Protein AF-F0YD23-F1 (afdb_monomer_lite)

Radius of gyration: 26.37 Å; chains: 1; bounding box: 83×45×69 Å

Secondary structure (DSSP, 8-state):
-HHHHHHHHHHHHHHGGGGTT-PPPPSSSPP-SSS--B-EEEEETT-SS--HHHHHHHTTSS-EEE-TTTTTTSSSTTS-HHHHHHHHHTT-SS-EEEEEESSSEETTSHHHHHHHTSTT-BPBPTTS-BSTT----PPPPTT-TTS-----EE-B-TTSHHHHHHHHHHHHHHHHTSS--EEEEES-SSSS-TTTTTTS-HHHHHHHHHHHHHHHHHHHHHHTT-EEEEES--TTGGGTSSEEEEEEE-TTTSHHHHHHHHHTT-EEEEEEET-STTHHHHHHHHHHHH--TTEEEEEES-SEE-GGGTTTTTS---GGGGS---SBSSS-EEEEEETTEEEEEEEBTTS-EEEEE--SSSGGG-EEEEE-TTS-EEESSTTTTGGGTT-TTS-HHHHHHHHHHHH---------PPPPEEEEEE---S-TTSSSTT--SSEEEEEEPPTT-EE-HHHHSTT-TTS-SSEEEEEEETTEEEEEEES-SSSS--SEEEEEEEEBTS-B----TT--EEEEEE-

Sequence (523 aa):
MYALFAALAVAQARSAQALSDGAPTPKLPAWTWDHVSTYMHCANRTGALWSAGAVENMSKSAFVVFEKNHGLFDHPKYTGAEEKISEACGQVAVPCLMYTESDLARTYYDLGVTLDGLPGAELACADNVTLANSSWSEKANPLNASEAPRGEFRVYDFTNPDTRDRWVARVADLVGSGAIDGAFIDGNRGGWSSSATACASGAARAPWALGLNASTRALRAAVGDATLISNYPTSEALRYATGGMIERFTPNQDIDELQGLAKGGSLVAVHAQYATEPHLSKHLAAFLVGMGERSYFGAGVGWDGDGANACDTWLRRWDEFEKPLGKPTADAAVVAGAPPKAKWTRSFGSGTHVLLDTTPERDYDTVSCIWWSDGTVTSGDPFGCNGTAALAGTPLADVHAAWLAAHGEAVAATPFAPRTLRMALYRADAEESSAPEGCGVDEKVYDLPALGTCYSPPVLFPGDGQWGAFDVRDAMDGAKLRRAFFNTTDGTCGAETDHFEVPLDACVGPFGPPRPWGRFAFA

InterPro domains:
  IPR029455 Hypothetical glycosyl hydrolase family 15 [PF14885] (154-351)

Foldseek 3Di:
DVVQLVQLQVQLLQQLQLLPVPFQAEPWPDFDQFFAAAAFFAAALCALEDDPLLQVLNQVHREYEYDDNHPCNPPVHLADSLVSQLVHLLSHPHAYAYEDELFWDKCRYVLNVVLVPDPQQAQAFPVRDTLQDPPPFDPAAPVDNVDGRDITITGTQLLDPVNLVSSLVVQLVSCVVVSHQYHEYEDDLDRDDCPSCVRHDPVRVVSSSVSSLVSLQSNLVSNPSGAYEYEPDGSSSSNRHQAYEDEQQFLLRCLVSQQSRVVSVGQYEYENEPCDAPSVQQRVLSCQLRHHTNYHYAYANDHADYDPCGCVRRSDDDPNRNATFAAWPDHKDFPDDDGSQTWIKTHHPLGKIKIWGNNDPDSLVIWIWIQTSVRDIRTRDPPRLVLQVVCPPNRVVVSVVSCCVVPHDDDDRPDPPQQFKKKKFAFPDDDPDDDPPAHHDDIDMDGHDGAQFKDACCVVPPPDPLDDQWIWHWHDDSQWTKIWTAPDRHRPRDDTDDIDTHGAPDWDAQSDPRGTIMHMYGD

Organism: Aureococcus anophagefferens (NCBI:txid44056)

pLDDT: mean 79.37, std 18.01, range [24.33, 98.25]

Structure (mmCIF, N/CA/C/O backbone):
data_AF-F0YD23-F1
#
_entry.id   AF-F0YD23-F1
#
loop_
_atom_site.group_PDB
_atom_site.id
_atom_site.type_symbol
_atom_site.label_atom_id
_atom_site.label_alt_id
_atom_site.label_comp_id
_atom_site.label_asym_id
_atom_site.label_entity_id
_atom_site.label_seq_id
_atom_site.pdbx_PDB_ins_code
_atom_site.Cartn_x
_atom_site.Cartn_y
_atom_site.Cartn_z
_atom_site.occupancy
_atom_site.B_iso_or_equiv
_atom_site.auth_seq_id
_atom_site.auth_comp_id
_atom_site.auth_asym_id
_atom_site.auth_atom_id
_atom_site.pdbx_PDB_model_num
ATOM 1 N N . MET A 1 1 ? -2.557 25.495 -5.277 1.00 33.12 1 MET A N 1
ATOM 2 C CA . MET A 1 1 ? -2.125 24.546 -4.225 1.00 33.12 1 MET A CA 1
ATOM 3 C C . MET A 1 1 ? -3.278 23.678 -3.720 1.00 33.12 1 MET A C 1
ATOM 5 O O . MET A 1 1 ? -3.142 22.472 -3.789 1.00 33.12 1 MET A O 1
ATOM 9 N N . TYR A 1 2 ? -4.436 24.236 -3.340 1.00 24.33 2 TYR A N 1
ATOM 10 C CA . TYR A 1 2 ? -5.609 23.453 -2.894 1.00 24.33 2 TYR A CA 1
ATOM 11 C C . TYR A 1 2 ? -6.257 22.538 -3.961 1.00 24.33 2 TYR A C 1
ATOM 13 O O . TYR A 1 2 ? -6.736 21.462 -3.630 1.00 24.33 2 TYR A O 1
ATOM 21 N N . ALA A 1 3 ? -6.206 22.898 -5.250 1.00 25.69 3 ALA A N 1
ATOM 22 C CA . ALA A 1 3 ? -6.745 22.060 -6.334 1.00 25.69 3 ALA A CA 1
ATOM 23 C C . ALA A 1 3 ? -5.921 20.783 -6.619 1.00 25.69 3 ALA A C 1
ATOM 25 O O . ALA A 1 3 ? -6.440 19.841 -7.208 1.00 25.69 3 ALA A O 1
ATOM 26 N N . LEU A 1 4 ? -4.652 20.735 -6.188 1.00 28.64 4 LEU A N 1
ATOM 27 C CA . LEU A 1 4 ? -3.776 19.575 -6.397 1.00 28.64 4 LEU A CA 1
ATOM 28 C C . LEU A 1 4 ? -4.051 18.461 -5.368 1.00 28.64 4 LEU A C 1
ATOM 30 O O . LEU A 1 4 ? -3.963 17.289 -5.707 1.00 28.64 4 LEU A O 1
ATOM 34 N N . PHE A 1 5 ? -4.455 18.829 -4.145 1.00 28.72 5 PHE A N 1
ATOM 35 C CA . PHE A 1 5 ? -4.830 17.882 -3.086 1.00 28.72 5 PHE A CA 1
ATOM 36 C C . PHE A 1 5 ? -6.203 17.235 -3.331 1.00 28.72 5 PHE A C 1
ATOM 38 O O . PHE A 1 5 ? -6.378 16.048 -3.081 1.00 28.72 5 PHE A O 1
ATOM 45 N N . ALA A 1 6 ? -7.160 17.976 -3.902 1.00 28.69 6 ALA A N 1
ATOM 46 C CA . ALA A 1 6 ? -8.474 17.428 -4.252 1.00 28.69 6 ALA A CA 1
ATOM 47 C C . ALA A 1 6 ? -8.410 16.420 -5.419 1.00 28.69 6 ALA A C 1
ATOM 49 O O . ALA A 1 6 ? -9.137 15.432 -5.423 1.00 28.69 6 ALA A O 1
ATOM 50 N N . ALA A 1 7 ? -7.517 16.636 -6.392 1.00 28.89 7 ALA A N 1
ATOM 51 C CA . ALA A 1 7 ? -7.320 15.711 -7.510 1.00 28.89 7 ALA A CA 1
ATOM 52 C C . ALA A 1 7 ? -6.664 14.382 -7.080 1.00 28.89 7 ALA A C 1
ATOM 54 O O . ALA A 1 7 ? -6.985 13.342 -7.653 1.00 28.89 7 ALA A O 1
ATOM 55 N N . LEU A 1 8 ? -5.805 14.408 -6.052 1.00 31.80 8 LEU A N 1
ATOM 56 C CA . LEU A 1 8 ? -5.183 13.213 -5.469 1.00 31.80 8 LEU A CA 1
ATOM 57 C C . LEU A 1 8 ? -6.218 12.356 -4.716 1.00 31.80 8 LEU A C 1
ATOM 59 O O . LEU A 1 8 ? -6.345 11.166 -4.990 1.00 31.80 8 LEU A O 1
ATOM 63 N N . ALA A 1 9 ? -7.059 12.993 -3.893 1.00 31.34 9 ALA A N 1
ATOM 64 C CA . ALA A 1 9 ? -8.126 12.320 -3.148 1.00 31.34 9 ALA A CA 1
ATOM 65 C C . ALA A 1 9 ? -9.194 11.681 -4.064 1.00 31.34 9 ALA A C 1
ATOM 67 O O . ALA A 1 9 ? -9.704 10.596 -3.783 1.00 31.34 9 ALA A O 1
ATOM 68 N N . VAL A 1 10 ? -9.510 12.314 -5.204 1.00 33.69 10 VAL A N 1
ATOM 69 C CA . VAL A 1 10 ? -10.449 11.771 -6.208 1.00 33.69 10 VAL A CA 1
ATOM 70 C C . VAL A 1 10 ? -9.835 10.609 -7.004 1.00 33.69 10 VAL A C 1
ATOM 72 O O . VAL A 1 10 ? -10.563 9.704 -7.416 1.00 33.69 10 VAL A O 1
ATOM 75 N N . ALA A 1 11 ? -8.515 10.585 -7.206 1.00 33.81 11 ALA A N 1
ATOM 76 C CA . ALA A 1 11 ? -7.823 9.445 -7.809 1.00 33.81 11 ALA A CA 1
ATOM 77 C C . ALA A 1 11 ? -7.723 8.247 -6.841 1.00 33.81 11 ALA A C 1
ATOM 79 O O . ALA A 1 11 ? -7.926 7.114 -7.274 1.00 33.81 11 ALA A O 1
ATOM 80 N N . GLN A 1 12 ? -7.517 8.495 -5.542 1.00 40.16 12 GLN A N 1
ATOM 81 C CA . GLN A 1 12 ? -7.422 7.470 -4.488 1.00 40.16 12 GLN A CA 1
ATOM 82 C C . GLN A 1 12 ? -8.781 6.824 -4.157 1.00 40.16 12 GLN A C 1
ATOM 84 O O . GLN A 1 12 ? -8.882 5.601 -4.064 1.00 40.16 12 GLN A O 1
ATOM 89 N N . ALA A 1 13 ? -9.870 7.601 -4.099 1.00 34.72 13 ALA A N 1
ATOM 90 C CA . ALA A 1 13 ? -11.219 7.054 -3.894 1.00 34.72 13 ALA A CA 1
ATOM 91 C C . ALA A 1 13 ? -11.701 6.165 -5.065 1.00 34.72 13 ALA A C 1
ATOM 93 O O . ALA A 1 13 ? -12.472 5.225 -4.863 1.00 34.72 13 ALA A O 1
ATOM 94 N N . ARG A 1 14 ? -11.214 6.411 -6.293 1.00 38.78 14 ARG A N 1
ATOM 95 C CA . ARG A 1 14 ? -11.506 5.588 -7.485 1.00 38.78 14 ARG A CA 1
ATOM 96 C C . ARG A 1 14 ? -10.848 4.203 -7.440 1.00 38.78 14 ARG A C 1
ATOM 98 O O . ARG A 1 14 ? -11.343 3.288 -8.100 1.00 38.78 14 ARG A O 1
ATOM 105 N N . SER A 1 15 ? -9.777 4.026 -6.664 1.00 42.16 15 SER A N 1
ATOM 106 C CA . SER A 1 15 ? -9.069 2.746 -6.512 1.00 42.16 15 SER A CA 1
ATOM 107 C C . SER A 1 15 ? -9.873 1.708 -5.717 1.00 42.16 15 SER A C 1
ATOM 109 O O . SER A 1 15 ? -9.825 0.525 -6.046 1.00 42.16 15 SER A O 1
ATOM 111 N N . ALA A 1 16 ? -10.705 2.136 -4.762 1.00 40.44 16 ALA A N 1
ATOM 112 C CA . ALA A 1 16 ? -11.543 1.244 -3.951 1.00 40.44 16 ALA A CA 1
ATOM 113 C C . ALA A 1 16 ? -12.719 0.604 -4.725 1.00 40.44 16 ALA A C 1
ATOM 115 O O . ALA A 1 16 ? -13.215 -0.454 -4.344 1.00 40.44 16 ALA A O 1
ATOM 116 N N . GLN A 1 17 ? -13.171 1.220 -5.825 1.00 39.38 17 GLN A N 1
ATOM 117 C CA . GLN A 1 17 ? -14.372 0.797 -6.562 1.00 39.38 17 GLN A CA 1
ATOM 118 C C . GLN A 1 17 ? -14.126 -0.188 -7.708 1.00 39.38 17 GLN A C 1
ATOM 120 O O . GLN A 1 17 ? -15.066 -0.829 -8.166 1.00 39.38 17 GLN A O 1
ATOM 125 N N . ALA A 1 18 ? -12.882 -0.350 -8.162 1.00 42.25 18 ALA A N 1
ATOM 126 C CA . ALA A 1 18 ? -12.537 -1.304 -9.221 1.00 42.25 18 ALA A CA 1
ATOM 127 C C . ALA A 1 18 ? -12.346 -2.753 -8.728 1.00 42.25 18 ALA A C 1
ATOM 129 O O . ALA A 1 18 ? -11.996 -3.620 -9.524 1.00 42.25 18 ALA A O 1
ATOM 130 N N . LEU A 1 19 ? -12.580 -3.016 -7.439 1.00 47.56 19 LEU A N 1
ATOM 131 C CA . LEU A 1 19 ? -12.248 -4.269 -6.753 1.00 47.56 19 LEU A CA 1
ATOM 132 C C . LEU A 1 19 ? -13.392 -5.304 -6.706 1.00 47.56 19 LEU A C 1
ATOM 134 O O . LEU A 1 19 ? -13.215 -6.383 -6.144 1.00 47.56 19 LEU A O 1
ATOM 138 N N . SER A 1 20 ? -14.556 -5.028 -7.312 1.00 43.09 20 SER A N 1
ATOM 139 C CA . SER A 1 20 ? -15.711 -5.946 -7.281 1.00 43.09 20 SER A CA 1
ATOM 140 C C . SER A 1 20 ? -15.536 -7.232 -8.101 1.00 43.09 20 SER A C 1
ATOM 142 O O . SER A 1 20 ? -16.305 -8.167 -7.903 1.00 43.09 20 SER A O 1
ATOM 144 N N . ASP A 1 21 ? -14.519 -7.308 -8.969 1.00 45.59 21 ASP A N 1
ATOM 145 C CA . ASP A 1 21 ? -14.205 -8.511 -9.762 1.00 45.59 21 ASP A CA 1
ATOM 146 C C . ASP A 1 21 ? -13.262 -9.496 -9.037 1.00 45.59 21 ASP A C 1
ATOM 148 O O . ASP A 1 21 ? -12.847 -10.499 -9.613 1.00 45.59 21 ASP A O 1
ATOM 152 N N . GLY A 1 22 ? -12.964 -9.253 -7.754 1.00 53.22 22 GLY A N 1
ATOM 153 C CA . GLY A 1 22 ? -12.143 -10.126 -6.916 1.00 53.22 22 GLY A CA 1
ATOM 154 C C . GLY A 1 22 ? -10.657 -10.010 -7.248 1.00 53.22 22 GLY A C 1
ATOM 155 O O . GLY A 1 22 ? -10.160 -10.643 -8.177 1.00 53.22 22 GLY A O 1
ATOM 156 N N . ALA A 1 23 ? -9.924 -9.222 -6.456 1.00 58.69 23 ALA A N 1
ATOM 157 C CA . ALA A 1 23 ? -8.468 -9.173 -6.554 1.00 58.69 23 ALA A CA 1
ATOM 158 C C . ALA A 1 23 ? -7.868 -10.596 -6.445 1.00 58.69 23 ALA A C 1
ATOM 160 O O . ALA A 1 23 ? -8.366 -11.414 -5.657 1.00 58.69 23 ALA A O 1
ATOM 161 N N . PRO A 1 24 ? -6.797 -10.914 -7.201 1.00 68.38 24 PRO A N 1
ATOM 162 C CA . PRO A 1 24 ? -6.094 -12.186 -7.078 1.00 68.38 24 PRO A CA 1
ATOM 163 C C . PRO A 1 24 ? -5.754 -12.496 -5.618 1.00 68.38 24 PRO A C 1
ATOM 165 O O . PRO A 1 24 ? -5.312 -11.621 -4.873 1.00 68.38 24 PRO A O 1
ATOM 168 N N . THR A 1 25 ? -5.942 -13.747 -5.195 1.00 68.69 25 THR A N 1
ATOM 169 C CA . THR A 1 25 ? -5.640 -14.142 -3.811 1.00 68.69 25 THR A CA 1
ATOM 170 C C . THR A 1 25 ? -4.121 -14.132 -3.578 1.00 68.69 25 THR A C 1
ATOM 172 O O . THR A 1 25 ? -3.402 -14.731 -4.373 1.00 68.69 25 THR A O 1
ATOM 175 N N . PRO A 1 26 ? -3.615 -13.475 -2.515 1.00 73.06 26 PRO A N 1
ATOM 176 C CA . PRO A 1 26 ? -2.189 -13.472 -2.201 1.00 73.06 26 PRO A CA 1
ATOM 177 C C . PRO A 1 26 ? -1.670 -14.865 -1.844 1.00 73.06 26 PRO A C 1
ATOM 179 O O . PRO A 1 26 ? -2.309 -15.581 -1.070 1.00 73.06 26 PRO A O 1
ATOM 182 N N . LYS A 1 27 ? -0.452 -15.188 -2.290 1.00 82.00 27 LYS A N 1
ATOM 183 C CA . LYS A 1 27 ? 0.369 -16.257 -1.700 1.00 82.00 27 LYS A CA 1
ATOM 184 C C . LYS A 1 27 ? 1.088 -15.729 -0.468 1.00 82.00 27 LYS A C 1
ATOM 186 O O . LYS A 1 27 ? 2.286 -15.476 -0.493 1.00 82.00 27 LYS A O 1
ATOM 191 N N . LEU A 1 28 ? 0.327 -15.505 0.593 1.00 86.69 28 LEU A N 1
ATOM 192 C CA . LEU A 1 28 ? 0.839 -15.087 1.893 1.00 86.69 28 LEU A CA 1
ATOM 193 C C . LEU A 1 28 ? 0.342 -16.037 2.983 1.00 86.69 28 LEU A C 1
ATOM 195 O O . LEU A 1 28 ? -0.605 -16.794 2.736 1.00 86.69 28 LEU A O 1
ATOM 199 N N . PRO A 1 29 ? 0.940 -16.006 4.190 1.00 86.69 29 PRO A N 1
ATOM 200 C CA . PRO A 1 29 ? 0.379 -16.699 5.337 1.00 86.69 29 PRO A CA 1
ATOM 201 C C . PRO A 1 29 ? -1.101 -16.353 5.517 1.00 86.69 29 PRO A C 1
ATOM 203 O O . PRO A 1 29 ? -1.542 -15.244 5.195 1.00 86.69 29 PRO A O 1
ATOM 206 N N . ALA A 1 30 ? -1.868 -17.313 6.036 1.00 89.31 30 ALA A N 1
ATOM 207 C CA . ALA A 1 30 ? -3.273 -17.088 6.336 1.00 89.31 30 ALA A CA 1
ATOM 208 C C . ALA A 1 30 ? -3.420 -15.852 7.230 1.00 89.31 30 ALA A C 1
ATOM 210 O O . ALA A 1 30 ? -2.704 -15.698 8.219 1.00 89.31 30 ALA A O 1
ATOM 211 N N . TRP A 1 31 ? -4.346 -14.969 6.861 1.00 93.25 31 TRP A N 1
ATOM 212 C CA . TRP A 1 31 ? -4.624 -13.776 7.643 1.00 93.25 31 TRP A CA 1
ATOM 213 C C . TRP A 1 31 ? -5.104 -14.157 9.044 1.00 93.25 31 TRP A C 1
ATOM 215 O O . TRP A 1 31 ? -5.981 -15.014 9.189 1.00 93.25 31 TRP A O 1
ATOM 225 N N . THR A 1 32 ? -4.574 -13.483 10.062 1.00 95.12 32 THR A N 1
ATOM 226 C CA . THR A 1 32 ? -5.047 -13.614 11.439 1.00 95.12 32 THR A CA 1
ATOM 227 C C . THR A 1 32 ? -5.327 -12.241 12.029 1.00 95.12 32 THR A C 1
ATOM 229 O O . THR A 1 32 ? -4.788 -11.222 11.600 1.00 95.12 32 THR A O 1
ATOM 232 N N . TRP A 1 33 ? -6.197 -12.232 13.031 1.00 96.81 33 TRP A N 1
ATOM 233 C CA . TRP A 1 33 ? -6.463 -11.060 13.853 1.00 96.81 33 TRP A CA 1
ATOM 234 C C . TRP A 1 33 ? -5.783 -11.166 15.220 1.00 96.81 33 TRP A C 1
ATOM 236 O O . TRP A 1 33 ? -6.114 -10.401 16.114 1.00 96.81 33 TRP A O 1
ATOM 246 N N . ASP A 1 34 ? -4.877 -12.124 15.424 1.00 97.06 34 ASP A N 1
ATOM 247 C CA . ASP A 1 34 ? -4.318 -12.394 16.754 1.00 97.06 34 ASP A CA 1
ATOM 248 C C . ASP A 1 34 ? -3.449 -11.229 17.236 1.00 97.06 34 ASP A C 1
ATOM 250 O O . ASP A 1 34 ? -3.547 -10.820 18.393 1.00 97.06 34 ASP A O 1
ATOM 254 N N . HIS A 1 35 ? -2.684 -10.641 16.316 1.00 97.00 35 HIS A N 1
ATOM 255 C CA . HIS A 1 35 ? -1.748 -9.549 16.560 1.00 97.00 35 HIS A CA 1
ATOM 256 C C . HIS A 1 35 ? -1.771 -8.541 15.401 1.00 97.00 35 HIS A C 1
ATOM 258 O O . HIS A 1 35 ? -2.412 -8.768 14.369 1.00 97.00 35 HIS A O 1
ATOM 264 N N . VAL A 1 36 ? -1.049 -7.426 15.540 1.00 96.75 36 VAL A N 1
ATOM 265 C CA . VAL A 1 36 ? -0.860 -6.474 14.435 1.00 96.75 36 VAL A CA 1
ATOM 266 C C . VAL A 1 36 ? -0.018 -7.142 13.346 1.00 96.75 36 VAL A C 1
ATOM 268 O O . VAL A 1 36 ? 1.160 -7.432 13.543 1.00 96.75 36 VAL A O 1
ATOM 271 N N . SER A 1 37 ? -0.615 -7.369 12.177 1.00 95.56 37 SER A N 1
ATOM 272 C CA . SER A 1 37 ? 0.102 -7.920 11.026 1.00 95.56 37 SER A CA 1
ATOM 273 C C . SER A 1 37 ? 1.070 -6.889 10.448 1.00 95.56 37 SER A C 1
ATOM 275 O O . SER A 1 37 ? 0.667 -5.781 10.089 1.00 95.56 37 SER A O 1
ATOM 277 N N . THR A 1 38 ? 2.343 -7.259 10.319 1.00 95.88 38 THR A N 1
ATOM 278 C CA . THR A 1 38 ? 3.404 -6.383 9.803 1.00 95.88 38 THR A CA 1
ATOM 279 C C . THR A 1 38 ? 4.080 -6.955 8.565 1.00 95.88 38 THR A C 1
ATOM 281 O O . THR A 1 38 ? 4.047 -8.162 8.325 1.00 95.88 38 THR A O 1
ATOM 284 N N . TYR A 1 39 ? 4.749 -6.089 7.813 1.00 95.81 39 TYR A N 1
ATOM 285 C CA . TYR A 1 39 ? 5.704 -6.462 6.767 1.00 95.81 39 TYR A CA 1
ATOM 286 C C . TYR A 1 39 ? 6.985 -5.635 6.922 1.00 95.81 39 TYR A C 1
ATOM 288 O O . TYR A 1 39 ? 6.993 -4.621 7.626 1.00 95.81 39 TYR A O 1
ATOM 296 N N . MET A 1 40 ? 8.064 -6.057 6.262 1.00 93.00 40 MET A N 1
ATOM 297 C CA . MET A 1 40 ? 9.304 -5.277 6.192 1.00 93.00 40 MET A CA 1
ATOM 298 C C . MET A 1 40 ? 9.597 -4.841 4.764 1.00 93.00 40 MET A C 1
ATOM 300 O O . MET A 1 40 ? 9.388 -5.614 3.834 1.00 93.00 40 MET A O 1
ATOM 304 N N . HIS A 1 41 ? 10.107 -3.622 4.598 1.00 92.06 41 HIS A N 1
ATOM 305 C CA . HIS A 1 41 ? 10.513 -3.100 3.297 1.00 92.06 41 HIS A CA 1
ATOM 306 C C . HIS A 1 41 ? 11.770 -2.239 3.430 1.00 92.06 41 HIS A C 1
ATOM 308 O O . HIS A 1 41 ? 11.689 -1.077 3.817 1.00 92.06 41 HIS A O 1
ATOM 314 N N . CYS A 1 42 ? 12.945 -2.815 3.163 1.00 89.25 42 CYS A N 1
ATOM 315 C CA . CYS A 1 42 ? 14.210 -2.108 3.369 1.00 89.25 42 CYS A CA 1
ATOM 316 C C . CYS A 1 42 ? 15.378 -2.661 2.531 1.00 89.25 42 CYS A C 1
ATOM 318 O O . CYS A 1 42 ? 15.296 -3.762 1.986 1.00 89.25 42 CYS A O 1
ATOM 320 N N . ALA A 1 43 ? 16.493 -1.927 2.467 1.00 88.12 43 ALA A N 1
ATOM 321 C CA . ALA A 1 43 ? 17.730 -2.355 1.805 1.00 88.12 43 ALA A CA 1
ATOM 322 C C . ALA A 1 43 ? 18.956 -2.358 2.743 1.00 88.12 43 ALA A C 1
ATOM 324 O O . ALA A 1 43 ? 19.229 -1.382 3.442 1.00 88.12 43 ALA A O 1
ATOM 325 N N . ASN A 1 44 ? 19.767 -3.427 2.685 1.00 86.88 44 ASN A N 1
ATOM 326 C CA . ASN A 1 44 ? 21.143 -3.428 3.193 1.00 86.88 44 ASN A CA 1
ATOM 327 C C . ASN A 1 44 ? 22.078 -3.010 2.060 1.00 86.88 44 ASN A C 1
ATOM 329 O O . ASN A 1 44 ? 22.473 -3.834 1.242 1.00 86.88 44 ASN A O 1
ATOM 333 N N . ARG A 1 45 ? 22.461 -1.734 2.000 1.00 84.12 45 ARG A N 1
ATOM 334 C CA . ARG A 1 45 ? 23.279 -1.224 0.886 1.00 84.12 45 ARG A CA 1
ATOM 335 C C . ARG A 1 45 ? 24.680 -1.818 0.824 1.00 84.12 45 ARG A C 1
ATOM 337 O O . ARG A 1 45 ? 25.312 -1.786 -0.226 1.00 84.12 45 ARG A O 1
ATOM 344 N N . THR A 1 46 ? 25.184 -2.325 1.943 1.00 81.38 46 THR A N 1
ATOM 345 C CA . THR A 1 46 ? 26.582 -2.743 2.095 1.00 81.38 46 THR A CA 1
ATOM 346 C C . THR A 1 46 ? 26.806 -4.250 2.008 1.00 81.38 46 THR A C 1
ATOM 348 O O . THR A 1 46 ? 27.958 -4.668 2.028 1.00 81.38 46 THR A O 1
ATOM 351 N N . GLY A 1 47 ? 25.749 -5.061 1.916 1.00 83.19 47 GLY A N 1
ATOM 352 C CA . GLY A 1 47 ? 25.870 -6.515 1.808 1.00 83.19 47 GLY A CA 1
ATOM 353 C C . GLY A 1 47 ? 24.603 -7.167 1.265 1.00 83.19 47 GLY A C 1
ATOM 354 O O . GLY A 1 47 ? 23.504 -6.744 1.615 1.00 83.19 47 GLY A O 1
ATOM 355 N N . ALA A 1 48 ? 24.768 -8.199 0.439 1.00 82.12 48 ALA A N 1
ATOM 356 C CA . ALA A 1 48 ? 23.664 -8.996 -0.101 1.00 82.12 48 ALA A CA 1
ATOM 357 C C . ALA A 1 48 ? 23.052 -9.969 0.925 1.00 82.12 48 ALA A C 1
ATOM 359 O O . ALA A 1 48 ? 21.936 -10.440 0.760 1.00 82.12 48 ALA A O 1
ATOM 360 N N . LEU A 1 49 ? 23.780 -10.286 2.001 1.00 87.75 49 LEU A N 1
ATOM 361 C CA . LEU A 1 49 ? 23.353 -11.264 3.001 1.00 87.75 49 LEU A CA 1
ATOM 362 C C . LEU A 1 49 ? 23.079 -10.611 4.356 1.00 87.75 49 LEU A C 1
ATOM 364 O O . LEU A 1 49 ? 23.804 -9.725 4.819 1.00 87.75 49 LEU A O 1
ATOM 368 N N . TRP A 1 50 ? 22.050 -11.114 5.024 1.00 88.19 50 TRP A N 1
ATOM 369 C CA . TRP A 1 50 ? 21.643 -10.726 6.365 1.00 88.19 50 TRP A CA 1
ATOM 370 C C . TRP A 1 50 ? 22.296 -11.598 7.437 1.00 88.19 50 TRP A C 1
ATOM 372 O O . TRP A 1 50 ? 22.635 -12.764 7.222 1.00 88.19 50 TRP A O 1
ATOM 382 N N . SER A 1 51 ? 22.452 -11.029 8.633 1.00 89.31 51 SER A N 1
ATOM 383 C CA . SER A 1 51 ? 22.842 -11.794 9.817 1.00 89.31 51 SER A CA 1
ATOM 384 C C . SER A 1 51 ? 21.701 -12.715 10.266 1.00 89.31 51 SER A C 1
ATOM 386 O O . SER A 1 51 ? 20.529 -12.418 10.042 1.00 89.31 51 SER A O 1
ATOM 388 N N . ALA A 1 52 ? 22.026 -13.803 10.972 1.00 90.31 52 ALA A N 1
ATOM 389 C CA . ALA A 1 52 ? 21.017 -14.748 11.464 1.00 90.31 52 ALA A CA 1
ATOM 390 C C . ALA A 1 52 ? 19.932 -14.077 12.332 1.00 90.31 52 ALA A C 1
ATOM 392 O O . ALA A 1 52 ? 18.756 -14.390 12.191 1.00 90.31 52 ALA A O 1
ATOM 393 N N . GLY A 1 53 ? 20.310 -13.113 13.182 1.00 89.25 53 GLY A N 1
ATOM 394 C CA . GLY A 1 53 ? 19.350 -12.372 14.007 1.00 89.25 53 GLY A CA 1
ATOM 395 C C . GLY A 1 53 ? 18.425 -11.459 13.194 1.00 89.25 53 GLY A C 1
ATOM 396 O O . GLY A 1 53 ? 17.244 -11.341 13.515 1.00 89.25 53 GLY A O 1
ATOM 397 N N . ALA A 1 54 ? 18.925 -10.848 12.113 1.00 89.38 54 ALA A N 1
ATOM 398 C CA . ALA A 1 54 ? 18.083 -10.070 11.204 1.00 89.38 54 ALA A CA 1
ATOM 399 C C . ALA A 1 54 ? 17.087 -10.977 10.462 1.00 89.38 54 ALA A C 1
ATOM 401 O O . ALA A 1 54 ? 15.903 -10.656 10.420 1.00 89.38 54 ALA A O 1
ATOM 402 N N . VAL A 1 55 ? 17.541 -12.136 9.969 1.00 91.81 55 VAL A N 1
ATOM 403 C CA . VAL A 1 55 ? 16.691 -13.148 9.314 1.00 91.81 55 VAL A CA 1
ATOM 404 C C . VAL A 1 55 ? 15.597 -13.668 10.251 1.00 91.81 55 VAL A C 1
ATOM 406 O O . VAL A 1 55 ? 14.430 -13.740 9.859 1.00 91.81 55 VAL A O 1
ATOM 409 N N . GLU A 1 56 ? 15.947 -14.002 11.497 1.00 91.12 56 GLU A N 1
ATOM 410 C CA . GLU A 1 56 ? 14.983 -14.444 12.512 1.00 91.12 56 GLU A CA 1
ATOM 411 C C . GLU A 1 56 ? 13.894 -13.389 12.727 1.00 91.12 56 GLU A C 1
ATOM 413 O O . GLU A 1 56 ? 12.706 -13.703 12.780 1.00 91.12 56 GLU A O 1
ATOM 418 N N . ASN A 1 57 ? 14.290 -12.122 12.815 1.00 89.50 57 ASN A N 1
ATOM 419 C CA . ASN A 1 57 ? 13.356 -11.035 13.044 1.00 89.50 57 ASN A CA 1
ATOM 420 C C . ASN A 1 57 ? 12.483 -10.719 11.817 1.00 89.50 57 ASN A C 1
ATOM 422 O O . ASN A 1 57 ? 11.281 -10.500 11.961 1.00 89.50 57 ASN A O 1
ATOM 426 N N . MET A 1 58 ? 13.055 -10.759 10.611 1.00 91.50 58 MET A N 1
ATOM 427 C CA . MET A 1 58 ? 12.314 -10.660 9.347 1.00 91.50 58 MET A CA 1
ATOM 428 C C . MET A 1 58 ? 11.240 -11.739 9.231 1.00 91.50 58 MET A C 1
ATOM 430 O O . MET A 1 58 ? 10.113 -11.451 8.832 1.00 91.50 58 MET A O 1
ATOM 434 N N . SER A 1 59 ? 11.555 -12.957 9.672 1.00 91.38 59 SER A N 1
ATOM 435 C CA . SER A 1 59 ? 10.654 -14.113 9.604 1.00 91.38 59 SER A CA 1
ATOM 436 C C . SER A 1 59 ? 9.431 -14.015 10.532 1.00 91.38 59 SER A C 1
ATOM 438 O O . SER A 1 59 ? 8.564 -14.883 10.492 1.00 91.38 59 SER A O 1
ATOM 440 N N . LYS A 1 60 ? 9.331 -12.967 11.361 1.00 91.38 60 LYS A N 1
ATOM 441 C CA . LYS A 1 60 ? 8.137 -12.656 12.172 1.00 91.38 60 LYS A CA 1
ATOM 442 C C . LYS A 1 60 ? 7.112 -11.796 11.428 1.00 91.38 60 LYS A C 1
ATOM 444 O O . LYS A 1 60 ? 6.010 -11.587 11.925 1.00 91.38 60 LYS A O 1
ATOM 449 N N . SER A 1 61 ? 7.481 -11.253 10.272 1.00 94.62 61 SER A N 1
ATOM 450 C CA . SER A 1 61 ? 6.577 -10.483 9.421 1.00 94.62 61 SER A CA 1
ATOM 451 C C . SER A 1 61 ? 5.817 -11.390 8.460 1.00 94.62 61 SER A C 1
ATOM 453 O O . SER A 1 61 ? 6.254 -12.495 8.157 1.00 94.62 61 SER A O 1
ATOM 455 N N . ALA A 1 62 ? 4.684 -10.922 7.941 1.00 95.75 62 ALA A N 1
ATOM 456 C CA . ALA A 1 62 ? 3.894 -11.696 6.986 1.00 95.75 62 ALA A CA 1
ATOM 457 C C . ALA A 1 62 ? 4.601 -11.876 5.634 1.00 95.75 62 ALA A C 1
ATOM 459 O O . ALA A 1 62 ? 4.379 -12.875 4.955 1.00 95.75 62 ALA A O 1
ATOM 460 N N . PHE A 1 63 ? 5.418 -10.896 5.249 1.00 96.81 63 PHE A N 1
ATOM 461 C CA . PHE A 1 63 ? 6.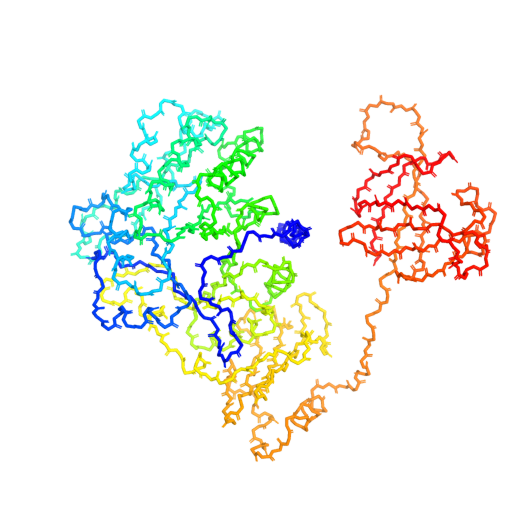295 -10.927 4.084 1.00 96.81 63 PHE A CA 1
ATOM 462 C C . PHE A 1 63 ? 7.389 -9.866 4.220 1.00 96.81 63 PHE A C 1
ATOM 464 O O . PHE A 1 63 ? 7.314 -8.974 5.079 1.00 96.81 63 PHE A O 1
ATOM 471 N N . VAL A 1 64 ? 8.384 -9.949 3.343 1.00 95.88 64 VAL A N 1
ATOM 472 C CA . VAL A 1 64 ? 9.444 -8.950 3.211 1.00 95.88 64 VAL A CA 1
ATOM 473 C C . VAL A 1 64 ? 9.559 -8.447 1.776 1.00 95.88 64 VAL A C 1
ATOM 475 O O . VAL A 1 64 ? 9.228 -9.148 0.820 1.00 95.88 64 VAL A O 1
ATOM 478 N N . VAL A 1 65 ? 10.044 -7.220 1.639 1.00 95.12 65 VAL A N 1
ATOM 479 C CA . VAL A 1 65 ? 10.427 -6.594 0.377 1.00 95.12 65 VAL A CA 1
ATOM 480 C C . VAL A 1 65 ? 11.848 -6.069 0.547 1.00 95.12 65 VAL A C 1
ATOM 482 O O . VAL A 1 65 ? 12.106 -5.255 1.438 1.00 95.12 65 VAL A O 1
ATOM 485 N N . PHE A 1 66 ? 12.781 -6.519 -0.286 1.00 92.12 66 PHE A N 1
ATOM 486 C CA . PHE A 1 66 ? 14.115 -5.922 -0.318 1.00 92.12 66 PHE A CA 1
ATOM 487 C C . PHE A 1 66 ? 14.155 -4.814 -1.362 1.00 92.12 66 PHE A C 1
ATOM 489 O O . PHE A 1 66 ? 13.791 -5.025 -2.514 1.00 92.12 66 PHE A O 1
ATOM 496 N N . GLU A 1 67 ? 14.538 -3.620 -0.920 1.00 86.25 67 GLU A N 1
ATOM 497 C CA . GLU A 1 67 ? 14.411 -2.382 -1.689 1.00 86.25 67 GLU A CA 1
ATOM 498 C C . GLU A 1 67 ? 15.553 -2.185 -2.715 1.00 86.25 67 GLU A C 1
ATOM 500 O O . GLU A 1 67 ? 16.567 -2.888 -2.661 1.00 86.25 67 GLU A O 1
ATOM 505 N N . LYS A 1 68 ? 15.395 -1.239 -3.660 1.00 80.75 68 LYS A N 1
ATOM 506 C CA . LYS A 1 68 ? 16.322 -0.979 -4.777 1.00 80.75 68 LYS A CA 1
ATOM 507 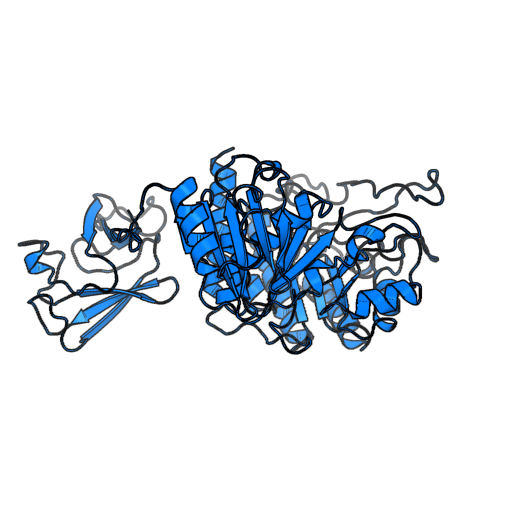C C . LYS A 1 68 ? 17.799 -0.903 -4.476 1.00 80.75 68 LYS A C 1
ATOM 509 O O . LYS A 1 68 ? 18.596 -1.300 -5.322 1.00 80.75 68 LYS A O 1
ATOM 514 N N . ASN A 1 69 ? 18.199 -0.411 -3.313 1.00 82.31 69 ASN A N 1
ATOM 515 C CA . ASN A 1 69 ? 19.624 -0.277 -3.029 1.00 82.31 69 ASN A CA 1
ATOM 516 C C . ASN A 1 69 ? 20.229 -1.515 -2.350 1.00 82.31 69 ASN A C 1
ATOM 518 O O . ASN A 1 69 ? 21.354 -1.441 -1.848 1.00 82.31 69 ASN A O 1
ATOM 522 N N . HIS A 1 70 ? 19.520 -2.644 -2.294 1.00 88.31 70 HIS A N 1
ATOM 523 C CA . HIS A 1 70 ? 20.010 -3.845 -1.626 1.00 88.31 70 HIS A CA 1
ATOM 524 C C . HIS A 1 70 ? 21.310 -4.368 -2.264 1.00 88.31 70 HIS A C 1
ATOM 526 O O . HIS A 1 70 ? 21.406 -4.576 -3.472 1.00 88.31 70 HIS A O 1
ATOM 532 N N . GLY A 1 71 ? 22.348 -4.543 -1.443 1.00 87.25 71 GLY A N 1
ATOM 533 C CA . GLY A 1 71 ? 23.671 -4.996 -1.868 1.00 87.25 71 GLY A CA 1
ATOM 534 C C . GLY A 1 71 ? 24.372 -4.080 -2.883 1.00 87.25 71 GLY A C 1
ATOM 535 O O . GLY A 1 71 ? 25.315 -4.515 -3.548 1.00 87.25 71 GLY A O 1
ATOM 536 N N . LEU A 1 72 ? 23.947 -2.818 -3.024 1.00 83.94 72 LEU A N 1
ATOM 537 C CA . LEU A 1 72 ? 24.474 -1.876 -4.021 1.00 83.94 72 LEU A CA 1
ATOM 538 C C . LEU A 1 72 ? 26.004 -1.720 -3.959 1.00 83.94 72 LEU A C 1
ATOM 540 O O . LEU A 1 72 ? 26.671 -1.648 -4.993 1.00 83.94 72 LEU A O 1
ATOM 544 N N . PHE A 1 73 ? 26.565 -1.698 -2.749 1.00 82.19 73 PHE A N 1
ATOM 545 C CA . PHE A 1 73 ? 28.003 -1.573 -2.493 1.00 82.19 73 PHE A CA 1
ATOM 546 C C . PHE A 1 73 ? 28.703 -2.899 -2.208 1.00 82.19 73 PHE A C 1
ATOM 548 O O . PHE A 1 73 ? 29.906 -2.894 -1.934 1.00 82.19 73 PHE A O 1
ATOM 555 N N . ASP A 1 74 ? 27.971 -4.008 -2.281 1.00 85.88 74 ASP A N 1
ATOM 556 C CA . ASP A 1 74 ? 28.548 -5.343 -2.222 1.00 85.88 74 ASP A CA 1
ATOM 557 C C . ASP A 1 74 ? 29.135 -5.732 -3.582 1.00 85.88 74 ASP A C 1
ATOM 559 O O . ASP A 1 74 ? 28.659 -5.286 -4.629 1.00 85.88 74 ASP A O 1
ATOM 563 N N . HIS A 1 75 ? 30.183 -6.548 -3.587 1.00 83.56 75 HIS A N 1
ATOM 564 C CA . HIS A 1 75 ? 30.886 -6.912 -4.814 1.00 83.56 75 HIS A CA 1
ATOM 565 C C . HIS A 1 75 ? 30.099 -7.945 -5.649 1.00 83.56 75 HIS A C 1
ATOM 567 O O . HIS A 1 75 ? 29.645 -8.936 -5.089 1.00 83.56 75 HIS A O 1
ATOM 573 N N . PRO A 1 76 ? 30.006 -7.784 -6.987 1.00 86.75 76 PRO A N 1
ATOM 574 C CA . PRO A 1 76 ? 30.410 -6.615 -7.774 1.00 86.75 76 PRO A CA 1
ATOM 575 C C . PRO A 1 76 ? 29.484 -5.411 -7.524 1.00 86.75 76 PRO A C 1
ATOM 577 O O . PRO A 1 76 ? 28.259 -5.529 -7.554 1.00 86.75 76 PRO A O 1
ATOM 580 N N . LYS A 1 77 ? 30.083 -4.245 -7.244 1.00 84.50 77 LYS A N 1
ATOM 581 C CA . LYS A 1 77 ? 29.347 -3.021 -6.892 1.00 84.50 77 LYS A CA 1
ATOM 582 C C . LYS A 1 77 ? 28.568 -2.479 -8.084 1.00 84.50 77 LYS A C 1
ATOM 584 O O . LYS A 1 77 ? 29.062 -2.554 -9.206 1.00 84.50 77 LYS A O 1
ATOM 589 N N . TYR A 1 78 ? 27.425 -1.844 -7.818 1.00 79.88 78 TYR A N 1
ATOM 590 C CA . TYR A 1 78 ? 26.584 -1.195 -8.836 1.00 79.88 78 TYR A CA 1
ATOM 591 C C . TYR A 1 78 ? 26.156 -2.133 -9.973 1.00 79.88 78 TYR A C 1
ATOM 593 O O . TYR A 1 78 ? 26.024 -1.709 -11.117 1.00 79.88 78 TYR A O 1
ATOM 601 N N . THR A 1 79 ? 25.958 -3.414 -9.665 1.00 83.06 79 THR A N 1
ATOM 602 C CA . THR A 1 79 ? 25.500 -4.436 -10.615 1.00 83.06 79 THR A CA 1
ATOM 603 C C . THR A 1 79 ? 24.747 -5.538 -9.875 1.00 83.06 79 THR A C 1
ATOM 605 O O . THR A 1 79 ? 25.007 -5.751 -8.681 1.00 83.06 79 THR A O 1
ATOM 608 N N . GLY A 1 80 ? 23.872 -6.255 -10.586 1.00 84.56 80 GLY A N 1
ATOM 609 C CA . GLY A 1 80 ? 23.244 -7.486 -10.102 1.00 84.56 80 GLY A CA 1
ATOM 610 C C . GLY A 1 80 ? 22.350 -7.291 -8.876 1.00 84.56 80 GLY A C 1
ATOM 611 O O . GLY A 1 80 ? 22.280 -8.177 -8.030 1.00 84.56 80 GLY A O 1
ATOM 612 N N . ALA A 1 81 ? 21.697 -6.131 -8.726 1.00 85.75 81 ALA A N 1
ATOM 613 C CA . ALA A 1 81 ? 20.818 -5.877 -7.576 1.00 85.75 81 ALA A CA 1
ATOM 614 C C . ALA A 1 81 ? 19.713 -6.940 -7.450 1.00 85.75 81 ALA A C 1
ATOM 616 O O . ALA A 1 81 ? 19.413 -7.403 -6.354 1.00 85.75 81 ALA A O 1
ATOM 617 N N . GLU A 1 82 ? 19.165 -7.386 -8.581 1.00 88.62 82 GLU A N 1
ATOM 618 C CA . GLU A 1 82 ? 18.119 -8.407 -8.623 1.00 88.62 82 GLU A CA 1
ATOM 619 C C . GLU A 1 82 ? 18.618 -9.778 -8.138 1.00 88.62 82 GLU A C 1
ATOM 621 O O . GLU A 1 82 ? 17.928 -10.459 -7.383 1.00 88.62 82 GLU A O 1
ATOM 626 N N . GLU A 1 83 ? 19.837 -10.168 -8.513 1.00 90.31 83 GLU A N 1
ATOM 627 C CA . GLU A 1 83 ? 20.460 -11.411 -8.045 1.00 90.31 83 GLU A CA 1
ATOM 628 C C . GLU A 1 83 ? 20.716 -11.353 -6.535 1.00 90.31 83 GLU A C 1
ATOM 630 O O . GLU A 1 83 ? 20.353 -12.276 -5.811 1.00 90.31 83 GLU A O 1
ATOM 635 N N . LYS A 1 84 ? 21.234 -10.226 -6.033 1.00 91.00 84 LYS A N 1
ATOM 636 C CA . LYS A 1 84 ? 21.481 -10.014 -4.597 1.00 91.00 84 LYS A CA 1
ATOM 637 C C . LYS A 1 84 ? 20.192 -10.021 -3.777 1.00 91.00 84 LYS A C 1
ATOM 639 O O . LYS A 1 84 ? 20.155 -10.605 -2.698 1.00 91.00 84 LYS A O 1
ATOM 644 N N . ILE A 1 85 ? 19.118 -9.414 -4.286 1.00 92.00 85 ILE A N 1
ATOM 645 C CA . ILE A 1 85 ? 17.791 -9.496 -3.660 1.00 92.00 85 ILE A CA 1
ATOM 646 C C . ILE A 1 85 ? 17.294 -10.946 -3.660 1.00 92.00 85 ILE A C 1
ATOM 648 O O . ILE A 1 85 ? 16.798 -11.412 -2.636 1.00 92.00 85 ILE A O 1
ATOM 652 N N . SER A 1 86 ? 17.458 -11.678 -4.766 1.00 92.12 86 SER A N 1
ATOM 653 C CA . SER A 1 86 ? 17.092 -13.096 -4.841 1.00 92.12 86 SER A CA 1
ATOM 654 C C . SER A 1 86 ? 17.868 -13.948 -3.828 1.00 92.12 86 SER A C 1
ATOM 656 O O . SER A 1 86 ? 17.285 -14.830 -3.197 1.00 92.12 86 SER A O 1
ATOM 658 N N . GLU A 1 87 ? 19.164 -13.688 -3.639 1.00 92.56 87 GLU A N 1
ATOM 659 C CA . GLU A 1 87 ? 19.989 -14.355 -2.625 1.00 92.56 87 GLU A CA 1
ATOM 660 C C . GLU A 1 87 ? 19.502 -14.047 -1.203 1.00 92.56 87 GLU A C 1
ATOM 662 O O . GLU A 1 87 ? 19.349 -14.965 -0.394 1.00 92.56 87 GLU A O 1
ATOM 667 N N . ALA A 1 88 ? 19.193 -12.781 -0.908 1.00 92.81 88 ALA A N 1
ATOM 668 C CA . ALA A 1 88 ? 18.636 -12.365 0.376 1.00 92.81 88 ALA A CA 1
ATOM 669 C C . ALA A 1 88 ? 17.266 -13.005 0.651 1.00 92.81 88 ALA A C 1
ATOM 671 O O . ALA A 1 88 ? 17.004 -13.450 1.771 1.00 92.81 88 ALA A O 1
ATOM 672 N N . CYS A 1 89 ? 16.400 -13.093 -0.366 1.00 93.94 89 CYS A N 1
ATOM 673 C CA . CYS A 1 89 ? 15.107 -13.768 -0.265 1.00 93.94 89 CYS A CA 1
ATOM 674 C C . CYS A 1 89 ? 15.269 -15.245 0.113 1.00 93.94 89 CYS A C 1
ATOM 676 O O . CYS A 1 89 ? 14.538 -15.742 0.966 1.00 93.94 89 CYS A O 1
ATOM 678 N N . GLY A 1 90 ? 16.291 -15.921 -0.420 1.00 93.12 90 GLY A N 1
ATOM 679 C CA . GLY A 1 90 ? 16.615 -17.302 -0.057 1.00 93.12 90 GLY A CA 1
ATOM 680 C C . GLY A 1 90 ? 17.012 -17.512 1.413 1.00 93.12 90 GLY A C 1
ATOM 681 O O . GLY A 1 90 ? 17.096 -18.658 1.855 1.00 93.12 90 GLY A O 1
ATOM 682 N N . GLN A 1 91 ? 17.263 -16.445 2.185 1.00 92.25 91 GLN A N 1
ATOM 683 C CA . GLN A 1 91 ? 17.595 -16.544 3.610 1.00 92.25 91 GLN A CA 1
ATOM 684 C C . GLN A 1 91 ? 16.368 -16.544 4.526 1.00 92.25 91 GLN A C 1
ATOM 686 O O . GLN A 1 91 ? 16.462 -17.040 5.650 1.00 92.25 91 GLN A O 1
ATOM 691 N N . VAL A 1 92 ? 15.244 -15.967 4.095 1.00 92.50 92 VAL A N 1
ATOM 692 C CA . VAL A 1 92 ? 14.054 -15.788 4.940 1.00 92.50 92 VAL A CA 1
ATOM 693 C C . VAL A 1 92 ? 13.043 -16.914 4.725 1.00 92.50 92 VAL A C 1
ATOM 695 O O . VAL A 1 92 ? 12.921 -17.467 3.640 1.00 92.50 92 VAL A O 1
ATOM 698 N N . ALA A 1 93 ? 12.301 -17.266 5.778 1.00 90.75 93 ALA A N 1
ATOM 699 C CA . ALA A 1 93 ? 11.303 -18.343 5.734 1.00 90.75 93 ALA A CA 1
ATOM 700 C C . ALA A 1 93 ? 9.872 -17.850 5.440 1.00 90.75 93 ALA A C 1
ATOM 702 O O . ALA A 1 93 ? 8.915 -18.619 5.525 1.00 90.75 93 ALA A O 1
ATOM 703 N N . VAL A 1 94 ? 9.721 -16.558 5.154 1.00 94.38 94 VAL A N 1
ATOM 704 C CA . VAL A 1 94 ? 8.449 -15.896 4.844 1.00 94.38 94 VAL A CA 1
ATOM 705 C C . VAL A 1 94 ? 8.470 -15.425 3.395 1.00 94.38 94 VAL A C 1
ATOM 707 O O . VAL A 1 94 ? 9.564 -15.232 2.862 1.00 94.38 94 VAL A O 1
ATOM 710 N N . PRO A 1 95 ? 7.302 -15.197 2.765 1.00 96.06 95 PRO A N 1
ATOM 711 C CA . PRO A 1 95 ? 7.269 -14.737 1.389 1.00 96.06 95 PRO A CA 1
ATOM 712 C C . PRO A 1 95 ? 8.133 -13.497 1.159 1.00 96.06 95 PRO A C 1
ATOM 714 O O . PRO A 1 95 ? 8.050 -12.521 1.915 1.00 96.06 95 PRO A O 1
ATOM 717 N N . CYS A 1 96 ? 8.939 -13.534 0.105 1.00 95.75 96 CYS A N 1
ATOM 718 C CA . CYS A 1 96 ? 9.810 -12.437 -0.292 1.00 95.75 96 CYS A CA 1
ATOM 719 C C . CYS A 1 96 ? 9.365 -11.871 -1.638 1.00 95.75 96 CYS A C 1
ATOM 721 O O . CYS A 1 96 ? 9.229 -12.603 -2.620 1.00 95.75 96 CYS A O 1
ATOM 723 N N . LEU A 1 97 ? 9.129 -10.562 -1.694 1.00 95.50 97 LEU A N 1
ATOM 724 C CA . LEU A 1 97 ? 8.734 -9.880 -2.921 1.00 95.50 97 LEU A CA 1
ATOM 725 C C . LEU A 1 97 ? 9.920 -9.090 -3.469 1.00 95.50 97 LEU A C 1
ATOM 727 O O . LEU A 1 97 ? 10.524 -8.284 -2.759 1.00 95.50 97 LEU A O 1
ATOM 731 N N . MET A 1 98 ? 10.215 -9.285 -4.751 1.00 90.94 98 MET A N 1
ATOM 732 C CA . MET A 1 98 ? 11.219 -8.490 -5.449 1.00 90.94 98 MET A CA 1
ATOM 733 C C . MET A 1 98 ? 10.709 -7.066 -5.646 1.00 90.94 98 MET A C 1
ATOM 735 O O . MET A 1 98 ? 9.641 -6.869 -6.227 1.00 90.94 98 MET A O 1
ATOM 739 N N . TYR A 1 99 ? 11.497 -6.076 -5.243 1.00 91.69 99 TYR A N 1
ATOM 740 C CA . TYR A 1 99 ? 11.278 -4.705 -5.675 1.00 91.69 99 TYR A CA 1
ATOM 741 C C . TYR A 1 99 ? 11.618 -4.559 -7.164 1.00 91.69 99 TYR A C 1
ATOM 743 O O . TYR A 1 99 ? 12.732 -4.857 -7.595 1.00 91.69 99 TYR A O 1
ATOM 751 N N . THR A 1 100 ? 10.670 -4.066 -7.954 1.00 88.88 100 THR A N 1
ATOM 752 C CA . THR A 1 100 ? 10.859 -3.770 -9.377 1.00 88.88 100 THR A CA 1
ATOM 753 C C . THR A 1 100 ? 10.317 -2.389 -9.711 1.00 88.88 100 THR A C 1
ATOM 755 O O . THR A 1 100 ? 9.234 -2.010 -9.270 1.00 88.88 100 THR A O 1
ATOM 758 N N . GLU A 1 101 ? 11.064 -1.628 -10.503 1.00 82.69 101 GLU A N 1
ATOM 759 C CA . GLU A 1 101 ? 10.667 -0.292 -10.945 1.00 82.69 101 GLU A CA 1
ATOM 760 C C . GLU A 1 101 ? 9.934 -0.388 -12.276 1.00 82.69 101 GLU A C 1
ATOM 762 O O . GLU A 1 101 ? 10.371 -1.090 -13.191 1.00 82.69 101 GLU A O 1
ATOM 767 N N . SER A 1 102 ? 8.825 0.335 -12.400 1.00 78.56 102 SER A N 1
ATOM 768 C CA . SER A 1 102 ? 8.061 0.419 -13.645 1.00 78.56 102 SER A CA 1
ATOM 769 C C . SER A 1 102 ? 8.198 1.760 -14.365 1.00 78.56 102 SER A C 1
ATOM 771 O O . SER A 1 102 ? 7.874 1.829 -15.538 1.00 78.56 102 SER A O 1
ATOM 773 N N . ASP A 1 103 ? 8.724 2.814 -13.742 1.00 65.25 103 ASP A N 1
ATOM 774 C CA . ASP A 1 103 ? 8.848 4.145 -14.358 1.00 65.25 103 ASP A CA 1
ATOM 775 C C . ASP A 1 103 ? 10.263 4.744 -14.330 1.00 65.25 103 ASP A C 1
ATOM 777 O O . ASP A 1 103 ? 10.565 5.577 -15.178 1.00 65.25 103 ASP A O 1
ATOM 781 N N . LEU A 1 104 ? 11.124 4.329 -13.399 1.00 71.81 104 LEU A N 1
ATOM 782 C CA . LEU A 1 104 ? 12.460 4.892 -13.174 1.00 71.81 104 LEU A CA 1
ATOM 783 C C . LEU A 1 104 ? 13.536 3.806 -13.064 1.00 71.81 104 LEU A C 1
ATOM 785 O O . LEU A 1 104 ? 14.268 3.779 -12.084 1.00 71.81 104 LEU A O 1
ATOM 789 N N . ALA A 1 105 ? 13.647 2.913 -14.049 1.00 69.44 105 ALA A N 1
ATOM 790 C CA . ALA A 1 105 ? 14.565 1.785 -13.922 1.00 69.44 105 ALA A CA 1
ATOM 791 C C . ALA A 1 105 ? 16.043 2.221 -13.872 1.00 69.44 105 ALA A C 1
ATOM 793 O O . ALA A 1 105 ? 16.549 2.962 -14.725 1.00 69.44 105 ALA A O 1
ATOM 794 N N . ARG A 1 106 ? 16.728 1.725 -12.843 1.00 73.62 106 ARG A N 1
ATOM 795 C CA . ARG A 1 106 ? 18.145 1.975 -12.549 1.00 73.62 106 ARG A CA 1
ATOM 796 C C . ARG A 1 106 ? 19.078 1.117 -13.387 1.00 73.62 106 ARG A C 1
ATOM 798 O O . ARG A 1 106 ? 18.865 -0.081 -13.548 1.00 73.62 106 ARG A O 1
ATOM 805 N N . THR A 1 107 ? 20.190 1.693 -13.826 1.00 67.94 107 THR A N 1
ATOM 806 C CA . THR A 1 107 ? 21.171 1.002 -14.684 1.00 67.94 107 THR A CA 1
ATOM 807 C C . THR A 1 107 ? 22.029 -0.059 -13.983 1.00 67.94 107 THR A C 1
ATOM 809 O O . THR A 1 107 ? 22.784 -0.758 -14.649 1.00 67.94 107 THR A O 1
ATOM 812 N N . TYR A 1 108 ? 21.916 -0.230 -12.663 1.00 72.94 108 TYR A N 1
ATOM 813 C CA . TYR A 1 108 ? 22.550 -1.340 -11.929 1.00 72.94 108 TYR A CA 1
ATOM 814 C C . TYR A 1 108 ? 21.610 -2.522 -11.650 1.00 72.94 108 TYR A C 1
ATOM 816 O O . TYR A 1 108 ? 22.031 -3.529 -11.071 1.00 72.94 108 TYR A O 1
ATOM 824 N N . TYR A 1 109 ? 20.346 -2.404 -12.054 1.00 79.62 109 TYR A N 1
ATOM 825 C CA . TYR A 1 109 ? 19.472 -3.549 -12.265 1.00 79.62 109 TYR A CA 1
ATOM 826 C C . TYR A 1 109 ? 19.769 -4.134 -13.643 1.00 79.62 109 TYR A C 1
ATOM 828 O O . TYR A 1 109 ? 19.949 -3.375 -14.600 1.00 79.62 109 TYR A O 1
ATOM 836 N N . ASP A 1 110 ? 19.730 -5.459 -13.790 1.00 83.31 110 ASP A N 1
ATOM 837 C CA . ASP A 1 110 ? 19.870 -6.060 -15.121 1.00 83.31 110 ASP A CA 1
ATOM 838 C C . ASP A 1 110 ? 18.692 -5.645 -16.011 1.00 83.31 110 ASP A C 1
ATOM 840 O O . ASP A 1 110 ? 18.853 -5.469 -17.217 1.00 83.31 110 ASP A O 1
ATOM 844 N N . LEU A 1 111 ? 17.518 -5.389 -15.423 1.00 84.56 111 LEU A N 1
ATOM 845 C CA . LEU A 1 111 ? 16.408 -4.727 -16.107 1.00 84.56 111 LEU A CA 1
ATOM 846 C C . LEU A 1 111 ? 16.833 -3.402 -16.771 1.00 84.56 111 LEU A C 1
ATOM 848 O O . LEU A 1 111 ? 16.566 -3.201 -17.952 1.00 84.56 111 LEU A O 1
ATOM 852 N N . GLY A 1 112 ? 17.523 -2.511 -16.054 1.00 81.44 112 GLY A N 1
ATOM 853 C CA . GLY A 1 112 ? 18.008 -1.257 -16.635 1.00 81.44 112 GLY A CA 1
ATOM 854 C C . GLY A 1 112 ? 19.032 -1.500 -17.745 1.00 81.44 112 GLY A C 1
ATOM 855 O O . GLY A 1 112 ? 18.887 -0.970 -18.842 1.00 81.44 112 GLY A O 1
ATOM 856 N N . VAL A 1 113 ? 20.005 -2.386 -17.509 1.00 81.88 113 VAL A N 1
ATOM 857 C CA . VAL A 1 113 ? 21.030 -2.749 -18.509 1.00 81.88 113 VAL A CA 1
ATOM 858 C C . VAL A 1 113 ? 20.406 -3.327 -19.787 1.00 81.88 113 VAL A C 1
ATOM 860 O O . VAL A 1 113 ? 20.834 -3.021 -20.901 1.00 81.88 113 VAL A O 1
ATOM 863 N N . THR A 1 114 ? 19.388 -4.177 -19.653 1.00 83.00 114 THR A N 1
ATOM 864 C CA . THR A 1 114 ? 18.732 -4.834 -20.794 1.00 83.00 114 THR A CA 1
ATOM 865 C C . THR A 1 114 ? 17.843 -3.889 -21.596 1.00 83.00 114 THR A C 1
ATOM 867 O O . THR A 1 114 ? 17.708 -4.077 -22.812 1.00 83.00 114 THR A O 1
ATOM 870 N N . LEU A 1 115 ? 17.249 -2.885 -20.950 1.00 84.50 115 LEU A N 1
ATOM 871 C CA . LEU A 1 115 ? 16.455 -1.857 -21.615 1.00 84.50 115 LEU A CA 1
ATOM 872 C C . LEU A 1 115 ? 17.337 -0.792 -22.286 1.00 84.50 115 LEU A C 1
ATOM 874 O O . LEU A 1 115 ? 16.999 -0.350 -23.381 1.00 84.50 115 LEU A O 1
ATOM 878 N N . ASP A 1 116 ? 18.511 -0.474 -21.732 1.00 79.75 116 ASP A N 1
ATOM 879 C CA . ASP A 1 116 ? 19.511 0.398 -22.375 1.00 79.75 116 ASP A CA 1
ATOM 880 C C . ASP A 1 116 ? 19.975 -0.118 -23.740 1.00 79.75 116 ASP A C 1
ATOM 882 O O . ASP A 1 116 ? 20.268 0.651 -24.658 1.00 79.75 116 ASP A O 1
ATOM 886 N N . GLY A 1 117 ? 20.017 -1.441 -23.901 1.00 81.25 117 GLY A N 1
ATOM 887 C CA . GLY A 1 117 ? 20.355 -2.083 -25.167 1.00 81.25 117 GLY A CA 1
ATOM 888 C C . GLY A 1 117 ? 19.240 -2.059 -26.221 1.00 81.25 117 GLY A C 1
ATOM 889 O O . GLY A 1 117 ? 19.460 -2.571 -27.320 1.00 81.25 117 GLY A O 1
ATOM 890 N N . LEU A 1 118 ? 18.046 -1.535 -25.915 1.00 84.44 118 LEU A N 1
ATOM 891 C CA . LEU A 1 118 ? 16.886 -1.543 -26.810 1.00 84.44 118 LEU A CA 1
ATOM 892 C C . LEU A 1 118 ? 16.686 -0.155 -27.463 1.00 84.44 118 LEU A C 1
ATOM 894 O O . LEU A 1 118 ? 16.331 0.811 -26.784 1.00 84.44 118 LEU A O 1
ATOM 898 N N . PRO A 1 119 ? 16.872 -0.027 -28.793 1.00 82.88 119 PRO A N 1
ATOM 899 C CA . PRO A 1 119 ? 16.649 1.237 -29.490 1.00 82.88 119 PRO A CA 1
ATOM 900 C C . PRO A 1 119 ? 15.217 1.752 -29.301 1.00 82.88 119 PRO A C 1
ATOM 902 O O . PRO A 1 119 ? 14.256 1.042 -29.588 1.00 82.88 119 PRO A O 1
ATOM 905 N N . GLY A 1 120 ? 15.075 2.999 -28.845 1.00 79.31 120 GLY A N 1
ATOM 906 C CA . GLY A 1 120 ? 13.762 3.613 -28.612 1.00 79.31 120 GLY A CA 1
ATOM 907 C C . GLY A 1 120 ? 13.026 3.080 -27.378 1.00 79.31 120 GLY A C 1
ATOM 908 O O . GLY A 1 120 ? 11.807 3.207 -27.304 1.00 79.31 120 GLY A O 1
ATOM 909 N N . ALA A 1 121 ? 13.734 2.457 -26.430 1.00 83.38 121 ALA A N 1
ATOM 910 C CA . ALA A 1 121 ? 13.143 2.037 -25.164 1.00 83.38 121 ALA A CA 1
ATOM 911 C C . ALA A 1 121 ? 12.902 3.195 -24.198 1.00 83.38 121 ALA A C 1
ATOM 913 O O . ALA A 1 121 ? 12.066 3.056 -23.318 1.00 83.38 121 ALA A O 1
ATOM 914 N N . GLU A 1 122 ? 13.619 4.312 -24.324 1.00 81.31 122 GLU A N 1
ATOM 915 C CA . GLU A 1 122 ? 13.454 5.480 -23.455 1.00 81.31 122 GLU A CA 1
ATOM 916 C C . GLU A 1 122 ? 12.283 6.363 -23.891 1.00 81.31 122 GLU A C 1
ATOM 918 O O . GLU A 1 122 ? 12.048 6.583 -25.081 1.00 81.31 122 GLU A O 1
ATOM 923 N N . LEU A 1 123 ? 11.577 6.928 -22.912 1.00 78.62 123 LEU A N 1
ATOM 924 C CA . LEU A 1 123 ? 10.506 7.885 -23.152 1.00 78.62 123 LEU A CA 1
ATOM 925 C C . LEU A 1 123 ? 11.078 9.199 -23.706 1.00 78.62 123 LEU A C 1
ATOM 927 O O . LEU A 1 123 ? 11.868 9.883 -23.053 1.00 78.62 123 LEU A O 1
ATOM 931 N N . ALA A 1 124 ? 10.640 9.572 -24.909 1.00 74.38 124 ALA A N 1
ATOM 932 C CA . ALA A 1 124 ? 11.070 10.801 -25.567 1.00 74.38 124 ALA A CA 1
ATOM 933 C C . ALA A 1 124 ? 10.447 12.058 -24.927 1.00 74.38 124 ALA A C 1
ATOM 935 O O . ALA A 1 124 ? 9.232 12.142 -24.721 1.00 74.38 124 ALA A O 1
ATOM 936 N N . CYS A 1 125 ? 11.270 13.079 -24.674 1.00 70.31 125 CYS A N 1
ATOM 937 C CA . CYS A 1 125 ? 10.808 14.414 -24.289 1.00 70.31 125 CYS A CA 1
ATOM 938 C C . CYS A 1 125 ? 10.539 15.307 -25.511 1.00 70.31 125 CYS A C 1
ATOM 940 O O . CYS A 1 125 ? 11.104 15.099 -26.584 1.00 70.31 125 CYS A O 1
ATOM 942 N N . ALA A 1 126 ? 9.747 16.371 -25.322 1.00 60.75 126 ALA A N 1
ATOM 943 C CA . ALA A 1 126 ? 9.415 17.343 -26.372 1.00 60.75 126 ALA A CA 1
ATOM 944 C C . ALA A 1 126 ? 10.640 18.046 -27.009 1.00 60.75 126 ALA A C 1
ATOM 946 O O . ALA A 1 126 ? 10.560 18.455 -28.164 1.00 60.75 126 ALA A O 1
ATOM 947 N N . ASP A 1 127 ? 11.771 18.123 -26.296 1.00 58.56 127 ASP A N 1
ATOM 948 C CA . ASP A 1 127 ? 12.982 18.837 -26.730 1.00 58.56 127 ASP A CA 1
ATOM 949 C C . ASP A 1 127 ? 14.131 17.908 -27.188 1.00 58.56 127 ASP A C 1
ATOM 951 O O . ASP A 1 127 ? 15.289 18.325 -27.189 1.00 58.56 127 ASP A O 1
ATOM 955 N N . ASN A 1 128 ? 13.866 16.640 -27.545 1.00 49.16 128 ASN A N 1
ATOM 956 C CA . ASN A 1 128 ? 14.903 15.627 -27.861 1.00 49.16 128 ASN A CA 1
ATOM 957 C C . ASN A 1 128 ? 15.933 15.377 -26.737 1.00 49.16 128 ASN A C 1
ATOM 959 O O . ASN A 1 128 ? 16.940 14.701 -26.944 1.00 49.16 128 ASN A O 1
ATOM 963 N N . VAL A 1 129 ? 15.687 15.894 -25.536 1.00 48.88 129 VAL A N 1
ATOM 964 C CA . VAL A 1 129 ? 16.420 15.518 -24.329 1.00 48.88 129 VAL A CA 1
ATOM 965 C C . VAL A 1 129 ? 15.891 14.147 -23.922 1.00 48.88 129 VAL A C 1
ATOM 967 O O . VAL A 1 129 ? 14.691 13.988 -23.749 1.00 48.88 129 VAL A O 1
ATOM 970 N N . THR A 1 130 ? 16.733 13.129 -23.823 1.00 51.69 130 THR A N 1
ATOM 971 C CA . THR A 1 130 ? 16.347 11.890 -23.142 1.00 51.69 130 THR A CA 1
ATOM 972 C C . THR A 1 130 ? 16.143 12.190 -21.657 1.00 51.69 130 THR A C 1
ATOM 974 O O . THR A 1 130 ? 16.882 12.986 -21.074 1.00 51.69 130 THR A O 1
ATOM 977 N N . LEU A 1 131 ? 15.170 11.539 -21.007 1.00 51.75 131 LEU A N 1
ATOM 978 C CA . LEU A 1 131 ? 14.974 11.608 -19.545 1.00 51.75 131 LEU A CA 1
ATOM 979 C C . LEU A 1 131 ? 16.172 11.091 -18.733 1.00 51.75 131 LEU A C 1
ATOM 981 O O . LEU A 1 131 ? 16.135 11.131 -17.506 1.00 51.75 131 LEU A O 1
ATOM 985 N N . ALA A 1 132 ? 17.238 10.670 -19.415 1.00 44.97 132 ALA A N 1
ATOM 986 C CA . ALA A 1 132 ? 18.502 10.152 -18.913 1.00 44.97 132 ALA A CA 1
ATOM 987 C C . ALA A 1 132 ? 19.280 11.080 -17.961 1.00 44.97 132 ALA A C 1
ATOM 989 O O . ALA A 1 132 ? 20.453 10.834 -17.705 1.00 44.97 132 ALA A O 1
ATOM 990 N N . ASN A 1 133 ? 18.697 12.163 -17.438 1.00 44.50 133 ASN A N 1
ATOM 991 C CA . ASN A 1 133 ? 19.456 13.076 -16.594 1.00 44.50 133 ASN A CA 1
ATOM 992 C C . ASN A 1 133 ? 18.667 13.769 -15.485 1.00 44.50 133 ASN A C 1
ATOM 994 O O . ASN A 1 133 ? 18.981 14.901 -15.114 1.00 44.50 133 ASN A O 1
ATOM 998 N N . SER A 1 134 ? 17.714 13.081 -14.850 1.00 43.28 134 SER A N 1
ATOM 999 C CA . SER A 1 134 ? 17.627 13.304 -13.407 1.00 43.28 134 SER A CA 1
ATOM 1000 C C . SER A 1 134 ? 18.767 12.514 -12.777 1.00 43.28 134 SER A C 1
ATOM 1002 O O . SER A 1 134 ? 18.588 11.374 -12.352 1.00 43.28 134 SER A O 1
ATOM 1004 N N . SER A 1 135 ? 19.957 13.114 -12.737 1.00 42.31 135 SER A N 1
ATOM 1005 C CA . SER A 1 135 ? 21.016 12.702 -11.824 1.00 42.31 135 SER A CA 1
ATOM 1006 C C . SER A 1 135 ? 20.527 12.983 -10.400 1.00 42.31 135 SER A C 1
ATOM 1008 O O . SER A 1 135 ? 20.993 13.904 -9.726 1.00 42.31 135 SER A O 1
ATOM 1010 N N . TRP A 1 136 ? 19.530 12.232 -9.933 1.00 47.53 136 TRP A N 1
ATOM 1011 C CA . TRP A 1 136 ? 19.391 12.014 -8.509 1.00 47.53 136 TRP A CA 1
ATOM 1012 C C . TRP A 1 136 ? 20.664 11.278 -8.146 1.00 47.53 136 TRP A C 1
ATOM 1014 O O . TRP A 1 136 ? 20.793 10.086 -8.394 1.00 47.53 136 TRP A O 1
ATOM 1024 N N . SER A 1 137 ? 21.667 12.024 -7.685 1.00 48.81 137 SER A N 1
ATOM 1025 C CA . SER A 1 137 ? 22.891 11.416 -7.203 1.00 48.81 137 SER A CA 1
ATOM 1026 C C . SER A 1 137 ? 22.462 10.430 -6.134 1.00 48.81 137 SER A C 1
ATOM 1028 O O . SER A 1 137 ? 21.917 10.841 -5.102 1.00 48.81 137 SER A O 1
ATOM 1030 N N . GLU A 1 138 ? 22.651 9.140 -6.390 1.00 57.16 138 GLU A N 1
ATOM 1031 C CA . GLU A 1 138 ? 22.487 8.166 -5.328 1.00 57.16 138 GLU A CA 1
ATOM 1032 C C . GLU A 1 138 ? 23.334 8.603 -4.140 1.00 57.16 138 GLU A C 1
ATOM 1034 O O . GLU A 1 138 ? 24.369 9.259 -4.294 1.00 57.16 138 GLU A O 1
ATOM 1039 N N . LYS A 1 139 ? 22.879 8.297 -2.928 1.00 58.66 139 LYS A N 1
ATOM 1040 C CA . LYS A 1 139 ? 23.639 8.670 -1.735 1.00 58.66 139 LYS A CA 1
ATOM 1041 C C . LYS A 1 139 ? 25.057 8.105 -1.857 1.00 58.66 139 LYS A C 1
ATOM 1043 O O . LYS A 1 139 ? 25.214 6.949 -2.258 1.00 58.66 139 LYS A O 1
ATOM 1048 N N . ALA A 1 140 ? 26.059 8.912 -1.506 1.00 62.38 140 ALA A N 1
ATOM 1049 C CA . ALA A 1 140 ? 27.467 8.523 -1.551 1.00 62.38 140 ALA A CA 1
ATOM 1050 C C . ALA A 1 140 ? 27.695 7.164 -0.870 1.00 62.38 140 ALA A C 1
ATOM 1052 O O . ALA A 1 140 ? 26.956 6.796 0.048 1.00 62.38 140 ALA A O 1
ATOM 1053 N N . ASN A 1 141 ? 28.713 6.424 -1.315 1.00 66.12 141 ASN A N 1
ATOM 1054 C CA . ASN A 1 141 ? 29.065 5.170 -0.663 1.00 66.12 141 ASN A CA 1
ATOM 1055 C C . ASN A 1 141 ? 29.486 5.448 0.796 1.00 66.12 141 ASN A C 1
ATOM 1057 O O . ASN A 1 141 ? 30.490 6.132 1.011 1.00 66.12 141 ASN A O 1
ATOM 1061 N N . PRO A 1 142 ? 28.771 4.915 1.803 1.00 63.12 142 PRO A N 1
ATOM 1062 C CA . PRO A 1 142 ? 29.111 5.114 3.210 1.00 63.12 142 PRO A CA 1
ATOM 1063 C C . PRO A 1 142 ? 30.449 4.473 3.594 1.00 63.12 142 PRO A C 1
ATOM 1065 O O . PRO A 1 142 ? 31.104 4.931 4.526 1.00 63.12 142 PRO A O 1
ATOM 1068 N N . LEU A 1 143 ? 30.877 3.430 2.873 1.00 65.94 143 LEU A N 1
ATOM 1069 C CA . LEU A 1 143 ? 32.167 2.767 3.070 1.00 65.94 143 LEU A CA 1
ATOM 1070 C C . LEU A 1 143 ? 33.315 3.555 2.430 1.00 65.94 143 LEU A C 1
ATOM 1072 O O . LEU A 1 143 ? 34.470 3.388 2.818 1.00 65.94 143 LEU A O 1
ATOM 1076 N N . ASN A 1 144 ? 33.016 4.399 1.439 1.00 69.19 144 ASN A N 1
ATOM 1077 C CA . ASN A 1 144 ? 33.999 5.244 0.779 1.00 69.19 144 ASN A CA 1
ATOM 1078 C C . ASN A 1 144 ? 33.342 6.462 0.113 1.00 69.19 144 ASN A C 1
ATOM 1080 O O . ASN A 1 144 ? 32.965 6.417 -1.056 1.00 69.19 144 ASN A O 1
ATOM 1084 N N . ALA A 1 145 ? 33.306 7.590 0.822 1.00 68.25 145 ALA A N 1
ATOM 1085 C CA . ALA A 1 145 ? 32.699 8.828 0.328 1.00 68.25 145 ALA A CA 1
ATOM 1086 C C . ALA A 1 145 ? 33.360 9.407 -0.945 1.00 68.25 145 ALA A C 1
ATOM 1088 O O . ALA A 1 145 ? 32.792 10.302 -1.565 1.00 68.25 145 ALA A O 1
ATOM 1089 N N . SER A 1 146 ? 34.547 8.921 -1.341 1.00 66.56 146 SER A N 1
ATOM 1090 C CA . SER A 1 146 ? 35.208 9.319 -2.595 1.00 66.56 146 SER A CA 1
ATOM 1091 C C . SER A 1 146 ? 34.696 8.570 -3.833 1.00 66.56 146 SER A C 1
ATOM 1093 O O . SER A 1 146 ? 35.014 8.954 -4.959 1.00 66.56 146 SER A O 1
ATOM 1095 N N . GLU A 1 147 ? 33.897 7.515 -3.650 1.00 67.38 147 GLU A N 1
ATOM 1096 C CA . GLU A 1 147 ? 33.273 6.774 -4.744 1.00 67.38 147 GLU A CA 1
ATOM 1097 C C . GLU A 1 147 ? 32.037 7.543 -5.235 1.00 67.38 147 GLU A C 1
ATOM 1099 O O . GLU A 1 147 ? 31.038 7.669 -4.524 1.00 67.38 147 GLU A O 1
ATOM 1104 N N . ALA A 1 148 ? 32.128 8.115 -6.443 1.00 56.97 148 ALA A N 1
ATOM 1105 C CA . ALA A 1 148 ? 31.027 8.865 -7.038 1.00 56.97 148 ALA A CA 1
ATOM 1106 C C . ALA A 1 148 ? 29.818 7.937 -7.274 1.00 56.97 148 ALA A C 1
ATOM 1108 O O . ALA A 1 148 ? 30.001 6.861 -7.851 1.00 56.97 148 ALA A O 1
ATOM 1109 N N . PRO A 1 149 ? 28.597 8.334 -6.875 1.00 58.03 149 PRO A N 1
ATOM 1110 C CA . PRO A 1 149 ? 27.398 7.558 -7.164 1.00 58.03 149 PRO A CA 1
ATOM 1111 C C . PRO A 1 149 ? 27.210 7.433 -8.680 1.00 58.03 149 PRO A C 1
ATOM 1113 O O . PRO A 1 149 ? 27.183 8.439 -9.389 1.00 58.03 149 PRO A O 1
ATOM 1116 N N . ARG A 1 150 ? 27.111 6.195 -9.175 1.00 56.84 150 ARG A N 1
ATOM 1117 C CA . ARG A 1 150 ? 26.915 5.874 -10.599 1.00 56.84 150 ARG A CA 1
ATOM 1118 C C . ARG A 1 150 ? 25.557 5.215 -10.852 1.00 56.84 150 ARG A C 1
ATOM 1120 O O . ARG A 1 150 ? 25.484 4.196 -11.527 1.00 56.84 150 ARG A O 1
ATOM 1127 N N . GLY A 1 151 ? 24.491 5.785 -10.300 1.00 57.94 151 GLY A N 1
ATOM 1128 C CA . GLY A 1 151 ? 23.129 5.424 -10.684 1.00 57.94 151 GLY A CA 1
ATOM 1129 C C . GLY A 1 151 ? 22.607 6.425 -11.704 1.00 57.94 151 GLY A C 1
ATOM 1130 O O . GLY A 1 151 ? 22.300 7.559 -11.336 1.00 57.94 151 GLY A O 1
ATOM 1131 N N . GLU A 1 152 ? 22.528 6.028 -12.975 1.00 65.88 152 GLU A N 1
ATOM 1132 C CA . GLU A 1 152 ? 21.677 6.730 -13.937 1.00 65.88 152 GLU A CA 1
ATOM 1133 C C . GLU A 1 152 ? 20.252 6.194 -13.788 1.00 65.88 152 GLU A C 1
ATOM 1135 O O . GLU A 1 152 ? 20.028 4.985 -13.688 1.00 65.88 152 GLU A O 1
ATOM 1140 N N . PHE A 1 153 ? 19.295 7.113 -13.760 1.00 71.88 153 PHE A N 1
ATOM 1141 C CA . PHE A 1 153 ? 17.875 6.803 -13.798 1.00 71.88 153 PHE A CA 1
ATOM 1142 C C . PHE A 1 153 ? 17.377 7.001 -15.213 1.00 71.88 153 PHE A C 1
ATOM 1144 O O . PHE A 1 153 ? 17.636 8.049 -15.814 1.00 71.88 153 PHE A O 1
ATOM 1151 N N . ARG A 1 154 ? 16.630 6.026 -15.726 1.00 75.69 154 ARG A N 1
ATOM 1152 C CA . ARG A 1 154 ? 15.999 6.132 -17.037 1.00 75.69 154 ARG A CA 1
ATOM 1153 C C . ARG A 1 154 ? 14.514 5.871 -16.934 1.00 75.69 154 ARG A C 1
ATOM 1155 O O . ARG A 1 154 ? 14.058 5.010 -16.188 1.00 75.69 154 ARG A O 1
ATOM 1162 N N . VAL A 1 155 ? 13.768 6.650 -17.704 1.00 79.12 155 VAL A N 1
ATOM 1163 C CA . VAL A 1 155 ? 12.327 6.484 -17.846 1.00 79.12 155 VAL A CA 1
ATOM 1164 C C . VAL A 1 155 ? 12.085 5.794 -19.168 1.00 79.12 155 VAL A C 1
ATOM 1166 O O . VAL A 1 155 ? 12.379 6.350 -20.227 1.00 79.12 155 VAL A O 1
ATOM 1169 N N . TYR A 1 156 ? 11.558 4.580 -19.102 1.00 82.44 156 TYR A N 1
ATOM 1170 C CA . TYR A 1 156 ? 11.312 3.774 -20.287 1.00 82.44 156 TYR A CA 1
ATOM 1171 C C . TYR A 1 156 ? 9.905 4.002 -20.836 1.00 82.44 156 TYR A C 1
ATOM 1173 O O . TYR A 1 156 ? 8.955 4.275 -20.101 1.00 82.44 156 TYR A O 1
ATOM 1181 N N . ASP A 1 157 ? 9.774 3.914 -22.151 1.00 84.12 157 ASP A N 1
ATOM 1182 C CA . ASP A 1 157 ? 8.537 4.077 -22.886 1.00 84.12 157 ASP A CA 1
ATOM 1183 C C . ASP A 1 157 ? 7.725 2.780 -22.863 1.00 84.12 157 ASP A C 1
ATOM 1185 O O . ASP A 1 157 ? 7.935 1.865 -23.659 1.00 84.12 157 ASP A O 1
ATOM 1189 N N . PHE A 1 158 ? 6.741 2.716 -21.970 1.00 86.75 158 PHE A N 1
ATOM 1190 C CA . PHE A 1 158 ? 5.817 1.590 -21.904 1.00 86.75 158 PHE A CA 1
ATOM 1191 C C . PHE A 1 158 ? 4.768 1.589 -23.023 1.00 86.75 158 PHE A C 1
ATOM 1193 O O . PHE A 1 158 ? 3.950 0.670 -23.063 1.00 86.75 158 PHE A O 1
ATOM 1200 N N . THR A 1 159 ? 4.768 2.545 -23.961 1.00 86.19 159 THR A N 1
ATOM 1201 C CA . THR A 1 159 ? 4.001 2.421 -25.214 1.00 86.19 159 THR A CA 1
ATOM 1202 C C . THR A 1 159 ? 4.670 1.453 -26.191 1.00 86.19 159 THR A C 1
ATOM 1204 O O . THR A 1 159 ? 3.966 0.778 -26.954 1.00 86.19 159 THR A O 1
ATOM 1207 N N . ASN A 1 160 ? 5.991 1.282 -26.090 1.00 89.00 160 ASN A N 1
ATOM 1208 C CA . ASN A 1 160 ? 6.758 0.316 -26.863 1.00 89.00 160 ASN A CA 1
ATOM 1209 C C . ASN A 1 160 ? 6.486 -1.121 -26.353 1.00 89.00 160 ASN A C 1
ATOM 1211 O O . ASN A 1 160 ? 6.738 -1.412 -25.179 1.00 89.00 160 ASN A O 1
ATOM 1215 N N . PRO A 1 161 ? 5.954 -2.032 -27.195 1.00 91.62 161 PRO A N 1
ATOM 1216 C CA . PRO A 1 161 ? 5.728 -3.425 -26.807 1.00 91.62 161 PRO A CA 1
ATOM 1217 C C . PRO A 1 161 ? 7.002 -4.145 -26.365 1.00 91.62 161 PRO A C 1
ATOM 1219 O O . PRO A 1 161 ? 6.947 -4.851 -25.366 1.00 91.62 161 PRO A O 1
ATOM 1222 N N . ASP A 1 162 ? 8.145 -3.902 -27.007 1.00 91.94 162 ASP A N 1
ATOM 1223 C CA . ASP A 1 162 ? 9.395 -4.591 -26.670 1.00 91.94 162 ASP A CA 1
ATOM 1224 C C . ASP A 1 162 ? 9.889 -4.211 -25.265 1.00 91.94 162 ASP A C 1
ATOM 1226 O O . ASP A 1 162 ? 10.393 -5.059 -24.528 1.00 91.94 162 ASP A O 1
ATOM 1230 N N . THR A 1 163 ? 9.699 -2.949 -24.860 1.00 90.06 163 THR A N 1
ATOM 1231 C CA . THR A 1 163 ? 9.979 -2.485 -23.492 1.00 90.06 163 THR A CA 1
ATOM 1232 C C . THR A 1 163 ? 9.108 -3.229 -22.485 1.00 90.06 163 THR A C 1
ATOM 1234 O O . THR A 1 163 ? 9.615 -3.741 -21.484 1.00 90.06 163 THR A O 1
ATOM 1237 N N . ARG A 1 164 ? 7.797 -3.325 -22.754 1.00 91.81 164 ARG A N 1
ATOM 1238 C CA . ARG A 1 164 ? 6.858 -4.039 -21.876 1.00 91.81 164 ARG A CA 1
ATOM 1239 C C . ARG A 1 164 ? 7.220 -5.513 -21.767 1.00 91.81 164 ARG A C 1
ATOM 1241 O O . ARG A 1 164 ? 7.253 -6.034 -20.658 1.00 91.81 164 ARG A O 1
ATOM 1248 N N . ASP A 1 165 ? 7.505 -6.160 -22.889 1.00 92.94 165 ASP A N 1
ATOM 1249 C CA . ASP A 1 165 ? 7.780 -7.592 -22.942 1.00 92.94 165 ASP A CA 1
ATOM 1250 C C . ASP A 1 165 ? 9.080 -7.932 -22.208 1.00 92.94 165 ASP A C 1
ATOM 1252 O O . ASP A 1 165 ? 9.108 -8.890 -21.437 1.00 92.94 165 ASP A O 1
ATOM 1256 N N . ARG A 1 166 ? 10.133 -7.115 -22.354 1.00 91.88 166 ARG A N 1
ATOM 1257 C CA . ARG A 1 166 ? 11.387 -7.285 -21.596 1.00 91.88 166 ARG A CA 1
ATOM 1258 C C . ARG A 1 166 ? 11.200 -7.069 -20.101 1.00 91.88 166 ARG A C 1
ATOM 1260 O O . ARG A 1 166 ? 11.711 -7.859 -19.312 1.00 91.88 166 ARG A O 1
ATOM 1267 N N . TRP A 1 167 ? 10.454 -6.033 -19.716 1.00 92.69 167 TRP A N 1
ATOM 1268 C CA . TRP A 1 167 ? 10.143 -5.774 -18.312 1.00 92.69 167 TRP A CA 1
ATOM 1269 C C . TRP A 1 167 ? 9.359 -6.937 -17.693 1.00 92.69 167 TRP A C 1
ATOM 1271 O O . TRP A 1 167 ? 9.750 -7.468 -16.656 1.00 92.69 167 TRP A O 1
ATOM 1281 N N . VAL A 1 168 ? 8.300 -7.393 -18.371 1.00 94.44 168 VAL A N 1
ATOM 1282 C CA . VAL A 1 168 ? 7.482 -8.532 -17.931 1.00 94.44 168 VAL A CA 1
ATOM 1283 C C . VAL A 1 168 ? 8.319 -9.803 -17.832 1.00 94.44 168 VAL A C 1
ATOM 1285 O O . VAL A 1 168 ? 8.249 -10.478 -16.809 1.00 94.44 168 VAL A O 1
ATOM 1288 N N . ALA A 1 169 ? 9.112 -10.119 -18.859 1.00 94.12 169 ALA A N 1
ATOM 1289 C CA . ALA A 1 169 ? 9.946 -11.316 -18.879 1.00 94.12 169 ALA A CA 1
ATOM 1290 C C . ALA A 1 169 ? 10.943 -11.317 -17.719 1.00 94.12 169 ALA A C 1
ATOM 1292 O O . ALA A 1 169 ? 11.038 -12.309 -17.006 1.00 94.12 169 ALA A O 1
ATOM 1293 N N . ARG A 1 170 ? 11.614 -10.189 -17.456 1.00 91.81 170 ARG A N 1
ATOM 1294 C CA . ARG A 1 170 ? 12.588 -10.108 -16.363 1.00 91.81 170 ARG A CA 1
ATOM 1295 C C . ARG A 1 170 ? 11.949 -10.337 -14.995 1.00 91.81 170 ARG A C 1
ATOM 1297 O O . ARG A 1 170 ? 12.459 -11.137 -14.214 1.00 91.81 170 ARG A O 1
ATOM 1304 N N . VAL A 1 171 ? 10.830 -9.672 -14.705 1.00 92.69 171 VAL A N 1
ATOM 1305 C CA . VAL A 1 171 ? 10.132 -9.866 -13.423 1.00 92.69 171 VAL A CA 1
ATOM 1306 C C . VAL A 1 171 ? 9.588 -11.295 -13.316 1.00 92.69 171 VAL A C 1
ATOM 1308 O O . VAL A 1 171 ? 9.680 -11.907 -12.253 1.00 92.69 171 VAL A O 1
ATOM 1311 N N . ALA A 1 172 ? 9.067 -11.855 -14.410 1.00 95.19 172 ALA A N 1
ATOM 1312 C CA . ALA A 1 172 ? 8.562 -13.223 -14.434 1.00 95.19 172 ALA A CA 1
ATOM 1313 C C . ALA A 1 172 ? 9.664 -14.272 -14.231 1.00 95.19 172 ALA A C 1
ATOM 1315 O O . ALA A 1 172 ? 9.440 -15.224 -13.490 1.00 95.19 172 ALA A O 1
ATOM 1316 N N . ASP A 1 173 ? 10.849 -14.083 -14.813 1.00 94.38 173 ASP A N 1
ATOM 1317 C CA . ASP A 1 173 ? 12.006 -14.964 -14.618 1.00 94.38 173 ASP A CA 1
ATOM 1318 C C . ASP A 1 173 ? 12.459 -14.971 -13.152 1.00 94.38 173 ASP A C 1
ATOM 1320 O O . ASP A 1 173 ? 12.739 -16.030 -12.588 1.00 94.38 173 ASP A O 1
ATOM 1324 N N . LEU A 1 174 ? 12.478 -13.801 -12.506 1.00 91.31 174 LEU A N 1
ATOM 1325 C CA . LEU A 1 174 ? 12.838 -13.674 -11.092 1.00 91.31 174 LEU A CA 1
ATOM 1326 C C . LEU A 1 174 ? 11.834 -14.394 -10.188 1.00 91.31 174 LEU A C 1
ATOM 1328 O O . LEU A 1 174 ? 12.241 -15.179 -9.334 1.00 91.31 174 LEU A O 1
ATOM 1332 N N . VAL A 1 175 ? 10.533 -14.199 -10.412 1.00 93.56 175 VAL A N 1
ATOM 1333 C CA . VAL A 1 175 ? 9.478 -14.937 -9.692 1.00 93.56 175 VAL A CA 1
ATOM 1334 C C . VAL A 1 175 ? 9.542 -16.442 -10.006 1.00 93.56 175 VAL A C 1
ATOM 1336 O O . VAL A 1 175 ? 9.366 -17.282 -9.128 1.00 93.56 175 VAL A O 1
ATOM 1339 N N . GLY A 1 176 ? 9.855 -16.808 -11.249 1.00 91.00 176 GLY A N 1
ATOM 1340 C CA . GLY A 1 176 ? 9.996 -18.193 -11.701 1.00 91.00 176 GLY A CA 1
ATOM 1341 C C . GLY A 1 176 ? 11.235 -18.919 -11.167 1.00 91.00 176 GLY A C 1
ATOM 1342 O O . GLY A 1 176 ? 11.285 -20.147 -11.238 1.00 91.00 176 GLY A O 1
ATOM 1343 N N . SER A 1 177 ? 12.211 -18.198 -10.602 1.00 87.81 177 SER A N 1
ATOM 1344 C CA . SER A 1 177 ? 13.431 -18.778 -10.017 1.00 87.81 177 SER A CA 1
ATOM 1345 C C . SER A 1 177 ? 13.161 -19.661 -8.792 1.00 87.81 177 SER A C 1
ATOM 1347 O O . SER A 1 177 ? 13.976 -20.520 -8.454 1.00 87.81 177 SER A O 1
ATOM 1349 N N . GLY A 1 178 ? 12.020 -19.452 -8.124 1.00 85.38 178 GLY A N 1
ATOM 1350 C CA . GLY A 1 178 ? 11.633 -20.136 -6.891 1.00 85.38 178 GLY A CA 1
ATOM 1351 C C . GLY A 1 178 ? 12.200 -19.524 -5.606 1.00 85.38 178 GLY A C 1
ATOM 1352 O O . GLY A 1 178 ? 11.824 -19.976 -4.530 1.00 85.38 178 GLY A O 1
ATOM 1353 N N . ALA A 1 179 ? 13.066 -18.508 -5.693 1.00 88.12 179 ALA A N 1
ATOM 1354 C CA . ALA A 1 179 ? 13.562 -17.766 -4.528 1.00 88.12 179 ALA A CA 1
ATOM 1355 C C . ALA A 1 179 ? 12.696 -16.544 -4.171 1.00 88.12 179 ALA A C 1
ATOM 1357 O O . ALA A 1 179 ? 12.831 -15.993 -3.085 1.00 88.12 179 ALA A O 1
ATOM 1358 N N . ILE A 1 180 ? 11.834 -16.104 -5.091 1.00 94.00 180 ILE A N 1
ATOM 1359 C CA . ILE A 1 180 ? 11.007 -14.900 -4.977 1.00 94.00 180 ILE A CA 1
ATOM 1360 C C . ILE A 1 180 ? 9.541 -15.299 -5.172 1.00 94.00 180 ILE A C 1
ATOM 1362 O O . ILE A 1 180 ? 9.191 -15.932 -6.167 1.00 94.00 180 ILE A O 1
ATOM 1366 N N . ASP A 1 181 ? 8.666 -14.888 -4.257 1.00 95.00 181 ASP A N 1
ATOM 1367 C CA . ASP A 1 181 ? 7.249 -15.285 -4.226 1.00 95.00 181 ASP A CA 1
ATOM 1368 C C . ASP A 1 181 ? 6.320 -14.317 -4.977 1.00 95.00 181 ASP A C 1
ATOM 1370 O O . ASP A 1 181 ? 5.113 -14.554 -5.131 1.00 95.00 181 ASP A O 1
ATOM 1374 N N . GLY A 1 182 ? 6.865 -13.191 -5.430 1.00 95.56 182 GLY A N 1
ATOM 1375 C CA . GLY A 1 182 ? 6.113 -12.152 -6.111 1.00 95.56 182 GLY A CA 1
ATOM 1376 C C . GLY A 1 182 ? 6.902 -10.866 -6.310 1.00 95.56 182 GLY A C 1
ATOM 1377 O O . GLY A 1 182 ? 8.126 -10.844 -6.199 1.00 95.56 182 GLY A O 1
ATOM 1378 N N . ALA A 1 183 ? 6.198 -9.779 -6.610 1.00 94.69 183 ALA A N 1
ATOM 1379 C CA . ALA A 1 183 ? 6.822 -8.497 -6.902 1.00 94.69 183 ALA A CA 1
ATOM 1380 C C . ALA A 1 183 ? 6.131 -7.338 -6.182 1.00 94.69 183 ALA A C 1
ATOM 1382 O O . ALA A 1 183 ? 4.902 -7.217 -6.165 1.00 94.69 183 ALA A O 1
ATOM 1383 N N . PHE A 1 184 ? 6.952 -6.456 -5.629 1.00 94.69 184 PHE A N 1
ATOM 1384 C CA . PHE A 1 184 ? 6.585 -5.105 -5.258 1.00 94.69 184 PHE A CA 1
ATOM 1385 C C . PHE A 1 184 ? 6.907 -4.188 -6.442 1.00 94.69 184 PHE A C 1
ATOM 1387 O O . PHE A 1 184 ? 8.068 -3.971 -6.776 1.00 94.69 184 PHE A O 1
ATOM 1394 N N . ILE A 1 185 ? 5.872 -3.689 -7.106 1.00 92.12 185 ILE A N 1
ATOM 1395 C CA . ILE A 1 185 ? 5.971 -2.886 -8.320 1.00 92.12 185 ILE A CA 1
ATOM 1396 C C . ILE A 1 185 ? 5.941 -1.418 -7.918 1.00 92.12 185 ILE A C 1
ATOM 1398 O O . ILE A 1 185 ? 4.872 -0.867 -7.635 1.00 92.12 185 ILE A O 1
ATOM 1402 N N . ASP A 1 186 ? 7.109 -0.791 -7.908 1.00 86.62 186 ASP A N 1
ATOM 1403 C CA . ASP A 1 186 ? 7.231 0.641 -7.702 1.00 86.62 186 ASP A CA 1
ATOM 1404 C C . ASP A 1 186 ? 7.025 1.414 -9.010 1.00 86.62 186 ASP A C 1
ATOM 1406 O O . ASP A 1 186 ? 7.224 0.908 -10.123 1.00 86.62 186 ASP A O 1
ATOM 1410 N N . GLY A 1 187 ? 6.597 2.657 -8.865 1.00 75.06 187 GLY A N 1
ATOM 1411 C CA . GLY A 1 187 ? 6.490 3.624 -9.940 1.00 75.06 187 GLY A CA 1
ATOM 1412 C C . GLY A 1 187 ? 5.217 4.452 -9.893 1.00 75.06 187 GLY A C 1
ATOM 1413 O O . GLY A 1 187 ? 4.191 4.074 -9.325 1.00 75.06 187 GLY A O 1
ATOM 1414 N N . ASN A 1 188 ? 5.286 5.627 -10.503 1.00 66.12 188 ASN A N 1
ATOM 1415 C CA . ASN A 1 188 ? 4.212 6.596 -10.515 1.00 66.12 188 ASN A CA 1
ATOM 1416 C C . ASN A 1 188 ? 3.060 6.135 -11.408 1.00 66.12 188 ASN A C 1
ATOM 1418 O O . ASN A 1 188 ? 3.098 6.270 -12.633 1.00 66.12 188 ASN A O 1
ATOM 1422 N N . ARG A 1 189 ? 1.984 5.668 -10.775 1.00 64.44 189 ARG A N 1
ATOM 1423 C CA . ARG A 1 189 ? 0.751 5.297 -11.475 1.00 64.44 189 ARG A CA 1
ATOM 1424 C C . ARG A 1 189 ? -0.361 6.335 -11.329 1.00 64.44 189 ARG A C 1
ATOM 1426 O O . ARG A 1 189 ? -1.346 6.249 -12.051 1.00 64.44 189 ARG A O 1
ATOM 1433 N N . GLY A 1 190 ? -0.208 7.368 -10.495 1.00 53.94 190 GLY A N 1
ATOM 1434 C CA . GLY A 1 190 ? -1.288 8.347 -10.327 1.00 53.94 190 GLY A CA 1
ATOM 1435 C C . GLY A 1 190 ? -1.055 9.560 -9.430 1.00 53.94 190 GLY A C 1
ATOM 1436 O O . GLY A 1 190 ? -2.027 10.264 -9.165 1.00 53.94 190 GLY A O 1
ATOM 1437 N N . GLY A 1 191 ? 0.162 9.856 -8.960 1.00 51.19 191 GLY A N 1
ATOM 1438 C CA . GLY A 1 191 ? 0.292 10.918 -7.953 1.00 51.19 191 GLY A CA 1
ATOM 1439 C C . GLY A 1 191 ? 1.674 11.488 -7.667 1.00 51.19 191 GLY A C 1
ATOM 1440 O O . GLY A 1 191 ? 1.747 12.608 -7.161 1.00 51.19 191 GLY A O 1
ATOM 1441 N N . TRP A 1 192 ? 2.769 10.806 -8.020 1.00 45.75 192 TRP A N 1
ATOM 1442 C CA . TRP A 1 192 ? 4.105 11.281 -7.661 1.00 45.75 192 TRP A CA 1
ATOM 1443 C C . TRP A 1 192 ? 4.973 11.626 -8.866 1.00 45.75 192 TRP A C 1
ATOM 1445 O O . TRP A 1 192 ? 5.565 10.795 -9.542 1.00 45.75 192 TRP A O 1
ATOM 1455 N N . SER A 1 193 ? 5.098 12.934 -9.059 1.00 49.00 193 SER A N 1
ATOM 1456 C CA . SER A 1 193 ? 6.026 13.587 -9.963 1.00 49.00 193 SER A CA 1
ATOM 1457 C C . SER A 1 193 ? 5.575 13.637 -11.430 1.00 49.00 193 SER A C 1
ATOM 1459 O O . SER A 1 193 ? 5.861 12.817 -12.300 1.00 49.00 193 SER A O 1
ATOM 1461 N N . SER A 1 194 ? 4.996 14.792 -11.725 1.00 51.03 194 SER A N 1
ATOM 1462 C CA . SER A 1 194 ? 5.249 15.516 -12.957 1.00 51.03 194 SER A CA 1
ATOM 1463 C C . SER A 1 194 ? 6.741 15.750 -13.242 1.00 51.03 194 SER A C 1
ATOM 1465 O O . SER A 1 194 ? 6.985 16.485 -14.176 1.00 51.03 194 SER A O 1
ATOM 1467 N N . SER A 1 195 ? 7.729 15.219 -12.496 1.00 55.34 195 SER A N 1
ATOM 1468 C CA . SER A 1 195 ? 9.159 15.424 -12.780 1.00 55.34 195 SER A CA 1
ATOM 1469 C C . SER A 1 195 ? 9.781 14.294 -13.598 1.00 55.34 195 SER A C 1
ATOM 1471 O O . SER A 1 195 ? 10.512 14.593 -14.536 1.00 55.34 195 SER A O 1
ATOM 1473 N N . ALA A 1 196 ? 9.462 13.023 -13.317 1.00 56.97 196 ALA A N 1
ATOM 1474 C CA . ALA A 1 196 ? 9.977 11.899 -14.111 1.00 56.97 196 ALA A CA 1
ATOM 1475 C C . ALA A 1 196 ? 9.439 11.924 -15.548 1.00 56.97 196 ALA A C 1
ATOM 1477 O O . ALA A 1 196 ? 10.151 11.600 -16.480 1.00 56.97 196 ALA A O 1
ATOM 1478 N N . THR A 1 197 ? 8.208 12.393 -15.760 1.00 64.38 197 THR A N 1
ATOM 1479 C CA . THR A 1 197 ? 7.626 12.572 -17.103 1.00 64.38 197 THR A CA 1
ATOM 1480 C C . THR A 1 197 ? 7.386 14.048 -17.449 1.00 64.38 197 THR A C 1
ATOM 1482 O O . THR A 1 197 ? 6.652 14.352 -18.392 1.00 64.38 197 THR A O 1
ATOM 1485 N N . ALA A 1 198 ? 8.002 14.996 -16.719 1.00 65.38 198 ALA A N 1
ATOM 1486 C CA . ALA A 1 198 ? 7.813 16.452 -16.907 1.00 65.38 198 ALA A CA 1
ATOM 1487 C C . ALA A 1 198 ? 8.035 16.887 -18.341 1.00 65.38 198 ALA A C 1
ATOM 1489 O O . ALA A 1 198 ? 7.283 17.684 -18.896 1.00 65.38 198 ALA A O 1
ATOM 1490 N N . CYS A 1 199 ? 9.106 16.360 -18.910 1.00 66.38 199 CYS A N 1
ATOM 1491 C CA . CYS A 1 199 ? 9.571 16.728 -20.227 1.00 66.38 199 CYS A CA 1
ATOM 1492 C C . CYS A 1 199 ? 8.713 16.098 -21.340 1.00 66.38 199 CYS A C 1
ATOM 1494 O O . CYS A 1 199 ? 8.752 16.552 -22.485 1.00 66.38 199 CYS A O 1
ATOM 1496 N N . ALA A 1 200 ? 7.952 15.043 -21.020 1.00 70.00 200 ALA A N 1
ATOM 1497 C CA . ALA A 1 200 ? 7.044 14.406 -21.952 1.00 70.00 200 ALA A CA 1
ATOM 1498 C C . ALA A 1 200 ? 5.820 15.310 -22.116 1.00 70.00 200 ALA A C 1
ATOM 1500 O O . ALA A 1 200 ? 5.278 15.842 -21.139 1.00 70.00 200 ALA A O 1
ATOM 1501 N N . SER A 1 201 ? 5.381 15.493 -23.359 1.00 67.38 201 SER A N 1
ATOM 1502 C CA . SER A 1 201 ? 4.173 16.260 -23.649 1.00 67.38 201 SER A CA 1
ATOM 1503 C C . SER A 1 201 ? 2.946 15.584 -23.024 1.00 67.38 201 SER A C 1
ATOM 1505 O O . SER A 1 201 ? 2.932 14.373 -22.792 1.00 67.38 201 SER A O 1
ATOM 1507 N N . GLY A 1 202 ? 1.869 16.342 -22.791 1.00 66.38 202 GLY A N 1
ATOM 1508 C CA . GLY A 1 202 ? 0.599 15.755 -22.339 1.00 66.38 202 GLY A CA 1
ATOM 1509 C C . GLY A 1 202 ? 0.096 14.635 -23.265 1.00 66.38 202 GLY A C 1
ATOM 1510 O O . GLY A 1 202 ? -0.459 13.651 -22.784 1.00 66.38 202 GLY A O 1
ATOM 1511 N N . ALA A 1 203 ? 0.382 14.738 -24.570 1.00 69.25 203 ALA A N 1
ATOM 1512 C CA . ALA A 1 203 ? 0.055 13.722 -25.569 1.00 69.25 203 ALA A CA 1
ATOM 1513 C C . ALA A 1 203 ? 0.861 12.416 -25.415 1.00 69.25 203 ALA A C 1
ATOM 1515 O O . ALA A 1 203 ? 0.366 11.366 -25.808 1.00 69.25 203 ALA A O 1
ATOM 1516 N N . ALA A 1 204 ? 2.063 12.456 -24.828 1.00 73.38 204 ALA A N 1
ATOM 1517 C CA . ALA A 1 204 ? 2.889 11.271 -24.578 1.00 73.38 204 ALA A CA 1
ATOM 1518 C C . ALA A 1 204 ? 2.582 10.598 -23.225 1.00 73.38 204 ALA A C 1
ATOM 1520 O O . ALA A 1 204 ? 2.666 9.378 -23.105 1.00 73.38 204 ALA A O 1
ATOM 1521 N N . ARG A 1 205 ? 2.170 11.368 -22.205 1.00 75.44 205 ARG A N 1
ATOM 1522 C CA . ARG A 1 205 ? 1.941 10.835 -20.845 1.00 75.44 205 ARG A CA 1
ATOM 1523 C C . ARG A 1 205 ? 0.748 9.888 -20.742 1.00 75.44 205 ARG A C 1
ATOM 1525 O O . ARG A 1 205 ? 0.841 8.882 -20.046 1.00 75.44 205 ARG A O 1
ATOM 1532 N N . ALA A 1 206 ?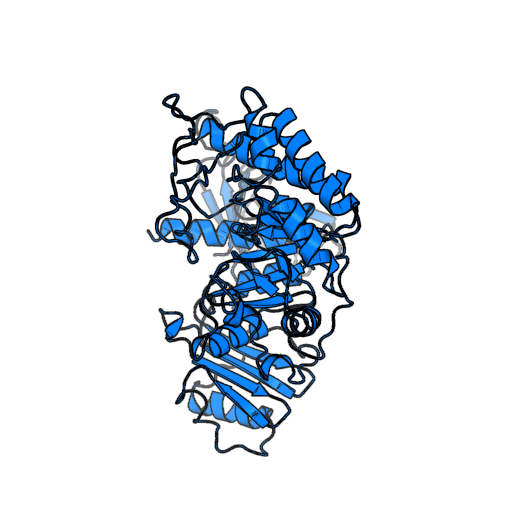 -0.369 10.199 -21.403 1.00 78.06 206 ALA A N 1
ATOM 1533 C CA . ALA A 1 206 ? -1.565 9.359 -21.317 1.00 78.06 206 ALA A CA 1
ATOM 1534 C C . ALA A 1 206 ? -1.355 7.967 -21.957 1.00 78.06 206 ALA A C 1
ATOM 1536 O O . ALA A 1 206 ? -1.617 6.973 -21.279 1.00 78.06 206 ALA A O 1
ATOM 1537 N N . PRO A 1 207 ? -0.811 7.847 -23.187 1.00 81.81 207 PRO A N 1
ATOM 1538 C CA . PRO A 1 207 ? -0.439 6.548 -23.751 1.00 81.81 207 PRO A CA 1
ATOM 1539 C C . PRO A 1 207 ? 0.577 5.784 -22.898 1.00 81.81 207 PRO A C 1
ATOM 1541 O O . PRO A 1 207 ? 0.447 4.574 -22.732 1.00 81.81 207 PRO A O 1
ATOM 1544 N N . TRP A 1 208 ? 1.562 6.478 -22.326 1.00 82.31 208 TRP A N 1
ATOM 1545 C CA . TRP A 1 208 ? 2.557 5.860 -21.452 1.00 82.31 208 TRP A CA 1
ATOM 1546 C C . TRP A 1 208 ? 1.927 5.243 -20.193 1.00 82.31 208 TRP A C 1
ATOM 1548 O O . TRP A 1 208 ? 2.204 4.088 -19.874 1.00 82.31 208 TRP A O 1
ATOM 1558 N N . ALA A 1 209 ? 1.003 5.954 -19.537 1.00 79.31 209 ALA A N 1
ATOM 1559 C CA . ALA A 1 209 ? 0.264 5.434 -18.384 1.00 79.31 209 ALA A CA 1
ATOM 1560 C C . ALA A 1 209 ? -0.588 4.199 -18.740 1.00 79.31 209 ALA A C 1
ATOM 1562 O O . ALA A 1 209 ? -0.615 3.225 -17.987 1.00 79.31 209 ALA A O 1
ATOM 1563 N N . LEU A 1 210 ? -1.230 4.194 -19.916 1.00 83.88 210 LEU A N 1
ATOM 1564 C CA . LEU A 1 210 ? -1.921 3.005 -20.434 1.00 83.88 210 LEU A CA 1
ATOM 1565 C C . LEU A 1 210 ? -0.944 1.841 -20.663 1.00 83.88 210 LEU A C 1
ATOM 1567 O O . LEU A 1 210 ? -1.263 0.692 -20.361 1.00 83.88 210 LEU A O 1
ATOM 1571 N N . GLY A 1 211 ? 0.261 2.137 -21.152 1.00 86.69 211 GLY A N 1
ATOM 1572 C CA . GLY A 1 211 ? 1.352 1.177 -21.292 1.00 86.69 211 GLY A CA 1
ATOM 1573 C C . GLY A 1 211 ? 1.768 0.530 -19.967 1.00 86.69 211 GLY A C 1
ATOM 1574 O O . GLY A 1 211 ? 1.933 -0.690 -19.912 1.00 86.69 211 GLY A O 1
ATOM 1575 N N . LEU A 1 212 ? 1.882 1.318 -18.893 1.00 85.19 212 LEU A N 1
ATOM 1576 C CA . LEU A 1 212 ? 2.194 0.826 -17.543 1.00 85.19 212 LEU A CA 1
ATOM 1577 C C . LEU A 1 212 ? 1.103 -0.075 -16.959 1.00 85.19 212 LEU A C 1
ATOM 1579 O O . LEU A 1 212 ? 1.391 -1.042 -16.252 1.00 85.19 212 LEU A O 1
ATOM 1583 N N . ASN A 1 213 ? -0.166 0.231 -17.219 1.00 85.31 213 ASN A N 1
ATOM 1584 C CA . ASN A 1 213 ? -1.254 -0.641 -16.782 1.00 85.31 213 ASN A CA 1
ATOM 1585 C C . ASN A 1 213 ? -1.287 -1.930 -17.619 1.00 85.31 213 ASN A C 1
ATOM 1587 O O . ASN A 1 213 ? -1.475 -3.025 -17.080 1.00 85.31 213 ASN A O 1
ATOM 1591 N N . ALA A 1 214 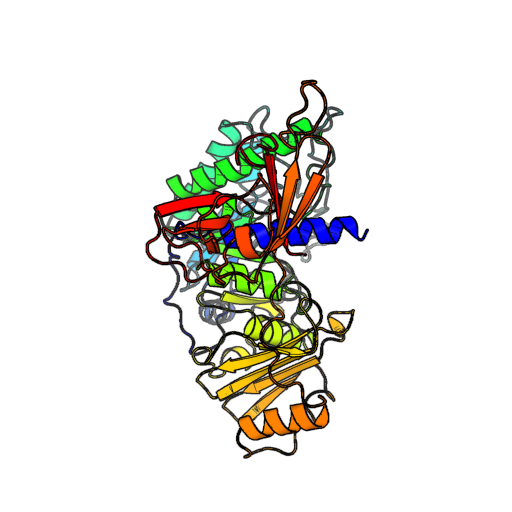? -1.013 -1.826 -18.924 1.00 88.12 214 ALA A N 1
ATOM 1592 C CA . ALA A 1 214 ? -0.887 -2.981 -19.805 1.00 88.12 214 ALA A CA 1
ATOM 1593 C C . ALA A 1 214 ? 0.263 -3.914 -19.391 1.00 88.12 214 ALA A C 1
ATOM 1595 O O . ALA A 1 214 ? 0.089 -5.133 -19.473 1.00 88.12 214 ALA A O 1
ATOM 1596 N N . SER A 1 215 ? 1.397 -3.384 -18.914 1.00 90.44 215 SER A N 1
ATOM 1597 C CA . SER A 1 215 ? 2.502 -4.211 -18.409 1.00 90.44 215 SER A CA 1
ATOM 1598 C C . SER A 1 215 ? 2.144 -4.933 -17.111 1.00 90.44 215 SER A C 1
ATOM 1600 O O . SER A 1 215 ? 2.467 -6.108 -16.987 1.00 90.44 215 SER A O 1
ATOM 1602 N N . THR A 1 216 ? 1.394 -4.323 -16.187 1.00 89.69 216 THR A N 1
ATOM 1603 C CA . THR A 1 216 ? 0.903 -5.025 -14.982 1.00 89.69 216 THR A CA 1
ATOM 1604 C C . THR A 1 216 ? -0.048 -6.167 -15.334 1.00 89.69 216 THR A C 1
ATOM 1606 O O . THR A 1 216 ? 0.058 -7.254 -14.766 1.00 89.69 216 THR A O 1
ATOM 1609 N N . ARG A 1 217 ? -0.945 -5.963 -16.307 1.00 92.06 217 ARG A N 1
ATOM 1610 C CA . ARG A 1 217 ? -1.807 -7.037 -16.825 1.00 92.06 217 ARG A CA 1
ATOM 1611 C C . ARG A 1 217 ? -0.989 -8.174 -17.438 1.00 92.06 217 ARG A C 1
ATOM 1613 O O . ARG A 1 217 ? -1.257 -9.339 -17.153 1.00 92.06 217 ARG A O 1
ATOM 1620 N N . ALA A 1 218 ? -0.018 -7.841 -18.286 1.00 94.44 218 ALA A N 1
ATOM 1621 C CA . ALA A 1 218 ? 0.849 -8.828 -18.923 1.00 94.44 218 ALA A CA 1
ATOM 1622 C C . ALA A 1 218 ? 1.696 -9.585 -17.889 1.00 94.44 218 ALA A C 1
ATOM 1624 O O . ALA A 1 218 ? 1.797 -10.808 -17.961 1.00 94.44 218 ALA A O 1
ATOM 1625 N N . LEU A 1 219 ? 2.207 -8.887 -16.872 1.00 95.19 219 LEU A N 1
ATOM 1626 C CA . LEU A 1 219 ? 2.926 -9.503 -15.766 1.00 95.19 219 LEU A CA 1
ATOM 1627 C C . LEU A 1 219 ? 2.039 -10.480 -15.003 1.00 95.19 219 LEU A C 1
ATOM 1629 O O . LEU A 1 219 ? 2.445 -11.619 -14.812 1.00 95.19 219 LEU A O 1
ATOM 1633 N N . ARG A 1 220 ? 0.814 -10.086 -14.630 1.00 94.62 220 ARG A N 1
ATOM 1634 C CA . ARG A 1 220 ? -0.143 -10.999 -13.986 1.00 94.62 220 ARG A CA 1
ATOM 1635 C C . ARG A 1 220 ? -0.350 -12.272 -14.809 1.00 94.62 220 ARG A C 1
ATOM 1637 O O . ARG A 1 220 ? -0.359 -13.360 -14.242 1.00 94.62 220 ARG A O 1
ATOM 1644 N N . ALA A 1 221 ? -0.492 -12.153 -16.128 1.00 95.75 221 ALA A N 1
ATOM 1645 C CA . ALA A 1 221 ? -0.619 -13.320 -16.997 1.00 95.75 221 ALA A CA 1
ATOM 1646 C C . ALA A 1 221 ? 0.637 -14.214 -16.976 1.00 95.75 221 ALA A C 1
ATOM 1648 O O . ALA A 1 221 ? 0.505 -15.434 -17.019 1.00 95.75 221 ALA A O 1
ATOM 1649 N N . ALA A 1 222 ? 1.832 -13.623 -16.877 1.00 96.44 222 ALA A N 1
ATOM 1650 C CA . ALA A 1 222 ? 3.101 -14.348 -16.852 1.00 96.44 222 ALA A CA 1
ATOM 1651 C C . ALA A 1 222 ? 3.390 -15.042 -15.508 1.00 96.44 222 ALA A C 1
ATOM 1653 O O . ALA A 1 222 ? 3.908 -16.155 -15.504 1.00 96.44 222 ALA A O 1
ATOM 1654 N N . VAL A 1 223 ? 3.044 -14.417 -14.374 1.00 94.69 223 VAL A N 1
ATOM 1655 C CA . VAL A 1 223 ? 3.380 -14.936 -13.028 1.00 94.69 223 VAL A CA 1
ATOM 1656 C C . VAL A 1 223 ? 2.233 -15.664 -12.326 1.00 94.69 223 VAL A C 1
ATOM 1658 O O . VAL A 1 223 ? 2.399 -16.161 -11.212 1.00 94.69 223 VAL A O 1
ATOM 1661 N N . GLY A 1 224 ? 1.053 -15.722 -12.946 1.00 92.94 224 GLY A N 1
ATOM 1662 C CA . GLY A 1 224 ? -0.100 -16.440 -12.413 1.00 92.94 224 GLY A CA 1
ATOM 1663 C C . GLY A 1 224 ? -0.588 -15.859 -11.087 1.00 92.94 224 GLY A C 1
ATOM 1664 O O . GLY A 1 224 ? -1.014 -14.709 -11.016 1.00 92.94 224 GLY A O 1
ATOM 1665 N N . ASP A 1 225 ? -0.558 -16.661 -10.030 1.00 90.94 225 ASP A N 1
ATOM 1666 C CA . ASP A 1 225 ? -1.069 -16.347 -8.692 1.00 90.94 225 ASP A CA 1
ATOM 1667 C C . ASP A 1 225 ? -0.002 -15.786 -7.732 1.00 90.94 225 ASP A C 1
ATOM 1669 O O . ASP A 1 225 ? -0.254 -15.664 -6.535 1.00 90.94 225 ASP A O 1
ATOM 1673 N N . ALA A 1 226 ? 1.181 -15.411 -8.232 1.00 94.44 226 ALA A N 1
ATOM 1674 C CA . ALA A 1 226 ? 2.199 -14.728 -7.431 1.00 94.44 226 ALA A CA 1
ATOM 1675 C C . ALA A 1 226 ? 1.670 -13.425 -6.796 1.00 94.44 226 ALA A C 1
ATOM 1677 O O . ALA A 1 226 ? 0.786 -12.751 -7.342 1.00 94.44 226 ALA A O 1
ATOM 1678 N N . THR A 1 227 ? 2.215 -13.038 -5.643 1.00 95.31 227 THR A N 1
ATOM 1679 C CA . THR A 1 227 ? 1.774 -11.823 -4.941 1.00 95.31 227 THR A CA 1
ATOM 1680 C C . THR A 1 227 ? 2.310 -10.580 -5.652 1.00 95.31 227 THR A C 1
ATOM 1682 O O . THR A 1 227 ? 3.517 -10.394 -5.750 1.00 95.31 227 THR A O 1
ATOM 1685 N N . LEU A 1 228 ? 1.425 -9.707 -6.138 1.00 95.31 228 LEU A N 1
ATOM 1686 C CA . LEU A 1 228 ? 1.810 -8.437 -6.768 1.00 95.31 228 LEU A CA 1
ATOM 1687 C C . LEU A 1 228 ? 1.297 -7.261 -5.941 1.00 95.31 228 LEU A C 1
ATOM 1689 O O . LEU A 1 228 ? 0.085 -7.099 -5.798 1.00 95.31 228 LEU A O 1
ATOM 1693 N N . ILE A 1 229 ? 2.192 -6.426 -5.427 1.00 94.38 229 ILE A N 1
ATOM 1694 C CA . ILE A 1 229 ? 1.832 -5.197 -4.711 1.00 94.38 229 ILE A CA 1
ATOM 1695 C C . ILE A 1 229 ? 2.209 -4.020 -5.592 1.00 94.38 229 ILE A C 1
ATOM 1697 O O . ILE A 1 229 ? 3.365 -3.899 -5.976 1.00 94.38 229 ILE A O 1
ATOM 1701 N N . SER A 1 230 ? 1.253 -3.156 -5.921 1.00 91.81 230 SER A N 1
ATOM 1702 C CA . SER A 1 230 ? 1.544 -1.920 -6.649 1.00 91.81 230 SER A CA 1
ATOM 1703 C C . SER A 1 230 ? 1.707 -0.769 -5.668 1.00 91.81 230 SER A C 1
ATOM 1705 O O . SER A 1 230 ? 0.792 -0.493 -4.888 1.00 91.81 230 SER A O 1
ATOM 1707 N N . ASN A 1 231 ? 2.827 -0.054 -5.752 1.00 88.56 231 ASN A N 1
ATOM 1708 C CA . ASN A 1 231 ? 2.940 1.254 -5.122 1.00 88.56 231 ASN A CA 1
ATOM 1709 C C . ASN A 1 231 ? 2.036 2.267 -5.838 1.00 88.56 231 ASN A C 1
ATOM 1711 O O . ASN A 1 231 ? 1.824 2.145 -7.049 1.00 88.56 231 ASN A O 1
ATOM 1715 N N . TYR A 1 232 ? 1.462 3.211 -5.086 1.00 79.31 232 TYR A N 1
ATOM 1716 C CA . TYR A 1 232 ? 0.512 4.222 -5.579 1.00 79.31 232 TYR A CA 1
ATOM 1717 C C . TYR A 1 232 ? -0.513 3.680 -6.585 1.00 79.31 232 TYR A C 1
ATOM 1719 O O . TYR A 1 232 ? -0.580 4.127 -7.735 1.00 79.31 232 TYR A O 1
ATOM 1727 N N . PRO A 1 233 ? -1.285 2.662 -6.194 1.00 80.12 233 PRO A N 1
ATOM 1728 C CA . PRO A 1 233 ? -2.017 1.857 -7.147 1.00 80.12 233 PRO A CA 1
ATOM 1729 C C . PRO A 1 233 ? -3.164 2.641 -7.804 1.00 80.12 233 PRO A C 1
ATOM 1731 O O . PRO A 1 233 ? -3.991 3.266 -7.136 1.00 80.12 233 PRO A O 1
ATOM 1734 N N . THR A 1 234 ? -3.275 2.547 -9.131 1.00 78.56 234 THR A N 1
ATOM 1735 C CA . THR A 1 234 ? -4.504 2.947 -9.828 1.00 78.56 234 THR A CA 1
ATOM 1736 C C . THR A 1 234 ? -5.570 1.879 -9.684 1.00 78.56 234 THR A C 1
ATOM 1738 O O . THR A 1 234 ? -5.280 0.694 -9.517 1.00 78.56 234 THR A O 1
ATOM 1741 N N . SER A 1 235 ? -6.819 2.289 -9.875 1.00 80.62 235 SER A N 1
ATOM 1742 C CA . SER A 1 235 ? -7.946 1.371 -10.008 1.00 80.62 235 SER A CA 1
ATOM 1743 C C . SER A 1 235 ? -7.726 0.301 -11.087 1.00 80.62 235 SER A C 1
ATOM 1745 O O . SER A 1 235 ? -8.163 -0.830 -10.917 1.00 80.62 235 SER A O 1
ATOM 1747 N N . GLU A 1 236 ? -7.028 0.622 -12.181 1.00 81.75 236 GLU A N 1
ATOM 1748 C CA . GLU A 1 236 ? -6.685 -0.348 -13.225 1.00 81.75 236 GLU A CA 1
ATOM 1749 C C . GLU A 1 236 ? -5.568 -1.302 -12.784 1.00 81.75 236 GLU A C 1
ATOM 1751 O O . GLU A 1 236 ? -5.709 -2.512 -12.956 1.00 81.75 236 GLU A O 1
ATOM 1756 N N . ALA A 1 237 ? -4.494 -0.793 -12.172 1.00 82.12 237 ALA A N 1
ATOM 1757 C CA . ALA A 1 237 ? -3.410 -1.629 -11.661 1.00 82.12 237 ALA A CA 1
ATOM 1758 C C . ALA A 1 237 ? -3.922 -2.632 -10.614 1.00 82.12 237 ALA A C 1
ATOM 1760 O O . ALA A 1 237 ? -3.541 -3.799 -10.664 1.00 82.12 237 ALA A O 1
ATOM 1761 N N . LEU A 1 238 ? -4.844 -2.224 -9.734 1.00 86.06 238 LEU A N 1
ATOM 1762 C CA . LEU A 1 238 ? -5.442 -3.096 -8.712 1.00 86.06 238 LEU A CA 1
ATOM 1763 C C . LEU A 1 238 ? -6.296 -4.239 -9.260 1.00 86.06 238 LEU A C 1
ATOM 1765 O O . LEU A 1 238 ? -6.488 -5.223 -8.558 1.00 86.06 238 LEU A O 1
ATOM 1769 N N . ARG A 1 239 ? -6.778 -4.163 -10.506 1.00 86.75 239 ARG A N 1
ATOM 1770 C CA . ARG A 1 239 ? -7.475 -5.305 -11.130 1.00 86.75 239 ARG A CA 1
ATOM 1771 C C . ARG A 1 239 ? -6.537 -6.479 -11.388 1.00 86.75 239 ARG A C 1
ATOM 1773 O O . ARG A 1 239 ? -6.982 -7.617 -11.498 1.00 86.75 239 ARG A O 1
ATOM 1780 N N . TYR A 1 240 ? -5.245 -6.195 -11.528 1.00 90.44 240 TYR A N 1
ATOM 1781 C CA . TYR A 1 240 ? -4.223 -7.180 -11.866 1.00 90.44 240 TYR A CA 1
ATOM 1782 C C . TYR A 1 240 ? -3.209 -7.373 -10.732 1.00 90.44 240 TYR A C 1
ATOM 1784 O O . TYR A 1 240 ? -2.581 -8.427 -10.645 1.00 90.44 240 TYR A O 1
ATOM 1792 N N . ALA A 1 241 ? -3.049 -6.404 -9.835 1.00 91.50 241 ALA A N 1
ATOM 1793 C CA . ALA A 1 241 ? -2.275 -6.551 -8.613 1.00 91.50 241 ALA A CA 1
ATOM 1794 C C . ALA A 1 241 ? -3.075 -7.309 -7.541 1.00 91.50 241 ALA A C 1
ATOM 1796 O O . ALA A 1 241 ? -4.297 -7.285 -7.513 1.00 91.50 241 ALA A O 1
ATOM 1797 N N . THR A 1 242 ? -2.368 -7.997 -6.650 1.00 93.50 242 THR A N 1
ATOM 1798 C CA . THR A 1 242 ? -2.936 -8.609 -5.438 1.00 93.50 242 THR A CA 1
ATOM 1799 C C . THR A 1 242 ? -3.314 -7.546 -4.403 1.00 93.50 242 THR A C 1
ATOM 1801 O O . THR A 1 242 ? -4.216 -7.743 -3.588 1.00 93.50 242 THR A O 1
ATOM 1804 N N . GLY A 1 243 ? -2.595 -6.423 -4.409 1.00 92.94 243 GLY A N 1
ATOM 1805 C CA . GLY A 1 243 ? -2.791 -5.358 -3.446 1.00 92.94 243 GLY A CA 1
ATOM 1806 C C . GLY A 1 243 ? -2.102 -4.055 -3.803 1.00 92.94 243 GLY A C 1
ATOM 1807 O O . GLY A 1 243 ? -1.423 -3.926 -4.826 1.00 92.94 243 GLY A O 1
ATOM 1808 N N . GLY A 1 244 ? -2.294 -3.093 -2.913 1.00 92.69 244 GLY A N 1
ATOM 1809 C CA . GLY A 1 244 ? -1.766 -1.745 -3.002 1.00 92.69 244 GLY A CA 1
ATOM 1810 C C . GLY A 1 244 ? -0.837 -1.410 -1.848 1.00 92.69 244 GLY A C 1
ATOM 1811 O O . GLY A 1 244 ? -0.970 -1.960 -0.753 1.00 92.69 244 GLY A O 1
ATOM 1812 N N . MET A 1 245 ? 0.069 -0.470 -2.085 1.00 92.88 245 MET A N 1
ATOM 1813 C CA . MET A 1 245 ? 0.811 0.195 -1.028 1.00 92.88 245 MET A CA 1
ATOM 1814 C C . MET A 1 245 ? 0.381 1.654 -0.878 1.00 92.88 245 MET A C 1
ATOM 1816 O O . MET A 1 245 ? 0.333 2.392 -1.860 1.00 92.88 245 MET A O 1
ATOM 1820 N N . ILE A 1 246 ? 0.131 2.058 0.369 1.00 91.88 246 ILE A N 1
ATOM 1821 C CA . ILE A 1 246 ? -0.003 3.460 0.762 1.00 91.88 246 ILE A CA 1
ATOM 1822 C C . ILE A 1 246 ? 1.373 3.928 1.243 1.00 91.88 246 ILE A C 1
ATOM 1824 O O . ILE A 1 246 ? 1.775 3.707 2.394 1.00 91.88 246 ILE A O 1
ATOM 1828 N N . GLU A 1 247 ? 2.138 4.508 0.321 1.00 85.44 247 GLU A N 1
ATOM 1829 C CA . GLU A 1 247 ? 3.449 5.074 0.614 1.00 85.44 247 GLU A CA 1
ATOM 1830 C C . GLU A 1 247 ? 3.294 6.423 1.330 1.00 85.44 247 GLU A C 1
ATOM 1832 O O . GLU A 1 247 ? 2.680 7.346 0.797 1.00 85.44 247 GLU A O 1
ATOM 1837 N N . ARG A 1 248 ? 3.931 6.541 2.507 1.00 85.94 248 ARG A N 1
ATOM 1838 C CA . ARG A 1 248 ? 3.808 7.673 3.447 1.00 85.94 248 ARG A CA 1
ATOM 1839 C C . ARG A 1 248 ? 2.412 7.773 4.041 1.00 85.94 248 ARG A C 1
ATOM 1841 O O . ARG A 1 248 ? 1.800 8.829 4.024 1.00 85.94 248 ARG A O 1
ATOM 1848 N N . PHE A 1 249 ? 1.947 6.660 4.589 1.00 90.94 249 PHE A N 1
ATOM 1849 C CA . PHE A 1 249 ? 0.721 6.613 5.363 1.00 90.94 249 PHE A CA 1
ATOM 1850 C C . PHE A 1 249 ? 0.792 7.617 6.515 1.00 90.94 249 PHE A C 1
ATOM 1852 O O . PHE A 1 249 ? 1.751 7.591 7.285 1.00 90.94 249 PHE A O 1
ATOM 1859 N N . THR A 1 250 ? -0.223 8.464 6.640 1.00 89.69 250 THR A N 1
ATOM 1860 C CA . THR A 1 250 ? -0.356 9.511 7.652 1.00 89.69 250 THR A CA 1
ATOM 1861 C C . THR A 1 250 ? -1.740 9.462 8.310 1.00 89.69 250 THR A C 1
ATOM 1863 O O . THR A 1 250 ? -2.748 9.191 7.645 1.00 89.69 250 THR A O 1
ATOM 1866 N N . PRO A 1 251 ? -1.842 9.746 9.625 1.00 90.00 251 PRO A N 1
ATOM 1867 C CA . PRO A 1 251 ? -3.109 9.650 10.348 1.00 90.00 251 PRO A CA 1
ATOM 1868 C C . PRO A 1 251 ? -4.257 10.508 9.812 1.00 90.00 251 PRO A C 1
ATOM 1870 O O . PRO A 1 251 ? -5.411 10.131 9.964 1.00 90.00 251 PRO A O 1
ATOM 1873 N N . ASN A 1 252 ? -3.973 11.664 9.218 1.00 85.69 252 ASN A N 1
ATOM 1874 C CA . ASN A 1 252 ? -4.982 12.652 8.832 1.00 85.69 252 ASN A CA 1
ATOM 1875 C C . ASN A 1 252 ? -5.308 12.653 7.332 1.00 85.69 252 ASN A C 1
ATOM 1877 O O . ASN A 1 252 ? -6.006 13.560 6.893 1.00 85.69 252 ASN A O 1
ATOM 1881 N N . GLN A 1 253 ? -4.799 11.712 6.534 1.00 86.38 253 GLN A N 1
ATOM 1882 C CA . GLN A 1 253 ? -5.075 11.679 5.089 1.00 86.38 253 GLN A CA 1
ATOM 1883 C C . GLN A 1 253 ? -5.503 10.293 4.617 1.00 86.38 253 GLN A C 1
ATOM 1885 O O . GLN A 1 253 ? -6.420 10.186 3.806 1.00 86.38 253 GLN A O 1
ATOM 1890 N N . ASP A 1 254 ? -4.915 9.233 5.171 1.00 91.12 254 ASP A N 1
ATOM 1891 C CA . ASP A 1 254 ? -4.904 7.942 4.477 1.00 91.12 254 ASP A CA 1
ATOM 1892 C C . ASP A 1 254 ? -5.829 6.875 5.086 1.00 91.12 254 ASP A C 1
ATOM 1894 O O . ASP A 1 254 ? -5.870 5.737 4.615 1.00 91.12 254 ASP A O 1
ATOM 1898 N N . ILE A 1 255 ? -6.598 7.215 6.129 1.00 92.75 255 ILE A N 1
ATOM 1899 C CA . ILE A 1 255 ? -7.538 6.276 6.771 1.00 92.75 255 ILE A CA 1
ATOM 1900 C C . ILE A 1 255 ? -8.615 5.819 5.782 1.00 92.75 255 ILE A C 1
ATOM 1902 O O . ILE A 1 255 ? -8.881 4.621 5.687 1.00 92.75 255 ILE A O 1
ATOM 1906 N N . ASP A 1 256 ? -9.205 6.750 5.028 1.00 90.31 256 ASP A N 1
ATOM 1907 C CA . ASP A 1 256 ? -10.273 6.443 4.071 1.00 90.31 256 ASP A CA 1
ATOM 1908 C C . ASP A 1 256 ? -9.752 5.582 2.904 1.00 90.31 256 ASP A C 1
ATOM 1910 O O . ASP A 1 256 ? -10.445 4.669 2.450 1.00 90.31 256 ASP A O 1
ATOM 1914 N N . GLU A 1 257 ? -8.514 5.819 2.446 1.00 88.81 257 GLU A N 1
ATOM 1915 C CA . GLU A 1 257 ? -7.867 4.991 1.419 1.00 88.81 257 GLU A CA 1
ATOM 1916 C C . GLU A 1 257 ? -7.624 3.567 1.935 1.00 88.81 257 GLU A C 1
ATOM 1918 O O . GLU A 1 257 ? -7.998 2.597 1.269 1.00 88.81 257 GLU A O 1
ATOM 1923 N N . LEU A 1 258 ? -7.077 3.428 3.148 1.00 94.19 258 LEU A N 1
ATOM 1924 C CA . LEU A 1 258 ? -6.867 2.129 3.788 1.00 94.19 258 LEU A CA 1
ATOM 1925 C C . LEU A 1 258 ? -8.185 1.353 3.933 1.00 94.19 258 LEU A C 1
ATOM 1927 O O . LEU A 1 258 ? -8.254 0.186 3.539 1.00 94.19 258 LEU A O 1
ATOM 1931 N N . GLN A 1 259 ? -9.243 2.001 4.429 1.00 93.06 259 GLN A N 1
ATOM 1932 C CA . GLN A 1 259 ? -10.568 1.387 4.562 1.00 93.06 259 GLN A CA 1
ATOM 1933 C C . GLN A 1 259 ? -11.145 0.979 3.204 1.00 93.06 259 GLN A C 1
ATOM 1935 O O . GLN A 1 259 ? -11.687 -0.120 3.066 1.00 93.06 259 GLN A O 1
ATOM 1940 N N . GLY A 1 260 ? -11.022 1.844 2.194 1.00 89.44 260 GLY A N 1
ATOM 1941 C CA . GLY A 1 260 ? -11.518 1.589 0.845 1.00 89.44 260 GLY A CA 1
ATOM 1942 C C . GLY A 1 260 ? -10.849 0.379 0.196 1.00 89.44 260 GLY A C 1
ATOM 1943 O O . GLY A 1 260 ? -11.539 -0.515 -0.301 1.00 89.44 260 GLY A O 1
ATOM 1944 N N . LEU A 1 261 ? -9.517 0.314 0.243 1.00 88.38 261 LEU A N 1
ATOM 1945 C CA . LEU A 1 261 ? -8.755 -0.807 -0.305 1.00 88.38 261 LEU A CA 1
ATOM 1946 C C . LEU A 1 261 ? -9.049 -2.113 0.444 1.00 88.38 261 LEU A C 1
ATOM 1948 O O . LEU A 1 261 ? -9.294 -3.142 -0.191 1.00 88.38 261 LEU A O 1
ATOM 1952 N N . ALA A 1 262 ? -9.086 -2.070 1.778 1.00 89.94 262 ALA A N 1
ATOM 1953 C CA . ALA A 1 262 ? -9.337 -3.255 2.591 1.00 89.94 262 ALA A CA 1
ATOM 1954 C C . ALA A 1 262 ? -10.767 -3.793 2.411 1.00 89.94 262 ALA A C 1
ATOM 1956 O O . ALA A 1 262 ? -10.969 -5.003 2.302 1.00 89.94 262 ALA A O 1
ATOM 1957 N N . LYS A 1 263 ? -11.771 -2.912 2.301 1.00 87.94 263 LYS A N 1
ATOM 1958 C CA . LYS A 1 263 ? -13.164 -3.301 2.016 1.00 87.94 263 LYS A CA 1
ATOM 1959 C C . LYS A 1 263 ? -13.321 -3.945 0.638 1.00 87.94 263 LYS A C 1
ATOM 1961 O O . LYS A 1 263 ? -14.165 -4.821 0.472 1.00 87.94 263 LYS A O 1
ATOM 1966 N N . GLY A 1 264 ? -12.502 -3.544 -0.333 1.00 83.00 264 GLY A N 1
ATOM 1967 C CA . GLY A 1 264 ? -12.429 -4.192 -1.642 1.00 83.00 264 GLY A CA 1
ATOM 1968 C C . GLY A 1 264 ? -11.725 -5.557 -1.635 1.00 83.00 264 GLY A C 1
ATOM 1969 O O . GLY A 1 264 ? -11.612 -6.181 -2.683 1.00 83.00 264 GLY A O 1
ATOM 1970 N N . GLY A 1 265 ? -11.245 -6.037 -0.482 1.00 85.75 265 GLY A N 1
ATOM 1971 C CA . GLY A 1 265 ? -10.576 -7.335 -0.351 1.00 85.75 265 GLY A CA 1
ATOM 1972 C C . GLY A 1 265 ? -9.127 -7.358 -0.846 1.00 85.75 265 GLY A C 1
ATOM 1973 O O . GLY A 1 265 ? -8.511 -8.431 -0.885 1.00 85.75 265 GLY A O 1
ATOM 1974 N N . SER A 1 266 ? -8.577 -6.195 -1.206 1.00 88.62 266 SER A N 1
ATOM 1975 C CA . SER A 1 266 ? -7.172 -6.053 -1.581 1.00 88.62 266 SER A CA 1
ATOM 1976 C C . SER A 1 266 ? -6.265 -6.284 -0.388 1.00 88.62 266 SER A C 1
ATOM 1978 O O . SER A 1 266 ? -6.571 -5.895 0.739 1.00 88.62 266 SER A O 1
ATOM 1980 N N . LEU A 1 267 ? -5.084 -6.832 -0.659 1.00 94.69 267 LEU A N 1
ATOM 1981 C CA . LEU A 1 267 ? -3.971 -6.650 0.257 1.00 94.69 267 LEU A CA 1
ATOM 1982 C C . LEU A 1 267 ? -3.608 -5.160 0.331 1.00 94.69 267 LEU A C 1
ATOM 1984 O O . LEU A 1 267 ? -3.541 -4.489 -0.700 1.00 94.69 267 LEU A O 1
ATOM 1988 N N . VAL A 1 268 ? -3.335 -4.650 1.533 1.00 95.81 268 VAL A N 1
ATOM 1989 C CA . VAL A 1 268 ? -2.881 -3.265 1.726 1.00 95.81 268 VAL A CA 1
ATOM 1990 C C . VAL A 1 268 ? -1.617 -3.243 2.567 1.00 95.81 268 VAL A C 1
ATOM 1992 O O . VAL A 1 268 ? -1.635 -3.679 3.711 1.00 95.81 268 VAL A O 1
ATOM 1995 N N . ALA A 1 269 ? -0.523 -2.720 2.027 1.00 96.19 269 ALA A N 1
ATOM 1996 C CA . ALA A 1 269 ? 0.697 -2.449 2.780 1.00 96.19 269 ALA A CA 1
ATOM 1997 C C . ALA A 1 269 ? 0.775 -0.949 3.088 1.00 96.19 269 ALA A C 1
ATOM 1999 O O . ALA A 1 269 ? 0.754 -0.132 2.171 1.00 96.19 269 ALA A O 1
ATOM 2000 N N . VAL A 1 270 ? 0.868 -0.557 4.357 1.00 95.31 270 VAL A N 1
ATOM 2001 C CA . VAL A 1 270 ? 1.060 0.859 4.720 1.00 95.31 270 VAL A CA 1
ATOM 2002 C C . VAL A 1 270 ? 2.501 1.107 5.139 1.00 95.31 270 VAL A C 1
ATOM 2004 O O . VAL A 1 270 ? 3.085 0.289 5.847 1.00 95.31 270 VAL A O 1
ATOM 2007 N N . HIS A 1 271 ? 3.102 2.218 4.727 1.00 92.62 271 HIS A N 1
ATOM 2008 C CA . HIS A 1 271 ? 4.391 2.650 5.279 1.00 92.62 271 HIS A CA 1
ATOM 2009 C C . HIS A 1 271 ? 4.209 3.902 6.117 1.00 92.62 271 HIS A C 1
ATOM 2011 O O . HIS A 1 271 ? 4.054 4.999 5.583 1.00 92.62 271 HIS A O 1
ATOM 2017 N N . ALA A 1 272 ? 4.273 3.719 7.433 1.00 90.06 272 ALA A N 1
ATOM 2018 C CA . ALA A 1 272 ? 4.376 4.802 8.392 1.00 90.06 272 ALA A CA 1
ATOM 2019 C C . ALA A 1 272 ? 5.783 5.405 8.318 1.00 90.06 272 ALA A C 1
ATOM 2021 O O . ALA A 1 272 ? 6.764 4.785 8.746 1.00 90.06 272 ALA A O 1
ATOM 2022 N N . GLN A 1 273 ? 5.881 6.609 7.758 1.00 79.50 273 GLN A N 1
ATOM 2023 C CA . GLN A 1 273 ? 7.157 7.299 7.627 1.00 79.50 273 GLN A CA 1
ATOM 2024 C C . GLN A 1 273 ? 7.601 7.841 8.989 1.00 79.50 273 GLN A C 1
ATOM 2026 O O . GLN A 1 273 ? 6.801 8.388 9.745 1.00 79.50 273 GLN A O 1
ATOM 2031 N N . TYR A 1 274 ? 8.895 7.730 9.291 1.00 77.50 274 TYR A N 1
ATOM 2032 C CA . TYR A 1 274 ? 9.465 8.203 10.557 1.00 77.50 274 TYR A CA 1
ATOM 2033 C C . TYR A 1 274 ? 8.799 7.554 11.775 1.00 77.50 274 TYR A C 1
ATOM 2035 O O . TYR A 1 274 ? 8.512 8.232 12.760 1.00 77.50 274 TYR A O 1
ATOM 2043 N N . ALA A 1 275 ? 8.548 6.244 11.711 1.00 72.62 275 ALA A N 1
ATOM 2044 C CA . ALA A 1 275 ? 7.875 5.477 12.759 1.00 72.62 275 ALA A CA 1
ATOM 2045 C C . ALA A 1 275 ? 8.741 5.272 14.023 1.00 72.62 275 ALA A C 1
ATOM 2047 O O . ALA A 1 275 ? 8.967 4.157 14.480 1.00 72.62 275 ALA A O 1
ATOM 2048 N N . THR A 1 276 ? 9.249 6.359 14.594 1.00 79.62 276 THR A N 1
ATOM 2049 C CA . THR A 1 276 ? 9.817 6.446 15.941 1.00 79.62 276 THR A CA 1
ATOM 2050 C C . THR A 1 276 ? 8.790 7.077 16.870 1.00 79.62 276 THR A C 1
ATOM 2052 O O . THR A 1 276 ? 7.922 7.813 16.410 1.00 79.62 276 THR A O 1
ATOM 2055 N N . GLU A 1 277 ? 8.875 6.861 18.181 1.00 77.62 277 GLU A N 1
ATOM 2056 C CA . GLU A 1 277 ? 7.991 7.587 19.102 1.00 77.62 277 GLU A CA 1
ATOM 2057 C C . GLU A 1 277 ? 8.223 9.108 19.036 1.00 77.62 277 GLU A C 1
ATOM 2059 O O . GLU A 1 277 ? 9.367 9.537 18.851 1.00 77.62 277 GLU A O 1
ATOM 2064 N N . PRO A 1 278 ? 7.166 9.936 19.173 1.00 77.19 278 PRO A N 1
ATOM 2065 C CA . PRO A 1 278 ? 5.756 9.573 19.395 1.00 77.19 278 PRO A CA 1
ATOM 2066 C C . PRO A 1 278 ? 4.960 9.250 18.108 1.00 77.19 278 PRO A C 1
ATOM 2068 O O . PRO A 1 278 ? 3.741 9.075 18.139 1.00 77.19 278 PRO A O 1
ATOM 2071 N N . HIS A 1 279 ? 5.610 9.252 16.941 1.00 83.62 279 HIS A N 1
ATOM 2072 C CA . HIS A 1 279 ? 4.953 9.068 15.644 1.00 83.62 279 HIS A CA 1
ATOM 2073 C C . HIS A 1 279 ? 4.447 7.648 15.440 1.00 83.62 279 HIS A C 1
ATOM 2075 O O . HIS A 1 279 ? 3.369 7.498 14.867 1.00 83.62 279 HIS A O 1
ATOM 2081 N N . LEU A 1 280 ? 5.168 6.630 15.919 1.00 89.00 280 LEU A N 1
ATOM 2082 C CA . LEU A 1 280 ? 4.715 5.241 15.824 1.00 89.00 280 LEU A CA 1
ATOM 2083 C C . LEU A 1 280 ? 3.303 5.089 16.391 1.00 89.00 280 LEU A C 1
ATOM 2085 O O . LEU A 1 280 ? 2.421 4.630 15.673 1.00 89.00 280 LEU A O 1
ATOM 2089 N N . SER A 1 281 ? 3.082 5.534 17.630 1.00 91.69 281 SER A N 1
ATOM 2090 C CA . SER A 1 281 ? 1.784 5.451 18.305 1.00 91.69 281 SER A CA 1
ATOM 2091 C C . SER A 1 281 ? 0.640 6.037 17.465 1.00 91.69 281 SER A C 1
ATOM 2093 O O . SER A 1 281 ? -0.423 5.430 17.332 1.00 91.69 281 SER A O 1
ATOM 2095 N N . LYS A 1 282 ? 0.874 7.192 16.828 1.00 92.06 282 LYS A N 1
ATOM 2096 C CA . LYS A 1 282 ? -0.123 7.892 15.995 1.00 92.06 282 LYS A CA 1
ATOM 2097 C C . LYS A 1 282 ? -0.443 7.124 14.717 1.00 92.06 282 LYS A C 1
ATOM 2099 O O . LYS A 1 282 ? -1.612 6.953 14.378 1.00 92.06 282 LYS A O 1
ATOM 2104 N N . HIS A 1 283 ? 0.588 6.643 14.028 1.00 94.12 283 HIS A N 1
ATOM 2105 C CA . HIS A 1 283 ? 0.429 5.865 12.802 1.00 94.12 283 HIS A CA 1
ATOM 2106 C C . HIS A 1 283 ? -0.194 4.501 13.078 1.00 94.12 283 HIS A C 1
ATOM 2108 O O . HIS A 1 283 ? -1.059 4.065 12.325 1.00 94.12 283 HIS A O 1
ATOM 2114 N N . LEU A 1 284 ? 0.196 3.849 14.173 1.00 96.38 284 LEU A N 1
ATOM 2115 C CA . LEU A 1 284 ? -0.384 2.580 14.581 1.00 96.38 284 LEU A CA 1
ATOM 2116 C C . LEU A 1 284 ? -1.867 2.750 14.923 1.00 96.38 284 LEU A C 1
ATOM 2118 O O . LEU A 1 284 ? -2.684 1.967 14.454 1.00 96.38 284 LEU A O 1
ATOM 2122 N N . ALA A 1 285 ? -2.246 3.799 15.658 1.00 96.12 285 ALA A N 1
ATOM 2123 C CA . ALA A 1 285 ? -3.651 4.079 15.945 1.00 96.12 285 ALA A CA 1
ATOM 2124 C C . ALA A 1 285 ? -4.463 4.332 14.662 1.00 96.12 285 ALA A C 1
ATOM 2126 O O . ALA A 1 285 ? -5.539 3.761 14.499 1.00 96.12 285 ALA A O 1
ATOM 2127 N N . ALA A 1 286 ? -3.935 5.119 13.719 1.00 96.06 286 ALA A N 1
ATOM 2128 C CA . ALA A 1 286 ? -4.565 5.331 12.414 1.00 96.06 286 ALA A CA 1
ATOM 2129 C C . ALA A 1 286 ? -4.701 4.043 11.598 1.00 96.06 286 ALA A C 1
ATOM 2131 O O . ALA A 1 286 ? -5.764 3.780 11.033 1.00 96.06 286 ALA A O 1
ATOM 2132 N N . PHE A 1 287 ? -3.665 3.205 11.587 1.00 97.81 287 PHE A N 1
ATOM 2133 C CA . PHE A 1 287 ? -3.714 1.897 10.949 1.00 97.81 287 PHE A CA 1
ATOM 2134 C C . PHE A 1 287 ? -4.791 1.017 11.584 1.00 97.81 287 PHE A C 1
ATOM 2136 O O . PHE A 1 287 ? -5.628 0.481 10.869 1.00 97.81 287 PHE A O 1
ATOM 2143 N N . LEU A 1 288 ? -4.843 0.920 12.914 1.00 98.25 288 LEU A N 1
ATOM 2144 C CA . LEU A 1 288 ? -5.863 0.136 13.610 1.00 98.25 288 LEU A CA 1
ATOM 2145 C C . LEU A 1 288 ? -7.280 0.676 13.357 1.00 98.25 288 LEU A C 1
ATOM 2147 O O . LEU A 1 288 ? -8.215 -0.111 13.228 1.00 98.25 288 LEU A O 1
ATOM 2151 N N . VAL A 1 289 ? -7.467 1.991 13.228 1.00 97.50 289 VAL A N 1
ATOM 2152 C CA . VAL A 1 289 ? -8.756 2.587 12.831 1.00 97.50 289 VAL A CA 1
ATOM 2153 C C . VAL A 1 289 ? -9.136 2.193 11.400 1.00 97.50 289 VAL A C 1
ATOM 2155 O O . VAL A 1 289 ? -10.289 1.835 11.157 1.00 97.50 289 VAL A O 1
ATOM 2158 N N . GLY A 1 290 ? -8.193 2.223 10.457 1.00 96.44 290 GLY A N 1
ATOM 2159 C CA . GLY A 1 290 ? -8.484 2.004 9.038 1.00 96.44 290 GLY A CA 1
ATOM 2160 C C . GLY A 1 290 ? -8.419 0.551 8.553 1.00 96.44 290 GLY A C 1
ATOM 2161 O O . GLY A 1 290 ? -9.034 0.225 7.543 1.00 96.44 290 GLY A O 1
ATOM 2162 N N . MET A 1 291 ? -7.700 -0.334 9.245 1.00 97.44 291 MET A N 1
ATOM 2163 C CA . MET A 1 291 ? -7.339 -1.653 8.713 1.00 97.44 291 MET A CA 1
ATOM 2164 C C . MET A 1 291 ? -8.544 -2.569 8.463 1.00 97.44 291 MET A C 1
ATOM 2166 O O . MET A 1 291 ? -9.527 -2.566 9.206 1.00 97.44 291 MET A O 1
ATOM 2170 N N . GLY A 1 292 ? -8.435 -3.440 7.470 1.00 95.88 292 GLY A N 1
ATOM 2171 C CA . GLY A 1 292 ? -9.313 -4.598 7.317 1.00 95.88 292 GLY A CA 1
ATOM 2172 C C . GLY A 1 292 ? -8.506 -5.887 7.267 1.00 95.88 292 GLY A C 1
ATOM 2173 O O . GLY A 1 292 ? -7.332 -5.920 7.643 1.00 95.88 292 GLY A O 1
ATOM 2174 N N . GLU A 1 293 ? -9.142 -6.962 6.806 1.00 94.81 293 GLU A N 1
ATOM 2175 C CA . GLU A 1 293 ? -8.409 -8.194 6.520 1.00 94.81 293 GLU A CA 1
ATOM 2176 C C . GLU A 1 293 ? -7.334 -7.915 5.458 1.00 94.81 293 GLU A C 1
ATOM 2178 O O . GLU A 1 293 ? -7.576 -7.168 4.512 1.00 94.81 293 GLU A O 1
ATOM 2183 N N . ARG A 1 294 ? -6.143 -8.507 5.621 1.00 94.94 294 ARG A N 1
ATOM 2184 C CA . ARG A 1 294 ? -4.982 -8.347 4.720 1.00 94.94 294 ARG A CA 1
ATOM 2185 C C . ARG A 1 294 ? -4.387 -6.934 4.670 1.00 94.94 294 ARG A C 1
ATOM 2187 O O . ARG A 1 294 ? -3.751 -6.567 3.683 1.00 94.94 294 ARG A O 1
ATOM 2194 N N . SER A 1 295 ? -4.560 -6.143 5.725 1.00 97.19 295 SER A N 1
ATOM 2195 C CA . SER A 1 295 ? -3.810 -4.898 5.922 1.00 97.19 295 SER A CA 1
ATOM 2196 C C . SER A 1 295 ? -2.530 -5.159 6.723 1.00 97.19 295 SER A C 1
ATOM 2198 O O . SER A 1 295 ? -2.582 -5.784 7.778 1.00 97.19 295 SER A O 1
ATOM 2200 N N . TYR A 1 296 ? -1.385 -4.663 6.263 1.00 97.44 296 TYR A N 1
ATOM 2201 C CA . TYR A 1 296 ? -0.075 -4.904 6.863 1.00 97.44 296 TYR A CA 1
ATOM 2202 C C . TYR A 1 296 ? 0.612 -3.583 7.203 1.00 97.44 296 TYR A C 1
ATOM 2204 O O . TYR A 1 296 ? 0.753 -2.703 6.351 1.00 97.44 296 TYR A O 1
ATOM 2212 N N . PHE A 1 297 ? 1.059 -3.456 8.449 1.00 96.75 297 PHE A N 1
ATOM 2213 C CA . PHE A 1 297 ? 1.728 -2.265 8.956 1.00 96.75 297 PHE A CA 1
ATOM 2214 C C . PHE A 1 297 ? 3.244 -2.347 8.753 1.00 96.75 297 PHE A C 1
ATOM 2216 O O . PHE A 1 297 ? 3.887 -3.303 9.187 1.00 96.75 297 PHE A O 1
ATOM 2223 N N . GLY A 1 298 ? 3.816 -1.341 8.096 1.00 94.25 298 GLY A N 1
ATOM 2224 C CA . GLY A 1 298 ? 5.254 -1.174 7.913 1.00 94.25 298 GLY A CA 1
ATOM 2225 C C . GLY A 1 298 ? 5.723 0.092 8.614 1.00 94.25 298 GLY A C 1
ATOM 2226 O O . GLY A 1 298 ? 5.163 1.168 8.394 1.00 94.25 298 GLY A O 1
ATOM 2227 N N . ALA A 1 299 ? 6.743 -0.034 9.457 1.00 89.94 299 ALA A N 1
ATOM 2228 C CA . ALA A 1 299 ? 7.280 1.049 10.272 1.00 89.94 299 ALA A CA 1
ATOM 2229 C C . ALA A 1 299 ? 8.774 1.227 9.985 1.00 89.94 299 ALA A C 1
ATOM 2231 O O . ALA A 1 299 ? 9.566 0.332 10.270 1.00 89.94 299 ALA A O 1
ATOM 2232 N N . GLY A 1 300 ? 9.159 2.389 9.454 1.00 83.12 300 GLY A N 1
ATOM 2233 C CA . GLY A 1 300 ? 10.546 2.672 9.095 1.00 83.12 300 GLY A CA 1
ATOM 2234 C C . GLY A 1 300 ? 10.892 4.159 9.096 1.00 83.12 300 GLY A C 1
ATOM 2235 O O . GLY A 1 300 ? 10.029 5.037 9.050 1.00 83.12 300 GLY A O 1
ATOM 2236 N N . VAL A 1 301 ? 12.189 4.461 9.153 1.00 74.25 301 VAL A N 1
ATOM 2237 C CA . VAL A 1 301 ? 12.739 5.819 8.990 1.00 74.25 301 VAL A CA 1
ATOM 2238 C C . VAL A 1 301 ? 13.374 5.910 7.598 1.00 74.25 301 VAL A C 1
ATOM 2240 O O . VAL A 1 301 ? 14.578 6.087 7.443 1.00 74.25 301 VAL A O 1
ATOM 2243 N N . GLY A 1 302 ? 12.543 5.737 6.566 1.00 71.19 302 GLY A N 1
ATOM 2244 C CA . GLY A 1 302 ? 12.975 5.648 5.168 1.00 71.19 302 GLY A CA 1
ATOM 2245 C C . GLY A 1 302 ? 13.227 4.212 4.705 1.00 71.19 302 GLY A C 1
ATOM 2246 O O . GLY A 1 302 ? 13.012 3.271 5.454 1.00 71.19 302 GLY A O 1
ATOM 2247 N N . TRP A 1 303 ? 13.643 4.056 3.451 1.00 69.44 303 TRP A N 1
ATOM 2248 C CA . TRP A 1 303 ? 13.740 2.760 2.761 1.00 69.44 303 TRP A CA 1
ATOM 2249 C C . TRP A 1 303 ? 15.157 2.171 2.739 1.00 69.44 303 TRP A C 1
ATOM 2251 O O . TRP A 1 303 ? 15.353 0.965 2.615 1.00 69.44 303 TRP A O 1
ATOM 2261 N N . ASP A 1 304 ? 16.138 3.056 2.914 1.00 61.06 304 ASP A N 1
ATOM 2262 C CA . ASP A 1 304 ? 17.558 2.802 2.735 1.00 61.06 304 ASP A CA 1
ATOM 2263 C C . ASP A 1 304 ? 18.348 3.237 3.955 1.00 61.06 304 ASP A C 1
ATOM 2265 O O . ASP A 1 304 ? 18.152 4.350 4.461 1.00 61.06 304 ASP A O 1
ATOM 2269 N N . GLY A 1 305 ? 19.373 2.467 4.296 1.00 56.91 305 GLY A N 1
ATOM 2270 C CA . GLY A 1 305 ? 20.448 2.982 5.126 1.00 56.91 305 GLY A CA 1
ATOM 2271 C C . GLY A 1 305 ? 21.784 2.301 4.863 1.00 56.91 305 GLY A C 1
ATOM 2272 O O . GLY A 1 305 ? 21.940 1.529 3.919 1.00 56.91 305 GLY A O 1
ATOM 2273 N N . ASP A 1 306 ? 22.756 2.606 5.715 1.00 54.88 306 ASP A N 1
ATOM 2274 C CA . ASP A 1 306 ? 24.152 2.237 5.522 1.00 54.88 306 ASP A CA 1
ATOM 2275 C C . ASP A 1 306 ? 24.671 1.377 6.689 1.00 54.88 306 ASP A C 1
ATOM 2277 O O . ASP A 1 306 ? 24.455 1.707 7.858 1.00 54.88 306 ASP A O 1
ATOM 2281 N N . GLY A 1 307 ? 25.392 0.290 6.386 1.00 55.19 307 GLY A N 1
ATOM 2282 C CA . GLY A 1 307 ? 25.983 -0.592 7.397 1.00 55.19 307 GLY A CA 1
ATOM 2283 C C . GLY A 1 307 ? 24.957 -1.417 8.184 1.00 55.19 307 GLY A C 1
ATOM 2284 O O . GLY A 1 307 ? 23.820 -1.599 7.754 1.00 55.19 307 GLY A O 1
ATOM 2285 N N . ALA A 1 308 ? 25.362 -1.913 9.361 1.00 46.75 308 ALA A N 1
ATOM 2286 C CA . ALA A 1 308 ? 24.544 -2.799 10.202 1.00 46.75 308 ALA A CA 1
ATOM 2287 C C . ALA A 1 308 ? 23.181 -2.200 10.596 1.00 46.75 308 ALA A C 1
ATOM 2289 O O . ALA A 1 308 ? 22.253 -2.953 10.868 1.00 46.75 308 ALA A O 1
ATOM 2290 N N . ASN A 1 309 ? 23.066 -0.868 10.561 1.00 57.31 309 ASN A N 1
ATOM 2291 C CA . ASN A 1 309 ? 21.937 -0.136 11.120 1.00 57.31 309 ASN A CA 1
ATOM 2292 C C . ASN A 1 309 ? 20.948 0.381 10.063 1.00 57.31 309 ASN A C 1
ATOM 2294 O O . ASN A 1 309 ? 19.974 1.066 10.383 1.00 57.31 309 ASN A O 1
ATOM 2298 N N . ALA A 1 310 ? 21.201 0.063 8.790 1.00 57.44 310 ALA A N 1
ATOM 2299 C CA . ALA A 1 310 ? 20.467 0.558 7.631 1.00 57.44 310 ALA A CA 1
ATOM 2300 C C . ALA A 1 310 ? 18.951 0.333 7.705 1.00 57.44 310 ALA A C 1
ATOM 2302 O O . ALA A 1 310 ? 18.152 1.163 7.277 1.00 57.44 310 ALA A O 1
ATOM 2303 N N . CYS A 1 311 ? 18.586 -0.800 8.295 1.00 77.00 311 CYS A N 1
ATOM 2304 C CA . CYS A 1 311 ? 17.222 -1.244 8.488 1.00 77.00 311 CYS A CA 1
ATOM 2305 C C . CYS A 1 311 ? 16.845 -1.324 9.963 1.00 77.00 311 CYS A C 1
ATOM 2307 O O . CYS A 1 311 ? 15.828 -1.930 10.262 1.00 77.00 311 CYS A O 1
ATOM 2309 N N . ASP A 1 312 ? 17.607 -0.741 10.894 1.00 73.88 312 ASP A N 1
ATOM 2310 C CA . ASP A 1 312 ? 17.354 -0.905 12.337 1.00 73.88 312 ASP A CA 1
ATOM 2311 C C . ASP A 1 312 ? 15.935 -0.523 12.738 1.00 73.88 312 ASP A C 1
ATOM 2313 O O . ASP A 1 312 ? 15.356 -1.120 13.637 1.00 73.88 312 ASP A O 1
ATOM 2317 N N . THR A 1 313 ? 15.357 0.466 12.061 1.00 75.06 313 THR A N 1
ATOM 2318 C CA . THR A 1 313 ? 13.986 0.907 12.333 1.00 75.06 313 THR A CA 1
ATOM 2319 C C . THR A 1 313 ? 12.943 -0.072 11.794 1.00 75.06 313 THR A C 1
ATOM 2321 O O . THR A 1 313 ? 11.963 -0.317 12.486 1.00 75.06 313 THR A O 1
ATOM 2324 N N . TRP A 1 314 ? 13.197 -0.703 10.644 1.00 84.31 314 TRP A N 1
ATOM 2325 C CA . TRP A 1 314 ? 12.376 -1.791 10.089 1.00 84.31 314 TRP A CA 1
ATOM 2326 C C . TRP A 1 314 ? 12.544 -3.110 10.846 1.00 84.31 314 TRP A C 1
ATOM 2328 O O . TRP A 1 314 ? 11.592 -3.861 11.028 1.00 84.31 314 TRP A O 1
ATOM 2338 N N . LEU A 1 315 ? 13.762 -3.378 11.312 1.00 83.31 315 LEU A N 1
ATOM 2339 C CA . LEU A 1 315 ? 14.120 -4.507 12.162 1.00 83.31 315 LEU A CA 1
ATOM 2340 C C . LEU A 1 315 ? 13.740 -4.253 13.624 1.00 83.31 315 LEU A C 1
ATOM 2342 O O . LEU A 1 315 ? 13.843 -5.151 14.458 1.00 83.31 315 LEU A O 1
ATOM 2346 N N . ARG A 1 316 ? 13.269 -3.059 13.978 1.00 86.12 316 ARG A N 1
ATOM 2347 C CA . ARG A 1 316 ? 12.763 -2.831 15.321 1.00 86.12 316 ARG A CA 1
ATOM 2348 C C . ARG A 1 316 ? 11.427 -3.542 15.460 1.00 86.12 316 ARG A C 1
ATOM 2350 O O . ARG A 1 316 ? 10.430 -3.158 14.852 1.00 86.12 316 ARG A O 1
ATOM 2357 N N . ARG A 1 317 ? 11.405 -4.558 16.317 1.00 87.25 317 ARG A N 1
ATOM 2358 C CA . ARG A 1 317 ? 10.159 -5.165 16.765 1.00 87.25 317 ARG A CA 1
ATOM 2359 C C . ARG A 1 317 ? 9.625 -4.377 17.951 1.00 87.25 317 ARG A C 1
ATOM 2361 O O . ARG A 1 317 ? 10.305 -4.244 18.964 1.00 87.25 317 ARG A O 1
ATOM 2368 N N . TRP A 1 318 ? 8.440 -3.816 17.781 1.00 90.25 318 TRP A N 1
ATOM 2369 C CA . TRP A 1 318 ? 7.750 -3.059 18.814 1.00 90.25 318 TRP A CA 1
ATOM 2370 C C . TRP A 1 318 ? 6.858 -4.000 19.614 1.00 90.25 318 TRP A C 1
ATOM 2372 O O . TRP A 1 318 ? 6.213 -4.868 19.024 1.00 90.25 318 TRP A O 1
ATOM 2382 N N . ASP A 1 319 ? 6.820 -3.830 20.936 1.00 93.00 319 ASP A N 1
ATOM 2383 C CA . ASP A 1 319 ? 6.022 -4.684 21.823 1.00 93.00 319 ASP A CA 1
ATOM 2384 C C . ASP A 1 319 ? 4.537 -4.632 21.441 1.00 93.00 319 ASP A C 1
ATOM 2386 O O . ASP A 1 319 ? 3.832 -5.636 21.523 1.00 93.00 319 ASP A O 1
ATOM 2390 N N . GLU A 1 320 ? 4.070 -3.482 20.949 1.00 94.62 320 GLU A N 1
ATOM 2391 C CA . GLU A 1 320 ? 2.730 -3.268 20.404 1.00 94.62 320 GLU A CA 1
ATOM 2392 C C . GLU A 1 320 ? 2.334 -4.282 19.329 1.00 94.62 320 GLU A C 1
ATOM 2394 O O . GLU A 1 320 ? 1.160 -4.636 19.225 1.00 94.62 320 GLU A O 1
ATOM 2399 N N . PHE A 1 321 ? 3.288 -4.766 18.532 1.00 94.75 321 PHE A N 1
ATOM 2400 C CA . PHE A 1 321 ? 2.994 -5.696 17.444 1.00 94.75 321 PHE A CA 1
ATOM 2401 C C . PHE A 1 321 ? 2.705 -7.112 17.930 1.00 94.75 321 PHE A C 1
ATOM 2403 O O . PHE A 1 321 ? 2.125 -7.885 17.180 1.00 94.75 321 PHE A O 1
ATOM 2410 N N . GLU A 1 322 ? 3.082 -7.445 19.164 1.00 95.06 322 GLU A N 1
ATOM 2411 C CA . GLU A 1 322 ? 2.864 -8.761 19.775 1.00 95.06 322 GLU A CA 1
ATOM 2412 C C . GLU A 1 322 ? 1.625 -8.783 20.682 1.00 95.06 322 GLU A C 1
ATOM 2414 O O . GLU A 1 322 ? 1.219 -9.835 21.181 1.00 95.06 322 GLU A O 1
ATOM 2419 N N . LYS A 1 323 ? 0.987 -7.631 20.914 1.00 96.19 323 LYS A N 1
ATOM 2420 C CA . LYS A 1 323 ? -0.172 -7.546 21.808 1.00 96.19 323 LYS A CA 1
ATOM 2421 C C . LYS A 1 323 ? -1.413 -8.191 21.178 1.00 96.19 323 LYS A C 1
ATOM 2423 O O . LYS A 1 323 ? -1.607 -8.075 19.966 1.00 96.19 323 LYS A O 1
ATOM 2428 N N . PRO A 1 324 ? -2.278 -8.851 21.976 1.00 96.69 324 PRO A N 1
ATOM 2429 C CA . PRO A 1 324 ? -3.508 -9.440 21.463 1.00 96.69 324 PRO A CA 1
ATOM 2430 C C . PRO A 1 324 ? -4.448 -8.387 20.868 1.00 96.69 324 PRO A C 1
ATOM 2432 O O . PRO A 1 324 ? -4.789 -7.396 21.523 1.00 96.69 324 PRO A O 1
ATOM 2435 N N . LEU A 1 325 ? -4.933 -8.627 19.653 1.00 97.12 325 LEU A N 1
ATOM 2436 C CA . LEU A 1 325 ? -5.837 -7.712 18.953 1.00 97.12 325 LEU A CA 1
ATOM 2437 C C . LEU A 1 325 ? -7.265 -8.274 18.866 1.00 97.12 325 LEU A C 1
ATOM 2439 O O . LEU A 1 325 ? -8.205 -7.701 19.408 1.00 97.12 325 LEU A O 1
ATOM 2443 N N . GLY A 1 326 ? -7.447 -9.439 18.257 1.00 97.38 326 GLY A N 1
ATOM 2444 C CA . GLY A 1 326 ? -8.757 -10.005 17.935 1.00 97.38 326 GLY A CA 1
ATOM 2445 C C . GLY A 1 326 ? -9.452 -9.295 16.766 1.00 97.38 326 GLY A C 1
ATOM 2446 O O . GLY A 1 326 ? -9.068 -8.210 16.340 1.00 97.38 326 GLY A O 1
ATOM 2447 N N . LYS A 1 327 ? -10.500 -9.917 16.211 1.00 96.88 327 LYS A N 1
ATOM 2448 C CA . LYS A 1 327 ? -11.263 -9.331 15.093 1.00 96.88 327 LYS A CA 1
ATOM 2449 C C . LYS A 1 327 ? -11.941 -8.020 15.534 1.00 96.88 327 LYS A C 1
ATOM 2451 O O . LYS A 1 327 ? -12.448 -7.985 16.658 1.00 96.88 327 LYS A O 1
ATOM 2456 N N . PRO A 1 328 ? -12.011 -6.972 14.691 1.00 96.81 328 PRO A N 1
ATOM 2457 C CA . PRO A 1 328 ? -12.795 -5.779 14.989 1.00 96.81 328 PRO A CA 1
ATOM 2458 C C . PRO A 1 328 ? -14.234 -6.146 15.354 1.00 96.81 328 PRO A C 1
ATOM 2460 O O . PRO A 1 328 ? -14.857 -6.969 14.677 1.00 96.81 328 PRO A O 1
ATOM 2463 N N . THR A 1 329 ? -14.770 -5.547 16.415 1.00 93.75 329 THR A N 1
ATOM 2464 C CA . THR A 1 329 ? -16.166 -5.786 16.822 1.00 93.75 329 THR A CA 1
A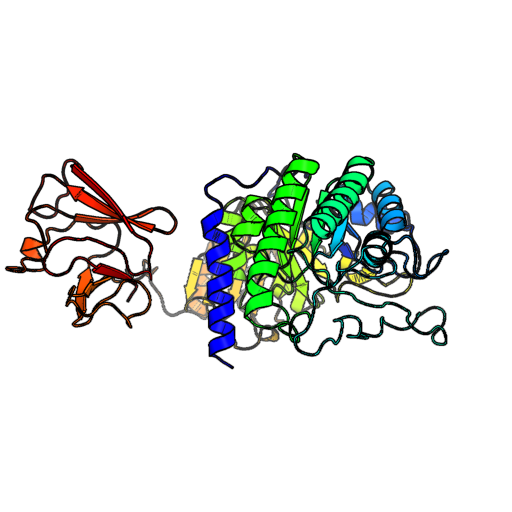TOM 2465 C C . THR A 1 329 ? -17.158 -5.036 15.933 1.00 93.75 329 THR A C 1
ATOM 2467 O O . THR A 1 329 ? -18.312 -5.445 15.820 1.00 93.75 329 THR A O 1
ATOM 2470 N N . ALA A 1 330 ? -16.697 -3.962 15.288 1.00 91.50 330 ALA A N 1
ATOM 2471 C CA . ALA A 1 330 ? -17.392 -3.187 14.270 1.00 91.50 330 ALA A CA 1
ATOM 2472 C C . ALA A 1 330 ? -16.373 -2.414 13.407 1.00 91.50 330 ALA A C 1
ATOM 2474 O O . ALA A 1 330 ? -15.174 -2.363 13.720 1.00 91.50 330 ALA A O 1
ATOM 2475 N N . ASP A 1 331 ? -16.863 -1.787 12.337 1.00 90.81 331 ASP A N 1
ATOM 2476 C CA . ASP A 1 331 ? -16.118 -0.751 11.618 1.00 90.81 331 ASP A CA 1
ATOM 2477 C C . ASP A 1 331 ? -15.815 0.439 12.545 1.00 90.81 331 ASP A C 1
ATOM 2479 O O . ASP A 1 331 ? -16.460 0.625 13.582 1.00 90.81 331 ASP A O 1
ATOM 2483 N N . ALA A 1 332 ? -14.811 1.243 12.190 1.00 92.62 332 ALA A N 1
ATOM 2484 C CA . ALA A 1 332 ? -14.490 2.440 12.958 1.00 92.62 332 ALA A CA 1
ATOM 2485 C C . ALA A 1 332 ? -15.658 3.437 12.945 1.00 92.62 332 ALA A C 1
ATOM 2487 O O . ALA A 1 332 ? -16.290 3.665 11.913 1.00 92.62 332 ALA A O 1
ATOM 2488 N N . ALA A 1 333 ? -15.916 4.064 14.091 1.00 88.50 333 ALA A N 1
ATOM 2489 C CA . ALA A 1 333 ? -16.949 5.079 14.235 1.00 88.50 333 ALA A CA 1
ATOM 2490 C C . ALA A 1 333 ? -16.325 6.473 14.345 1.00 88.50 333 ALA A C 1
ATOM 2492 O O . ALA A 1 333 ? -15.367 6.676 15.093 1.00 88.50 333 ALA A O 1
ATOM 2493 N N . VAL A 1 334 ? -16.903 7.444 13.635 1.00 89.12 334 VAL A N 1
ATOM 2494 C CA . VAL A 1 334 ? -16.610 8.868 13.828 1.00 89.12 334 VAL A CA 1
ATOM 2495 C C . VAL A 1 334 ? -17.468 9.375 14.984 1.00 89.12 334 VAL A C 1
ATOM 2497 O O . VAL A 1 334 ? -18.692 9.409 14.875 1.00 89.12 334 VAL A O 1
ATOM 2500 N N . VAL A 1 335 ? -16.839 9.757 16.096 1.00 86.19 335 VAL A N 1
ATOM 2501 C CA . VAL A 1 335 ? -17.539 10.273 17.289 1.00 86.19 335 VAL A CA 1
ATOM 2502 C C . VAL A 1 335 ? -17.688 11.793 17.273 1.00 86.19 335 VAL A C 1
ATOM 2504 O O . VAL A 1 335 ? -18.563 12.331 17.943 1.00 86.19 335 VAL A O 1
ATOM 2507 N N . ALA A 1 336 ? -16.847 12.496 16.509 1.00 80.50 336 ALA A N 1
ATOM 2508 C CA . ALA A 1 336 ? -16.948 13.937 16.295 1.00 80.50 336 ALA A CA 1
ATOM 2509 C C . ALA A 1 336 ? -16.226 14.361 15.008 1.00 80.50 336 ALA A C 1
ATOM 2511 O O . ALA A 1 336 ? -15.228 13.755 14.621 1.00 80.50 336 ALA A O 1
ATOM 2512 N N . GLY A 1 337 ? -16.682 15.448 14.383 1.00 86.75 337 GLY A N 1
ATOM 2513 C CA . GLY A 1 337 ? -16.095 15.967 13.143 1.00 86.75 337 GLY A CA 1
ATOM 2514 C C . GLY A 1 337 ? -16.484 15.158 11.902 1.00 86.75 337 GLY A C 1
ATOM 2515 O O . GLY A 1 337 ? -17.480 14.436 11.908 1.00 86.75 337 GLY A O 1
ATOM 2516 N N . ALA A 1 338 ? -15.712 15.314 10.826 1.00 85.69 338 ALA A N 1
ATOM 2517 C CA . ALA A 1 338 ? -15.906 14.592 9.570 1.00 85.69 338 ALA A CA 1
ATOM 2518 C C . ALA A 1 338 ? -14.547 14.306 8.910 1.00 85.69 338 ALA A C 1
ATOM 2520 O O . ALA A 1 338 ? -13.668 15.171 8.960 1.00 85.69 338 ALA A O 1
ATOM 2521 N N . PRO A 1 339 ? -14.354 13.131 8.283 1.00 84.44 339 PRO A N 1
ATOM 2522 C CA . PRO A 1 339 ? -13.108 12.817 7.593 1.00 84.44 339 PRO A CA 1
ATOM 2523 C C . PRO A 1 339 ? -12.739 13.908 6.569 1.00 84.44 339 PRO A C 1
ATOM 2525 O O . PRO A 1 339 ? -13.631 14.474 5.931 1.00 84.44 339 PRO A O 1
ATOM 2528 N N . PRO A 1 340 ? -11.448 14.249 6.422 1.00 84.31 340 PRO A N 1
ATOM 2529 C CA . PRO A 1 340 ? -10.303 13.634 7.099 1.00 84.31 340 PRO A CA 1
ATOM 2530 C C . PRO A 1 340 ? -10.029 14.154 8.528 1.00 84.31 340 PRO A C 1
ATOM 2532 O O . PRO A 1 340 ? -9.162 13.622 9.219 1.00 84.31 340 PRO A O 1
ATOM 2535 N N . LYS A 1 341 ? -10.757 15.178 8.996 1.00 87.81 341 LYS A N 1
ATOM 2536 C CA . LYS A 1 341 ? -10.576 15.832 10.307 1.00 87.81 341 LYS A CA 1
ATOM 2537 C C . LYS A 1 341 ? -11.658 15.388 11.294 1.00 87.81 341 LYS A C 1
ATOM 2539 O O . LYS A 1 341 ? -12.662 16.076 11.505 1.00 87.81 341 LYS A O 1
ATOM 2544 N N . ALA A 1 342 ? -11.456 14.226 11.896 1.00 89.06 342 ALA A N 1
ATOM 2545 C CA . ALA A 1 342 ? -12.442 13.572 12.741 1.00 89.06 342 ALA A CA 1
ATOM 2546 C C . ALA A 1 342 ? -11.814 12.962 13.996 1.00 89.06 342 ALA A C 1
ATOM 2548 O O . ALA A 1 342 ? -10.612 12.716 14.080 1.00 89.06 342 ALA A O 1
ATOM 2549 N N . LYS A 1 343 ? -12.670 12.691 14.976 1.00 91.38 343 LYS A N 1
ATOM 2550 C CA . LYS A 1 343 ? -12.357 11.827 16.106 1.00 91.38 343 LYS A CA 1
ATOM 2551 C C . LYS A 1 343 ? -12.923 10.449 15.822 1.00 91.38 343 LYS A C 1
ATOM 2553 O O . LYS A 1 343 ? -14.122 10.313 15.579 1.00 91.38 343 LYS A O 1
ATOM 2558 N N . TRP A 1 344 ? -12.065 9.449 15.871 1.00 92.56 344 TRP A N 1
ATOM 2559 C CA . TRP A 1 344 ? -12.363 8.069 15.541 1.00 92.56 344 TRP A CA 1
ATOM 2560 C C . TRP A 1 344 ? -12.274 7.193 16.777 1.00 92.56 344 TRP A C 1
ATOM 2562 O O . TRP A 1 344 ? -11.440 7.419 17.657 1.00 92.56 344 TRP A O 1
ATOM 2572 N N . THR A 1 345 ? -13.088 6.146 16.794 1.00 94.50 345 THR A N 1
ATOM 2573 C CA . THR A 1 345 ? -12.958 5.041 17.737 1.00 94.50 345 THR A CA 1
ATOM 2574 C C . THR A 1 345 ? -13.081 3.699 17.029 1.00 94.50 345 THR A C 1
ATOM 2576 O O . THR A 1 345 ? -13.830 3.563 16.055 1.00 94.50 345 THR A O 1
ATOM 2579 N N . ARG A 1 346 ? -12.358 2.692 17.522 1.00 95.75 346 ARG A N 1
ATOM 2580 C CA . ARG A 1 346 ? -12.516 1.299 17.093 1.00 95.75 346 ARG A CA 1
ATOM 2581 C C . ARG A 1 346 ? -12.208 0.339 18.235 1.00 95.75 346 ARG A C 1
ATOM 2583 O O . ARG A 1 346 ? -11.331 0.606 19.048 1.00 95.75 346 ARG A O 1
ATOM 2590 N N . SER A 1 347 ? -12.919 -0.785 18.281 1.00 95.56 347 SER A N 1
ATOM 2591 C CA . SER A 1 347 ? -12.707 -1.845 19.275 1.00 95.56 347 SER A CA 1
ATOM 2592 C C . SER A 1 347 ? -12.460 -3.192 18.607 1.00 95.56 347 SER A C 1
ATOM 2594 O O . SER A 1 347 ? -12.974 -3.457 17.517 1.00 95.56 347 SER A O 1
ATOM 2596 N N . PHE A 1 348 ? -11.718 -4.054 19.294 1.00 97.50 348 PHE A N 1
ATOM 2597 C CA . PHE A 1 348 ? -11.342 -5.377 18.818 1.00 97.50 348 PHE A CA 1
ATOM 2598 C C . PHE A 1 348 ? -11.686 -6.471 19.835 1.00 97.50 348 PHE A C 1
ATOM 2600 O O . PHE A 1 348 ? -11.882 -6.213 21.023 1.00 97.50 348 PHE A O 1
ATOM 2607 N N . GLY A 1 349 ? -11.780 -7.709 19.352 1.00 94.88 349 GLY A N 1
ATOM 2608 C CA . GLY A 1 349 ? -12.263 -8.859 20.112 1.00 94.88 349 GLY A CA 1
ATOM 2609 C C . GLY A 1 349 ? -11.407 -9.253 21.318 1.00 94.88 349 GLY A C 1
ATOM 2610 O O . GLY A 1 349 ? -11.930 -9.919 22.207 1.00 94.88 349 GLY A O 1
ATOM 2611 N N . SER A 1 350 ? -10.135 -8.840 21.394 1.00 96.12 350 SER A N 1
ATOM 2612 C CA . SER A 1 350 ? -9.316 -9.053 22.599 1.00 96.12 350 SER A CA 1
ATOM 2613 C C . SER A 1 350 ? -9.696 -8.127 23.759 1.00 96.12 350 SER A C 1
ATOM 2615 O O . SER A 1 350 ? -9.297 -8.377 24.894 1.00 96.12 350 SER A O 1
ATOM 2617 N N . GLY A 1 351 ? -10.443 -7.053 23.484 1.00 91.56 351 GLY A N 1
ATOM 2618 C CA . GLY A 1 351 ? -10.635 -5.926 24.395 1.00 91.56 351 GLY A CA 1
ATOM 2619 C C . GLY A 1 351 ? -9.762 -4.713 24.064 1.00 91.56 351 GLY A C 1
ATOM 2620 O O . GLY A 1 351 ? -9.916 -3.683 24.715 1.00 91.56 351 GLY A O 1
ATOM 2621 N N . THR A 1 352 ? -8.890 -4.794 23.050 1.00 95.69 352 THR A N 1
ATOM 2622 C CA . THR A 1 352 ? -8.136 -3.631 22.561 1.00 95.69 352 THR A CA 1
ATOM 2623 C C . THR A 1 352 ? -9.076 -2.557 22.003 1.00 95.69 352 THR A C 1
ATOM 2625 O O . THR A 1 352 ? -10.014 -2.854 21.256 1.00 95.69 352 THR A O 1
ATOM 2628 N N . HIS A 1 353 ? -8.815 -1.298 22.344 1.00 95.00 353 HIS A N 1
ATOM 2629 C CA . HIS A 1 353 ? -9.603 -0.141 21.928 1.00 95.00 353 HIS A CA 1
ATOM 2630 C C . HIS A 1 353 ? -8.704 0.999 21.475 1.00 95.00 353 HIS A C 1
ATOM 2632 O O . HIS A 1 353 ? -7.645 1.239 22.050 1.00 95.00 353 HIS A O 1
ATOM 2638 N N . VAL A 1 354 ? -9.144 1.715 20.449 1.00 95.25 354 VAL A N 1
ATOM 2639 C CA . VAL A 1 354 ? -8.385 2.789 19.817 1.00 95.25 354 VAL A CA 1
ATOM 2640 C C . VAL A 1 354 ? -9.223 4.048 19.798 1.00 95.25 354 VAL A C 1
ATOM 2642 O O . VAL A 1 354 ? -10.394 4.012 19.423 1.00 95.25 354 VAL A O 1
ATOM 2645 N N . LEU A 1 355 ? -8.589 5.159 20.154 1.00 92.75 355 LEU A N 1
ATOM 2646 C CA . LEU A 1 355 ? -9.083 6.506 19.939 1.00 92.75 355 LEU A CA 1
ATOM 2647 C C . LEU A 1 355 ? -8.047 7.302 19.160 1.00 92.75 355 LEU A C 1
ATOM 2649 O O . LEU A 1 355 ? -6.852 7.263 19.465 1.00 92.75 355 LEU A O 1
ATOM 2653 N N . LEU A 1 356 ? -8.522 8.044 18.170 1.00 93.31 356 LEU A N 1
ATOM 2654 C CA . LEU A 1 356 ? -7.678 8.854 17.309 1.00 93.31 356 LEU A CA 1
ATOM 2655 C C . LEU A 1 356 ? -8.365 10.179 16.998 1.00 93.31 356 LEU A C 1
ATOM 2657 O O . LEU A 1 356 ? -9.485 10.187 16.502 1.00 93.31 356 LEU A O 1
ATOM 2661 N N . ASP A 1 357 ? -7.691 11.293 17.250 1.00 91.81 357 ASP A N 1
ATOM 2662 C CA . ASP A 1 357 ? -8.167 12.637 16.932 1.00 91.81 357 ASP A CA 1
ATOM 2663 C C . ASP A 1 357 ? -7.303 13.248 15.826 1.00 91.81 357 ASP A C 1
ATOM 2665 O O . ASP A 1 357 ? -6.183 13.699 16.080 1.00 91.81 357 ASP A O 1
ATOM 2669 N N . THR A 1 358 ? -7.835 13.258 14.603 1.00 91.81 358 THR A N 1
ATOM 2670 C CA . THR A 1 358 ? -7.202 13.828 13.404 1.00 91.81 358 THR A CA 1
ATOM 2671 C C . THR A 1 358 ? -7.666 15.257 13.121 1.00 91.81 358 THR A C 1
ATOM 2673 O O . THR A 1 358 ? -7.410 15.791 12.043 1.00 91.81 358 THR A O 1
ATOM 2676 N N . THR A 1 359 ? -8.378 15.903 14.054 1.00 87.38 359 THR A N 1
ATOM 2677 C CA . THR A 1 359 ? -8.818 17.296 13.884 1.00 87.38 359 THR A CA 1
ATOM 2678 C C . THR A 1 359 ? -7.678 18.321 13.785 1.00 87.38 359 THR A C 1
ATOM 2680 O O . THR A 1 359 ? -7.864 19.310 13.062 1.00 87.38 359 THR A O 1
ATOM 2683 N N . PRO A 1 360 ? -6.505 18.133 14.431 1.00 86.25 360 PRO A N 1
ATOM 2684 C CA . PRO A 1 360 ? -5.374 19.037 14.257 1.00 86.25 360 PRO A CA 1
ATOM 2685 C C . PRO A 1 360 ? -4.862 19.074 12.812 1.00 86.25 360 PRO A C 1
ATOM 2687 O O . PRO A 1 360 ? -4.896 18.084 12.088 1.00 86.25 360 PRO A O 1
ATOM 2690 N N . GLU A 1 361 ? -4.361 20.234 12.377 1.00 75.06 361 GLU A N 1
ATOM 2691 C CA . GLU A 1 361 ? -3.913 20.404 10.986 1.00 75.06 361 GLU A CA 1
ATOM 2692 C C . GLU A 1 361 ? -2.624 19.655 10.661 1.00 75.06 361 GLU A C 1
ATOM 2694 O O . GLU A 1 361 ? -2.418 19.269 9.514 1.00 75.06 361 GLU A O 1
ATOM 2699 N N . ARG A 1 362 ? -1.748 19.475 11.652 1.00 77.06 362 ARG A N 1
ATOM 2700 C CA . ARG A 1 362 ? -0.473 18.786 11.473 1.00 77.06 362 ARG A CA 1
ATOM 2701 C C . ARG A 1 362 ? -0.589 17.372 12.007 1.00 77.06 362 ARG A C 1
ATOM 2703 O O . ARG A 1 362 ? -1.034 17.173 13.134 1.00 77.06 362 ARG A O 1
ATOM 2710 N N . ASP A 1 363 ? -0.058 16.418 11.258 1.00 70.44 363 ASP A N 1
ATOM 2711 C CA . ASP A 1 363 ? -0.015 14.998 11.620 1.00 70.44 363 ASP A CA 1
ATOM 2712 C C . ASP A 1 363 ? 0.628 14.806 13.002 1.00 70.44 363 ASP A C 1
ATOM 2714 O O . ASP A 1 363 ? 0.200 13.982 13.811 1.00 70.44 363 ASP A O 1
ATOM 2718 N N . TYR A 1 364 ? 1.625 15.640 13.307 1.00 73.19 364 TYR A N 1
ATOM 2719 C CA . TYR A 1 364 ? 2.346 15.662 14.575 1.00 73.19 364 TYR A CA 1
ATOM 2720 C C . TYR A 1 364 ? 1.528 16.132 15.774 1.00 73.19 364 TYR A C 1
ATOM 2722 O O . TYR A 1 364 ? 1.920 15.827 16.897 1.00 73.19 364 TYR A O 1
ATOM 2730 N N . ASP A 1 365 ? 0.400 16.800 15.560 1.00 81.12 365 ASP A N 1
ATOM 2731 C CA . ASP A 1 365 ? -0.494 17.258 16.623 1.00 81.12 365 ASP A CA 1
ATOM 2732 C C . ASP A 1 365 ? -1.644 16.261 16.875 1.00 81.12 365 ASP A C 1
ATOM 2734 O O . ASP A 1 365 ? -2.371 16.408 17.850 1.00 81.12 365 ASP A O 1
ATOM 2738 N N . THR A 1 366 ? -1.783 15.216 16.044 1.00 84.94 366 THR A N 1
ATOM 2739 C CA . THR A 1 366 ? -2.781 14.143 16.211 1.00 84.94 366 THR A CA 1
ATOM 2740 C C . THR A 1 366 ? -2.672 13.510 17.599 1.00 84.94 366 THR A C 1
ATOM 2742 O O . THR A 1 366 ? -1.579 13.101 18.016 1.00 84.94 366 THR A O 1
ATOM 2745 N N . VAL A 1 367 ? -3.804 13.372 18.292 1.00 88.38 367 VAL A N 1
ATOM 2746 C CA . VAL A 1 367 ? -3.883 12.667 19.580 1.00 88.38 367 VAL A CA 1
ATOM 2747 C C . VAL A 1 367 ? -4.278 11.219 19.317 1.00 88.38 367 VAL A C 1
ATOM 2749 O O . VAL A 1 367 ? -5.212 10.952 18.566 1.00 88.38 367 VAL A O 1
ATOM 2752 N N . SER A 1 368 ? -3.562 10.274 19.920 1.00 91.31 368 SER A N 1
ATOM 2753 C CA . SER A 1 368 ? -3.832 8.840 19.772 1.00 91.31 368 SER A CA 1
ATOM 2754 C C . SER A 1 368 ? -3.702 8.124 21.106 1.00 91.31 368 SER A C 1
ATOM 2756 O O . SER A 1 368 ? -2.751 8.374 21.852 1.00 91.31 368 SER A O 1
ATOM 2758 N N . CYS A 1 369 ? -4.650 7.228 21.371 1.00 92.38 369 CYS A N 1
ATOM 2759 C CA . CYS A 1 369 ? -4.653 6.326 22.514 1.00 92.38 369 CYS A CA 1
ATOM 2760 C C . CYS A 1 369 ? -5.020 4.920 22.037 1.00 92.38 369 CYS A C 1
ATOM 2762 O O . CYS A 1 369 ? -6.060 4.733 21.404 1.00 92.38 369 CYS A O 1
ATOM 2764 N N . ILE A 1 370 ? -4.183 3.938 22.359 1.00 94.62 370 ILE A N 1
ATOM 2765 C CA . ILE A 1 370 ? -4.477 2.518 22.172 1.00 94.62 370 ILE A CA 1
ATOM 2766 C C . ILE A 1 370 ? -4.458 1.875 23.553 1.00 94.62 370 ILE A C 1
ATOM 2768 O O . ILE A 1 370 ? -3.402 1.784 24.177 1.00 94.62 370 ILE A O 1
ATOM 2772 N N . TRP A 1 371 ? -5.622 1.457 24.039 1.00 93.38 371 TRP A N 1
ATOM 2773 C CA . TRP A 1 371 ? -5.748 0.670 25.262 1.00 93.38 371 TRP A CA 1
ATOM 2774 C C . TRP A 1 371 ? -5.725 -0.801 24.883 1.00 93.38 371 TRP A C 1
ATOM 2776 O O . TRP A 1 371 ? -6.613 -1.268 24.170 1.00 93.38 371 TRP A O 1
ATOM 2786 N N . TRP A 1 372 ? -4.714 -1.523 25.343 1.00 94.25 372 TRP A N 1
ATOM 2787 C CA . TRP A 1 372 ? -4.532 -2.936 25.038 1.00 94.25 372 TRP A CA 1
ATOM 2788 C C . TRP A 1 372 ? -5.241 -3.823 26.061 1.00 94.25 372 TRP A C 1
ATOM 2790 O O . TRP A 1 372 ? -5.470 -3.431 27.207 1.00 94.25 372 TRP A O 1
ATOM 2800 N N . SER A 1 373 ? -5.548 -5.060 25.670 1.00 90.50 373 SER A N 1
ATOM 2801 C CA . SER A 1 373 ? -6.220 -6.036 26.540 1.00 90.50 373 SER A CA 1
ATOM 2802 C C . SER A 1 373 ? -5.431 -6.406 27.806 1.00 90.50 373 SER A C 1
ATOM 2804 O O . SER A 1 373 ? -6.009 -6.911 28.764 1.00 90.50 373 SER A O 1
ATOM 2806 N N . ASP A 1 374 ? -4.115 -6.176 27.820 1.00 86.81 374 ASP A N 1
ATOM 2807 C CA . ASP A 1 374 ? -3.236 -6.392 28.979 1.00 86.81 374 ASP A CA 1
ATOM 2808 C C . ASP A 1 374 ? -3.248 -5.220 29.986 1.00 86.81 374 ASP A C 1
ATOM 2810 O O . ASP A 1 374 ? -2.546 -5.260 30.997 1.00 86.81 374 ASP A O 1
ATOM 2814 N N . GLY A 1 375 ? -4.044 -4.178 29.721 1.00 84.94 375 GLY A N 1
ATOM 2815 C CA . GLY A 1 375 ? -4.166 -2.978 30.548 1.00 84.94 375 GLY A CA 1
ATOM 2816 C C . GLY A 1 375 ? -3.111 -1.904 30.277 1.00 84.94 375 GLY A C 1
ATOM 2817 O O . GLY A 1 375 ? -3.167 -0.837 30.890 1.00 84.94 375 GLY A O 1
ATOM 2818 N N . THR A 1 376 ? -2.159 -2.147 29.373 1.00 89.25 376 THR A N 1
ATOM 2819 C CA . THR A 1 376 ? -1.193 -1.125 28.949 1.00 89.25 376 THR A CA 1
ATOM 2820 C C . THR A 1 376 ? -1.820 -0.134 27.969 1.00 89.25 376 THR A C 1
ATOM 2822 O O . THR A 1 376 ? -2.816 -0.427 27.303 1.00 89.25 376 THR A O 1
ATOM 2825 N N . VAL A 1 377 ? -1.225 1.057 27.875 1.00 90.19 377 VAL A N 1
ATOM 2826 C CA . VAL A 1 377 ? -1.665 2.117 26.963 1.00 90.19 377 VAL A CA 1
ATOM 2827 C C . VAL A 1 377 ? -0.486 2.578 26.120 1.00 90.19 377 VAL A C 1
ATOM 2829 O O . VAL A 1 377 ? 0.544 2.967 26.669 1.00 90.19 377 VAL A O 1
ATOM 2832 N N . THR A 1 378 ? -0.659 2.574 24.802 1.00 90.81 378 THR A N 1
ATOM 2833 C CA . THR A 1 378 ? 0.256 3.226 23.855 1.00 90.81 378 THR A CA 1
ATOM 2834 C C . THR A 1 378 ? -0.336 4.584 23.486 1.00 90.81 378 THR A C 1
ATOM 2836 O O . THR A 1 378 ? -1.498 4.661 23.075 1.00 90.81 378 THR A O 1
ATOM 2839 N N . SER A 1 379 ? 0.429 5.667 23.657 1.00 85.56 379 SER A N 1
ATOM 2840 C CA . SER A 1 379 ? -0.039 7.025 23.368 1.00 85.56 379 SER A CA 1
ATOM 2841 C C . SER A 1 379 ? 0.983 7.869 22.617 1.00 85.56 379 SER A C 1
ATOM 2843 O O . SER A 1 379 ? 2.154 7.944 22.978 1.00 85.56 379 SER A O 1
ATOM 2845 N N . GLY A 1 380 ? 0.505 8.587 21.596 1.00 71.00 380 GLY A N 1
ATOM 2846 C CA . GLY A 1 380 ? 1.309 9.571 20.862 1.00 71.00 380 GLY A CA 1
ATOM 2847 C C . GLY A 1 380 ? 1.409 10.939 21.549 1.00 71.00 380 GLY A C 1
ATOM 2848 O O . GLY A 1 380 ? 2.026 11.854 21.003 1.00 71.00 380 GLY A O 1
ATOM 2849 N N . ASP A 1 381 ? 0.771 11.104 22.709 1.00 72.19 381 ASP A N 1
ATOM 2850 C CA . ASP A 1 381 ? 0.801 12.321 23.521 1.00 72.19 381 ASP A CA 1
ATOM 2851 C C . ASP A 1 381 ? 0.898 11.940 25.018 1.00 72.19 381 ASP A C 1
ATOM 2853 O O . ASP A 1 381 ? 0.100 11.114 25.484 1.00 72.19 381 ASP A O 1
ATOM 2857 N N . PRO A 1 382 ? 1.853 12.502 25.787 1.00 55.47 382 PRO A N 1
ATOM 2858 C CA . PRO A 1 382 ? 1.979 12.253 27.226 1.00 55.47 382 PRO A CA 1
ATOM 2859 C C . PRO A 1 382 ? 0.803 12.790 28.065 1.00 55.47 382 PRO A C 1
ATOM 2861 O O . PRO A 1 382 ? 0.649 12.391 29.221 1.00 55.47 382 PRO A O 1
ATOM 2864 N N . PHE A 1 383 ? -0.039 13.672 27.524 1.00 53.78 383 PHE A N 1
ATOM 2865 C CA . PHE A 1 383 ? -1.165 14.287 28.235 1.00 53.78 383 PHE A CA 1
ATOM 2866 C C . PHE A 1 383 ? -2.535 13.802 27.741 1.00 53.78 383 PHE A C 1
ATOM 2868 O O . PHE A 1 383 ? -3.479 13.766 28.530 1.00 53.78 383 PHE A O 1
ATOM 2875 N N . GLY A 1 384 ? -2.647 13.371 26.480 1.00 61.16 384 GLY A N 1
ATOM 2876 C CA . GLY A 1 384 ? -3.932 13.057 25.837 1.00 61.16 384 GLY A CA 1
ATOM 2877 C C . GLY A 1 384 ? -4.687 11.855 26.420 1.00 61.16 384 GLY A C 1
ATOM 2878 O O . GLY A 1 384 ? -5.910 11.890 26.532 1.00 61.16 384 GLY A O 1
ATOM 2879 N N . CYS A 1 385 ? -3.976 10.810 26.855 1.00 68.69 385 CYS A N 1
ATOM 2880 C CA . CYS A 1 385 ? -4.614 9.598 27.396 1.00 68.69 385 CYS A CA 1
ATOM 2881 C C . CYS A 1 385 ? -4.723 9.612 28.932 1.00 68.69 385 CYS A C 1
ATOM 2883 O O . CYS A 1 385 ? -5.478 8.835 29.521 1.00 68.69 385 CYS A O 1
ATOM 2885 N N . ASN A 1 386 ? -4.020 10.536 29.599 1.00 52.88 386 ASN A N 1
ATOM 2886 C CA . ASN A 1 386 ? -3.936 10.602 31.060 1.00 52.88 386 ASN A CA 1
ATOM 2887 C C . ASN A 1 386 ? -5.220 11.101 31.743 1.00 52.88 386 ASN A C 1
ATOM 2889 O O . ASN A 1 386 ? -5.413 10.831 32.926 1.00 52.88 386 ASN A O 1
ATOM 2893 N N . GLY A 1 387 ? -6.163 11.694 31.001 1.00 49.72 387 GLY A N 1
ATOM 2894 C CA . GLY A 1 387 ? -7.530 11.922 31.492 1.00 49.72 387 GLY A CA 1
ATOM 2895 C C . GLY A 1 387 ? -8.302 10.630 31.814 1.00 49.72 387 GLY A C 1
ATOM 2896 O O . GLY A 1 387 ? -9.336 10.686 32.471 1.00 49.72 387 GLY A O 1
ATOM 2897 N N . THR A 1 388 ? -7.786 9.466 31.394 1.00 45.81 388 THR A N 1
ATOM 2898 C CA . THR A 1 388 ? -8.358 8.132 31.662 1.00 45.81 388 THR A CA 1
ATOM 2899 C C . THR A 1 388 ? -7.454 7.217 32.496 1.00 45.81 388 THR A C 1
ATOM 2901 O O . THR A 1 388 ? -7.853 6.105 32.835 1.00 45.81 388 THR A O 1
ATOM 2904 N N . ALA A 1 389 ? -6.272 7.688 32.917 1.00 38.56 389 ALA A N 1
ATOM 2905 C CA . ALA A 1 389 ? -5.328 6.911 33.731 1.00 38.56 389 ALA A CA 1
ATOM 2906 C C . ALA A 1 389 ? -5.859 6.541 35.136 1.00 38.56 389 ALA A C 1
ATOM 2908 O O . ALA A 1 389 ? -5.237 5.758 35.848 1.00 38.56 389 ALA A O 1
ATOM 2909 N N . ALA A 1 390 ? -7.030 7.048 35.535 1.00 37.72 390 ALA A N 1
ATOM 2910 C CA . ALA A 1 390 ? -7.697 6.676 36.782 1.00 37.72 390 ALA A CA 1
ATOM 2911 C C . ALA A 1 390 ? -8.452 5.328 36.731 1.00 37.72 390 ALA A C 1
ATOM 2913 O O . ALA A 1 390 ? -9.079 4.964 37.721 1.00 37.72 390 ALA A O 1
ATOM 2914 N N . LEU A 1 391 ? -8.425 4.590 35.614 1.00 42.00 391 LEU A N 1
ATOM 2915 C CA . LEU A 1 391 ? -9.368 3.491 35.371 1.00 42.00 391 LEU A CA 1
ATOM 2916 C C . LEU A 1 391 ? -8.719 2.113 35.162 1.00 42.00 391 LEU A C 1
ATOM 2918 O O . LEU A 1 391 ? -9.289 1.253 34.490 1.00 42.00 391 LEU A O 1
ATOM 2922 N N . ALA A 1 392 ? -7.570 1.850 35.792 1.00 35.97 392 ALA A N 1
ATOM 2923 C CA . ALA A 1 392 ? -7.085 0.478 35.950 1.00 35.97 392 ALA A CA 1
ATOM 2924 C C . ALA A 1 392 ? -8.154 -0.364 36.684 1.00 35.97 392 ALA A C 1
ATOM 2926 O O . ALA A 1 392 ? -8.408 -0.160 37.869 1.00 35.97 392 ALA A O 1
ATOM 2927 N N . GLY A 1 393 ? -8.815 -1.278 35.963 1.00 40.81 393 GLY A N 1
ATOM 2928 C CA . GLY A 1 393 ? -9.892 -2.131 36.487 1.00 40.81 393 GLY A CA 1
ATOM 2929 C C . GLY A 1 393 ? -11.323 -1.652 36.214 1.00 40.81 393 GLY A C 1
ATOM 2930 O O . GLY A 1 393 ? -12.264 -2.284 36.689 1.00 40.81 393 GLY A O 1
ATOM 2931 N N . THR A 1 394 ? -11.513 -0.577 35.444 1.00 44.84 394 THR A N 1
ATOM 2932 C CA . THR A 1 394 ? -12.857 -0.135 35.029 1.00 44.84 394 THR A CA 1
ATOM 2933 C C . THR A 1 394 ? -13.187 -0.756 33.670 1.00 44.84 394 THR A C 1
ATOM 2935 O O . THR A 1 394 ? -12.313 -0.762 32.800 1.00 44.84 394 THR A O 1
ATOM 2938 N N . PRO A 1 395 ? -14.399 -1.300 33.455 1.00 54.22 395 PRO A N 1
ATOM 2939 C CA . PRO A 1 395 ? -14.815 -1.784 32.144 1.00 54.22 395 PRO A CA 1
ATOM 2940 C C . PRO A 1 395 ? -14.527 -0.751 31.047 1.00 54.22 395 PRO A C 1
ATOM 2942 O O . PRO A 1 395 ? -14.835 0.426 31.205 1.00 54.22 395 PRO A O 1
ATOM 2945 N N . LEU A 1 396 ? -13.957 -1.175 29.915 1.00 51.12 396 LEU A N 1
ATOM 2946 C CA . LEU A 1 396 ? -13.622 -0.282 28.793 1.00 51.12 396 LEU A CA 1
ATOM 2947 C C . LEU A 1 396 ? -14.809 0.576 28.313 1.00 51.12 396 LEU A C 1
ATOM 2949 O O . LEU A 1 396 ? -14.612 1.700 27.859 1.00 51.12 396 LEU A O 1
ATOM 2953 N N . ALA A 1 397 ? -16.039 0.071 28.457 1.00 51.44 397 ALA A N 1
ATOM 2954 C CA . ALA A 1 397 ? -17.262 0.826 28.186 1.00 51.44 397 ALA A CA 1
ATOM 2955 C C . ALA A 1 397 ? -17.374 2.100 29.046 1.00 51.44 397 ALA A C 1
ATOM 2957 O O . ALA A 1 397 ? -17.798 3.141 28.547 1.00 51.44 397 ALA A O 1
ATOM 2958 N N . ASP A 1 398 ? -16.929 2.043 30.300 1.00 55.53 398 ASP A N 1
ATOM 2959 C CA . ASP A 1 398 ? -16.950 3.164 31.239 1.00 55.53 398 ASP A CA 1
ATOM 2960 C C . ASP A 1 398 ? -15.790 4.133 30.988 1.00 55.53 398 ASP A C 1
ATOM 2962 O O . ASP A 1 398 ? -15.951 5.336 31.164 1.00 55.53 398 ASP A O 1
ATOM 2966 N N . VAL A 1 399 ? -14.637 3.640 30.515 1.00 54.19 399 VAL A N 1
ATOM 2967 C CA . VAL A 1 399 ? -13.514 4.484 30.060 1.00 54.19 399 VAL A CA 1
ATOM 2968 C C . VAL A 1 399 ? -13.932 5.307 28.843 1.00 54.19 399 VAL A C 1
ATOM 2970 O O . VAL A 1 399 ? -13.709 6.517 28.800 1.00 54.19 399 VAL A O 1
ATOM 2973 N N . HIS A 1 400 ? -14.596 4.664 27.880 1.00 53.62 400 HIS A N 1
ATOM 2974 C CA . HIS A 1 400 ? -15.150 5.322 26.702 1.00 53.62 400 HIS A CA 1
ATOM 2975 C C . HIS A 1 400 ? -16.237 6.333 27.097 1.00 53.62 400 HIS A C 1
ATOM 2977 O O . HIS A 1 400 ? -16.191 7.481 26.658 1.00 53.62 400 HIS A O 1
ATOM 2983 N N . ALA A 1 401 ? -17.166 5.961 27.983 1.00 57.94 401 ALA A N 1
ATOM 2984 C CA . ALA A 1 401 ? -18.204 6.865 28.476 1.00 57.94 401 ALA A CA 1
ATOM 2985 C C . ALA A 1 401 ? -17.631 8.054 29.268 1.00 57.94 401 ALA A C 1
ATOM 2987 O O . ALA A 1 401 ? -18.095 9.176 29.088 1.00 57.94 401 ALA A O 1
ATOM 2988 N N . ALA A 1 402 ? -16.610 7.841 30.103 1.00 57.78 402 ALA A N 1
ATOM 2989 C CA . ALA A 1 402 ? -15.943 8.897 30.864 1.00 57.78 402 ALA A CA 1
ATOM 2990 C C . ALA A 1 402 ? -15.150 9.843 29.956 1.00 57.78 402 ALA A C 1
ATOM 2992 O O . ALA A 1 402 ? -15.183 11.056 30.157 1.00 57.78 402 ALA A O 1
ATOM 2993 N N . TRP A 1 403 ? -14.474 9.314 28.932 1.00 56.59 403 TRP A N 1
ATOM 2994 C CA . TRP A 1 403 ? -13.793 10.143 27.943 1.00 56.59 403 TRP A CA 1
ATOM 2995 C C . TRP A 1 403 ? -14.789 10.957 27.112 1.00 56.59 403 TRP A C 1
ATOM 2997 O O . TRP A 1 403 ? -14.605 12.170 26.991 1.00 56.59 403 TRP A O 1
ATOM 3007 N N . LEU A 1 404 ? -15.867 10.327 26.620 1.00 56.75 404 LEU A N 1
ATOM 3008 C CA . LEU A 1 404 ? -16.967 11.017 25.939 1.00 56.75 404 LEU A CA 1
ATOM 3009 C C . LEU A 1 404 ? -17.565 12.099 26.843 1.00 56.75 404 LEU A C 1
ATOM 3011 O O . LEU A 1 404 ? -17.704 13.228 26.402 1.00 56.75 404 LEU A O 1
ATOM 3015 N N . ALA A 1 405 ? -17.830 11.807 28.117 1.00 58.62 405 ALA A N 1
ATOM 3016 C CA . ALA A 1 405 ? -18.372 12.778 29.068 1.00 58.62 405 ALA A CA 1
ATOM 3017 C C . ALA A 1 405 ? -17.410 13.940 29.375 1.00 58.62 405 ALA A C 1
ATOM 3019 O O . ALA A 1 405 ? -17.858 15.056 29.630 1.00 58.62 405 ALA A O 1
ATOM 3020 N N . ALA A 1 406 ? -16.098 13.694 29.361 1.00 54.75 406 ALA A N 1
ATOM 3021 C CA . ALA A 1 406 ? -15.086 14.711 29.628 1.00 54.75 406 ALA A CA 1
ATOM 3022 C C . ALA A 1 406 ? -14.741 15.571 28.395 1.00 54.75 406 ALA A C 1
ATOM 3024 O O . ALA A 1 406 ? -14.259 16.690 28.565 1.00 54.75 406 ALA A O 1
ATOM 3025 N N . HIS A 1 407 ? -14.971 15.073 27.173 1.00 54.62 407 HIS A N 1
ATOM 3026 C CA . HIS A 1 407 ? -14.475 15.702 25.936 1.00 54.62 407 HIS A CA 1
ATOM 3027 C C . HIS A 1 407 ? -15.515 15.846 24.811 1.00 54.62 407 HIS A C 1
ATOM 3029 O O . HIS A 1 407 ? -15.173 16.348 23.736 1.00 54.62 407 HIS A O 1
ATOM 3035 N N . GLY A 1 408 ? -16.767 15.441 25.031 1.00 45.34 408 GLY A N 1
ATOM 3036 C CA . GLY A 1 408 ? -17.877 15.594 24.095 1.00 45.34 408 GLY A CA 1
ATOM 3037 C C . GLY A 1 408 ? -19.177 15.947 24.818 1.00 45.34 408 GLY A C 1
ATOM 3038 O O . GLY A 1 408 ? -19.679 15.186 25.642 1.00 45.34 408 GLY A O 1
ATOM 3039 N N . GLU A 1 409 ? -19.769 17.095 24.474 1.00 41.44 409 GLU A N 1
ATOM 3040 C CA . GLU A 1 409 ? -21.210 17.277 24.662 1.00 41.44 409 GLU A CA 1
ATOM 3041 C C . GLU A 1 409 ? -21.930 16.093 24.011 1.00 41.44 409 GLU A C 1
ATOM 3043 O O . GLU A 1 409 ? -21.510 15.625 22.955 1.00 41.44 409 GLU A O 1
ATOM 3048 N N . ALA A 1 410 ? -22.976 15.583 24.661 1.00 38.41 410 ALA A N 1
ATOM 3049 C CA . ALA A 1 410 ? -23.721 14.411 24.228 1.00 38.41 410 ALA A CA 1
ATOM 3050 C C . ALA A 1 410 ? -24.176 14.530 22.761 1.00 38.41 410 ALA A C 1
ATOM 3052 O O . ALA A 1 410 ? -25.238 15.075 22.465 1.00 38.41 410 ALA A O 1
ATOM 3053 N N . VAL A 1 411 ? -23.390 13.979 21.838 1.00 39.03 411 VAL A N 1
ATOM 3054 C CA . VAL A 1 411 ? -23.826 13.749 20.467 1.00 39.03 411 VAL A CA 1
ATOM 3055 C C . VAL A 1 411 ? -24.459 12.370 20.477 1.00 39.03 411 VAL A C 1
ATOM 3057 O O . VAL A 1 411 ? -23.781 11.344 20.455 1.00 39.03 411 VAL A O 1
ATOM 3060 N N . ALA A 1 412 ? -25.790 12.351 20.590 1.00 34.88 412 ALA A N 1
ATOM 3061 C CA . ALA A 1 412 ? -26.576 11.201 20.173 1.00 34.88 412 ALA A CA 1
ATOM 3062 C C . ALA A 1 412 ? -26.024 10.746 18.825 1.00 34.88 412 ALA A C 1
ATOM 3064 O O . ALA A 1 412 ? -25.874 11.603 17.959 1.00 34.88 412 ALA A O 1
ATOM 3065 N N . ALA A 1 413 ? -25.694 9.456 18.686 1.00 31.42 413 ALA A N 1
ATOM 3066 C CA . ALA A 1 413 ? -25.217 8.864 17.444 1.00 31.42 413 ALA A CA 1
ATOM 3067 C C . ALA A 1 413 ? -26.036 9.428 16.284 1.00 31.42 413 ALA A C 1
ATOM 3069 O O . ALA A 1 413 ? -27.186 9.035 16.090 1.00 31.42 413 ALA A O 1
ATOM 3070 N N . THR A 1 414 ? -25.489 10.420 15.587 1.00 31.17 414 THR A N 1
ATOM 3071 C CA . THR A 1 414 ? -26.171 11.036 14.467 1.00 31.17 414 THR A CA 1
ATOM 3072 C C . THR A 1 414 ? -26.091 9.966 13.396 1.00 31.17 414 THR A C 1
ATOM 3074 O O . THR A 1 414 ? -24.982 9.650 12.953 1.00 31.17 414 THR A O 1
ATOM 3077 N N . PRO A 1 415 ? -27.215 9.349 12.986 1.00 34.84 415 PRO A N 1
ATOM 3078 C CA . PRO A 1 415 ? -27.197 8.587 11.752 1.00 34.84 415 PRO A CA 1
ATOM 3079 C C . PRO A 1 415 ? -26.661 9.558 10.705 1.00 34.84 415 PRO A C 1
ATOM 3081 O O . PRO A 1 415 ? -27.053 10.729 10.736 1.00 34.84 415 PRO A O 1
ATOM 3084 N N . PHE A 1 416 ? -25.731 9.103 9.859 1.00 38.72 416 PHE A N 1
ATOM 3085 C CA . PHE A 1 416 ? -25.248 9.855 8.702 1.00 38.72 416 PHE A CA 1
ATOM 3086 C C . PHE A 1 416 ? -26.373 10.751 8.189 1.00 38.72 416 PHE A C 1
ATOM 3088 O O . PHE A 1 416 ? -27.412 10.231 7.775 1.00 38.72 416 PHE A O 1
ATOM 3095 N N . ALA A 1 417 ? -26.212 12.076 8.293 1.00 43.06 417 ALA A N 1
ATOM 3096 C CA . ALA A 1 417 ? -27.187 12.985 7.714 1.00 43.06 417 ALA A CA 1
ATOM 3097 C C . ALA A 1 417 ? -27.339 12.547 6.250 1.00 43.06 417 ALA A C 1
ATOM 3099 O O . ALA A 1 417 ? -26.316 12.447 5.561 1.00 43.06 417 ALA A O 1
ATOM 3100 N N . PRO A 1 418 ? -28.547 12.154 5.807 1.00 47.03 418 PRO A N 1
ATOM 3101 C CA . PRO A 1 418 ? -28.710 11.565 4.492 1.00 47.03 418 PRO A CA 1
ATOM 3102 C C . PRO A 1 418 ? -28.199 12.575 3.474 1.00 47.03 418 PRO A C 1
ATOM 3104 O O . PRO A 1 418 ? -28.721 13.685 3.387 1.00 47.03 418 PRO A O 1
ATOM 3107 N N . ARG A 1 419 ? -27.133 12.216 2.748 1.00 60.72 419 ARG A N 1
ATOM 3108 C CA . ARG A 1 419 ? -26.649 13.037 1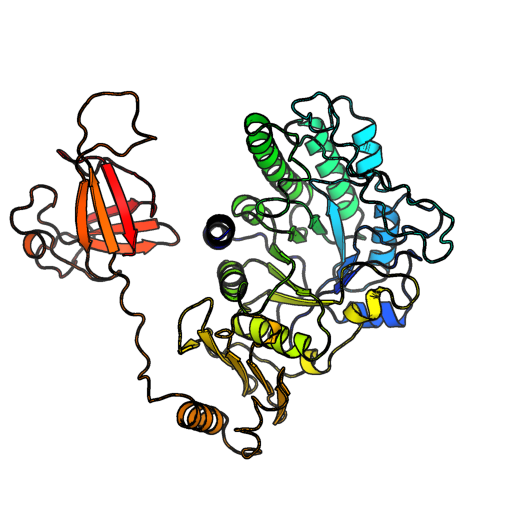.641 1.00 60.72 419 ARG A CA 1
ATOM 3109 C C . ARG A 1 419 ? -27.787 13.118 0.631 1.00 60.72 419 ARG A C 1
ATOM 3111 O O . ARG A 1 419 ? -28.207 12.088 0.101 1.00 60.72 419 ARG A O 1
ATOM 3118 N N . THR A 1 420 ? -28.308 14.318 0.411 1.00 75.31 420 THR A N 1
ATOM 3119 C CA . THR A 1 420 ? -29.355 14.557 -0.580 1.00 75.31 420 THR A CA 1
ATOM 3120 C C . THR A 1 420 ? -28.768 14.269 -1.956 1.00 75.31 420 THR A C 1
ATOM 3122 O O . THR A 1 420 ? -27.763 14.861 -2.349 1.00 75.31 420 THR A O 1
ATOM 3125 N N . LEU A 1 421 ? -29.354 13.318 -2.679 1.00 86.12 421 LEU A N 1
ATOM 3126 C CA . LEU A 1 421 ? -28.942 13.025 -4.045 1.00 86.12 421 LEU A CA 1
ATOM 3127 C C . LEU A 1 421 ? -29.519 14.108 -4.959 1.00 86.12 421 LEU A C 1
ATOM 3129 O O . LEU A 1 421 ? -30.719 14.360 -4.946 1.00 86.12 421 LEU A O 1
ATOM 3133 N N . ARG A 1 422 ? -28.677 14.741 -5.764 1.00 89.69 422 ARG A N 1
ATOM 3134 C CA . ARG A 1 422 ? -29.062 15.772 -6.720 1.00 89.69 422 ARG A CA 1
ATOM 3135 C C . ARG A 1 422 ? -28.974 15.233 -8.144 1.00 89.69 422 ARG A C 1
ATOM 3137 O O . ARG A 1 422 ? -27.960 14.665 -8.546 1.00 89.69 422 ARG A O 1
ATOM 3144 N N . MET A 1 423 ? -30.036 15.436 -8.917 1.00 91.38 423 MET A N 1
ATOM 3145 C CA . MET A 1 423 ? -30.091 15.112 -10.343 1.00 91.38 423 MET A CA 1
ATOM 3146 C C . MET A 1 423 ? -30.241 16.386 -11.165 1.00 91.38 423 MET A C 1
ATOM 3148 O O . MET A 1 423 ? -31.155 17.170 -10.930 1.00 91.38 423 MET A O 1
ATOM 3152 N N . ALA A 1 424 ? -29.388 16.554 -12.166 1.00 89.62 424 ALA A N 1
ATOM 3153 C CA . ALA A 1 424 ? -29.449 17.627 -13.146 1.00 89.62 424 ALA A CA 1
ATOM 3154 C C . ALA A 1 424 ? -29.813 17.063 -14.527 1.00 89.62 424 ALA A C 1
ATOM 3156 O O . ALA A 1 424 ? -29.156 16.133 -14.984 1.00 89.62 424 ALA A O 1
ATOM 3157 N N . LEU A 1 425 ? -30.842 17.606 -15.189 1.00 87.69 425 LEU A N 1
ATOM 3158 C CA . LEU A 1 425 ? -31.277 17.216 -16.540 1.00 87.69 425 LEU A CA 1
ATOM 3159 C C . LEU A 1 425 ? -31.123 18.373 -17.538 1.00 87.69 425 LEU A C 1
ATOM 3161 O O . LEU A 1 425 ? -31.614 19.481 -17.298 1.00 87.69 425 LEU A O 1
ATOM 3165 N N . TYR A 1 426 ? -30.544 18.093 -18.702 1.00 83.31 426 TYR A N 1
ATOM 3166 C CA . TYR A 1 426 ? -30.153 19.077 -19.719 1.00 83.31 426 TYR A CA 1
ATOM 3167 C C . TYR A 1 426 ? -30.963 18.899 -21.007 1.00 83.31 426 TYR A C 1
ATOM 3169 O O . TYR A 1 426 ? -31.295 17.772 -21.389 1.00 83.31 426 TYR A O 1
ATOM 3177 N N . ARG A 1 427 ? -31.301 19.997 -21.696 1.00 80.19 427 ARG A N 1
ATOM 3178 C CA . ARG A 1 427 ? -31.959 19.906 -23.014 1.00 80.19 427 ARG A CA 1
ATOM 3179 C C . ARG A 1 427 ? -30.947 19.492 -24.074 1.00 80.19 427 ARG A C 1
ATOM 3181 O O . ARG A 1 427 ? -29.768 19.798 -23.977 1.00 80.19 427 ARG A O 1
ATOM 3188 N N . ALA A 1 428 ? -31.435 18.792 -25.093 1.00 67.62 428 ALA A N 1
ATOM 3189 C CA . ALA A 1 428 ? -30.699 18.599 -26.333 1.00 67.62 428 ALA A CA 1
ATOM 3190 C C . ALA A 1 428 ? -31.133 19.690 -27.316 1.00 67.62 428 ALA A C 1
ATOM 3192 O O . ALA A 1 428 ? -32.028 19.472 -28.131 1.00 67.62 428 ALA A O 1
ATOM 3193 N N . ASP A 1 429 ? -30.591 20.894 -27.198 1.00 64.25 429 ASP A N 1
ATOM 3194 C CA . ASP A 1 429 ? -30.659 21.875 -28.272 1.00 64.25 429 ASP A CA 1
ATOM 3195 C C . ASP A 1 429 ? -29.484 21.677 -29.234 1.00 64.25 429 ASP A C 1
ATOM 3197 O O . ASP A 1 429 ? -28.316 21.582 -28.865 1.00 64.25 429 ASP A O 1
ATOM 3201 N N . ALA A 1 430 ? -29.850 21.496 -30.498 1.00 51.34 430 ALA A N 1
ATOM 3202 C CA . ALA A 1 430 ? -28.962 21.124 -31.577 1.00 51.34 430 ALA A CA 1
ATOM 3203 C C . ALA A 1 430 ? -28.154 22.332 -32.069 1.00 51.34 430 ALA A C 1
ATOM 3205 O O . ALA A 1 430 ? -28.606 23.048 -32.954 1.00 51.34 430 ALA A O 1
ATOM 3206 N N . GLU A 1 431 ? -26.943 22.500 -31.545 1.00 47.72 431 GLU A N 1
ATOM 3207 C CA . GLU A 1 431 ? -25.769 22.865 -32.347 1.00 47.72 431 GLU A CA 1
ATOM 3208 C C . GLU A 1 431 ? -24.602 21.967 -31.900 1.00 47.72 431 GLU A C 1
ATOM 3210 O O . GLU A 1 431 ? -23.897 22.223 -30.923 1.00 47.72 431 GLU A O 1
ATOM 3215 N N . GLU A 1 432 ? -24.449 20.838 -32.600 1.00 50.34 432 GLU A N 1
ATOM 3216 C CA . GLU A 1 432 ? -23.255 19.991 -32.558 1.00 50.34 432 GLU A CA 1
ATOM 3217 C C . GLU A 1 432 ? -22.017 20.850 -32.860 1.00 50.34 432 GLU A C 1
ATOM 3219 O O . GLU A 1 432 ? -21.785 21.164 -34.021 1.00 50.34 432 GLU A O 1
ATOM 3224 N N . SER A 1 433 ? -21.220 21.223 -31.848 1.00 48.00 433 SER A N 1
ATOM 3225 C CA . SER A 1 433 ? -19.743 21.162 -31.947 1.00 48.00 433 SER A CA 1
ATOM 3226 C C . SER A 1 433 ? -18.937 21.661 -30.735 1.00 48.00 433 SER A C 1
ATOM 3228 O O . SER A 1 433 ? -17.713 21.685 -30.846 1.00 48.00 433 SER A O 1
ATOM 3230 N N . SER A 1 434 ? -19.500 22.077 -29.588 1.00 45.47 434 SER A N 1
ATOM 3231 C CA . SER A 1 434 ? -18.615 22.647 -28.540 1.00 45.47 434 SER A CA 1
ATOM 3232 C C . SER A 1 434 ? -18.976 22.461 -27.064 1.00 45.47 434 SER A C 1
ATOM 3234 O O . SER A 1 434 ? -18.327 23.079 -26.222 1.00 45.47 434 SER A O 1
ATOM 3236 N N . ALA A 1 435 ? -19.932 21.604 -26.704 1.00 46.22 435 ALA A N 1
ATOM 3237 C CA . ALA A 1 435 ? -20.040 21.155 -25.313 1.00 46.22 435 ALA A CA 1
ATOM 3238 C C . ALA A 1 435 ? -19.119 19.936 -25.106 1.00 46.22 435 ALA A C 1
ATOM 3240 O O . ALA A 1 435 ? -19.129 19.038 -25.952 1.00 46.22 435 ALA A O 1
ATOM 3241 N N . PRO A 1 436 ? -18.313 19.875 -24.031 1.00 46.12 436 PRO A N 1
ATOM 3242 C CA . PRO A 1 436 ? -17.506 18.696 -23.754 1.00 46.12 436 PRO A CA 1
ATOM 3243 C C . PRO A 1 436 ? -18.455 17.517 -23.500 1.00 46.12 436 PRO A C 1
ATOM 3245 O O . PRO A 1 436 ? -19.236 17.555 -22.557 1.00 46.12 436 PRO A O 1
ATOM 3248 N N . GLU A 1 437 ? -18.429 16.537 -24.406 1.00 59.81 437 GLU A N 1
ATOM 3249 C CA . GLU A 1 437 ? -19.040 15.200 -24.323 1.00 59.81 437 GLU A CA 1
ATOM 3250 C C . GLU A 1 437 ? -20.299 15.079 -23.422 1.00 59.81 437 GLU A C 1
ATOM 3252 O O . GLU A 1 437 ? -20.243 14.578 -22.302 1.00 59.81 437 GLU A O 1
ATOM 3257 N N . GLY A 1 438 ? -21.467 15.491 -23.940 1.00 58.16 438 GLY A N 1
ATOM 3258 C CA . GLY A 1 438 ? -22.766 14.899 -23.565 1.00 58.16 438 GLY A CA 1
ATOM 3259 C C . GLY A 1 438 ? -23.787 15.754 -22.801 1.00 58.16 438 GLY A C 1
ATOM 3260 O O . GLY A 1 438 ? -24.960 15.395 -22.809 1.00 58.16 438 GLY A O 1
ATOM 3261 N N . CYS A 1 439 ? -23.420 16.881 -22.183 1.00 67.94 439 CYS A N 1
ATOM 3262 C CA . CYS A 1 439 ? -24.374 17.726 -21.437 1.00 67.94 439 CYS A CA 1
ATOM 3263 C C . CYS A 1 439 ? -24.707 19.015 -22.202 1.00 67.94 439 CYS A C 1
ATOM 3265 O O . CYS A 1 439 ? -23.812 19.798 -22.512 1.00 67.94 439 CYS A O 1
ATOM 3267 N N . GLY A 1 440 ? -25.991 19.220 -22.521 1.00 67.94 440 GLY A N 1
ATOM 3268 C CA . GLY A 1 440 ? -26.486 20.411 -23.227 1.00 67.94 440 GLY A CA 1
ATOM 3269 C C . GLY A 1 440 ? -26.648 21.644 -22.331 1.00 67.94 440 GLY A C 1
ATOM 3270 O O . GLY A 1 440 ? -26.230 21.643 -21.172 1.00 67.94 440 GLY A O 1
ATOM 3271 N N . VAL A 1 441 ? -27.259 22.709 -22.856 1.00 68.62 441 VAL A N 1
ATOM 3272 C CA . VAL A 1 441 ? -27.549 23.929 -22.080 1.00 68.62 441 VAL A CA 1
ATOM 3273 C C . VAL A 1 441 ? -28.937 23.863 -21.425 1.00 68.62 441 VAL A C 1
ATOM 3275 O O . VAL A 1 441 ? -29.722 22.952 -21.693 1.00 68.62 441 VAL A O 1
ATOM 3278 N N . ASP A 1 442 ? -29.228 24.824 -20.536 1.00 79.06 442 ASP A N 1
ATOM 3279 C CA . ASP A 1 442 ? -30.461 24.897 -19.734 1.00 79.06 442 ASP A CA 1
ATOM 3280 C C . ASP A 1 442 ? -30.596 23.690 -18.784 1.00 79.06 442 ASP A C 1
ATOM 3282 O O . ASP A 1 442 ? -31.146 22.660 -19.150 1.00 79.06 442 ASP A O 1
ATOM 3286 N N . GLU A 1 443 ? -30.070 23.795 -17.561 1.00 86.69 443 GLU A N 1
ATOM 3287 C CA . GLU A 1 443 ? -30.092 22.736 -16.541 1.00 86.69 443 GLU A CA 1
ATOM 3288 C C . GLU A 1 443 ? -31.361 22.811 -15.679 1.00 86.69 443 GLU A C 1
ATOM 3290 O O . GLU A 1 443 ? -31.718 23.871 -15.163 1.00 86.69 443 GLU A O 1
ATOM 3295 N N . LYS A 1 444 ? -32.021 21.668 -15.460 1.00 90.00 444 LYS A N 1
ATOM 3296 C CA . LYS A 1 444 ? -33.087 21.529 -14.459 1.00 90.00 444 LYS A CA 1
ATOM 3297 C C . LYS A 1 444 ? -32.649 20.584 -13.346 1.00 90.00 444 LYS A C 1
ATOM 3299 O O . LYS A 1 444 ? -32.332 19.430 -13.621 1.00 90.00 444 LYS A O 1
ATOM 3304 N N . VAL A 1 445 ? -32.660 21.076 -12.108 1.00 89.88 445 VAL A N 1
ATOM 3305 C CA . VAL A 1 445 ? -32.100 20.386 -10.938 1.00 89.88 445 VAL A CA 1
ATOM 3306 C C . VAL A 1 445 ? -33.203 19.883 -10.006 1.00 89.88 445 VAL A C 1
ATOM 3308 O O . VAL A 1 445 ? -34.154 20.609 -9.721 1.00 89.88 445 VAL A O 1
ATOM 3311 N N . TYR A 1 446 ? -33.045 18.657 -9.510 1.00 92.25 446 TYR A N 1
ATOM 3312 C CA . TYR A 1 446 ? -33.927 18.003 -8.548 1.00 92.25 446 TYR A CA 1
ATOM 3313 C C . TYR A 1 446 ? -33.126 17.547 -7.337 1.00 92.25 446 TYR A C 1
ATOM 3315 O O . TYR A 1 446 ? -32.109 16.871 -7.492 1.00 92.25 446 TYR A O 1
ATOM 3323 N N . ASP A 1 447 ? -33.632 17.859 -6.150 1.00 89.94 447 ASP A N 1
ATOM 3324 C CA . ASP A 1 447 ? -33.173 17.257 -4.907 1.00 89.94 447 ASP A CA 1
ATOM 3325 C C . ASP A 1 447 ? -34.053 16.029 -4.636 1.00 89.94 447 ASP A C 1
ATOM 3327 O O . ASP A 1 447 ? -35.281 16.122 -4.546 1.00 89.94 447 ASP A O 1
ATOM 3331 N N . LEU A 1 448 ? -33.427 14.859 -4.603 1.00 92.44 448 LEU A N 1
ATOM 3332 C CA . LEU A 1 448 ? -34.088 13.566 -4.512 1.00 92.44 448 LEU A CA 1
ATOM 3333 C C . LEU A 1 448 ? -34.071 13.055 -3.067 1.00 92.44 448 LEU A C 1
ATOM 3335 O O . LEU A 1 448 ? -33.179 13.415 -2.290 1.00 92.44 448 LEU A O 1
ATOM 3339 N N . PRO A 1 449 ? -35.029 12.189 -2.695 1.00 90.62 449 PRO A N 1
ATOM 3340 C CA . PRO A 1 449 ? -35.021 11.525 -1.397 1.00 90.62 449 PRO A CA 1
ATOM 3341 C C . PRO A 1 449 ? -33.725 10.754 -1.125 1.00 90.62 449 PRO A C 1
ATOM 3343 O O . PRO A 1 449 ? -32.980 10.391 -2.035 1.00 90.62 449 PRO A O 1
ATOM 3346 N N . ALA A 1 450 ? -33.474 10.484 0.157 1.00 83.81 450 ALA A N 1
ATOM 3347 C CA . ALA A 1 450 ? -32.305 9.735 0.598 1.00 83.81 450 ALA A CA 1
ATOM 3348 C C . ALA A 1 450 ? -32.217 8.363 -0.088 1.00 83.81 450 ALA A C 1
ATOM 3350 O O . ALA A 1 450 ? -33.236 7.705 -0.311 1.00 83.81 450 ALA A O 1
ATOM 3351 N N . LEU A 1 451 ? -30.994 7.901 -0.354 1.00 86.56 451 LEU A N 1
ATOM 3352 C CA . LEU A 1 451 ? -30.757 6.588 -0.954 1.00 86.56 451 LEU A CA 1
ATOM 3353 C C . LEU A 1 451 ? -31.495 5.470 -0.203 1.00 86.56 451 LEU A C 1
ATOM 3355 O O . LEU A 1 451 ? -31.549 5.450 1.025 1.00 86.56 451 LEU A O 1
ATOM 3359 N N . GLY A 1 452 ? -32.059 4.533 -0.958 1.00 85.88 452 GLY A N 1
ATOM 3360 C CA . GLY A 1 452 ? -32.883 3.435 -0.457 1.00 85.88 452 GLY A CA 1
ATOM 3361 C C . GLY A 1 452 ? -34.334 3.823 -0.164 1.00 85.88 452 GLY A C 1
ATOM 3362 O O . GLY A 1 452 ? -35.162 2.931 0.021 1.00 85.88 452 GLY A O 1
ATOM 3363 N N . THR A 1 453 ? -34.675 5.115 -0.174 1.00 91.56 453 THR A N 1
ATOM 3364 C CA . THR A 1 453 ? -36.051 5.582 0.033 1.00 91.56 453 THR A CA 1
ATOM 3365 C C . THR A 1 453 ? -36.844 5.425 -1.255 1.00 91.56 453 THR A C 1
ATOM 3367 O O . THR A 1 453 ? -36.434 5.910 -2.308 1.00 91.56 453 THR A O 1
ATOM 3370 N N . CYS A 1 454 ? -37.987 4.748 -1.171 1.00 94.81 454 CYS A N 1
ATOM 3371 C CA . CYS A 1 454 ? -38.943 4.739 -2.265 1.00 94.81 454 CYS A CA 1
ATOM 3372 C C . CYS A 1 454 ? -39.707 6.062 -2.327 1.00 94.81 454 CYS A C 1
ATOM 3374 O O . CYS A 1 454 ? -40.086 6.607 -1.288 1.00 94.81 454 CYS A O 1
ATOM 3376 N N . TYR A 1 455 ? -39.967 6.563 -3.530 1.00 96.12 455 TYR A N 1
ATOM 3377 C CA . TYR A 1 455 ? -40.779 7.755 -3.711 1.00 96.12 455 TYR A CA 1
ATOM 3378 C C . TYR A 1 455 ? -41.584 7.736 -5.004 1.00 96.12 455 TYR A C 1
ATOM 3380 O O . TYR A 1 455 ? -41.209 7.092 -5.978 1.00 96.12 455 TYR A O 1
ATOM 3388 N N . SER A 1 456 ? -42.678 8.499 -5.007 1.00 96.31 456 SER A N 1
ATOM 3389 C CA . SER A 1 456 ? -43.521 8.734 -6.180 1.00 96.31 456 SER A CA 1
ATOM 3390 C C . SER A 1 456 ? -43.151 10.082 -6.813 1.00 96.31 456 SER A C 1
ATOM 3392 O O . SER A 1 456 ? -43.417 11.131 -6.210 1.00 96.31 456 SER A O 1
ATOM 3394 N N . PRO A 1 457 ? -42.533 10.112 -8.010 1.00 95.31 457 PRO A N 1
ATOM 3395 C CA . PRO A 1 457 ? -42.222 11.366 -8.687 1.00 95.31 457 PRO A CA 1
ATOM 3396 C C . PRO A 1 457 ? -43.438 12.282 -8.921 1.00 95.31 457 PRO A C 1
ATOM 3398 O O . PRO A 1 457 ? -43.286 13.479 -8.698 1.00 95.31 457 PRO A O 1
ATOM 3401 N N . PRO A 1 458 ? -44.653 11.796 -9.266 1.00 92.75 458 PRO A N 1
ATOM 3402 C CA . PRO A 1 458 ? -45.844 12.651 -9.347 1.00 92.75 458 PRO A CA 1
ATOM 3403 C C . PRO A 1 458 ? -46.208 13.374 -8.044 1.00 92.75 458 PRO A C 1
ATOM 3405 O O . PRO A 1 458 ? -46.828 14.436 -8.091 1.00 92.75 458 PRO A O 1
ATOM 3408 N N . VAL A 1 459 ? -45.841 12.806 -6.889 1.00 92.94 459 VAL A N 1
ATOM 3409 C CA . VAL A 1 459 ? -46.059 13.423 -5.573 1.00 92.94 459 VAL A CA 1
ATOM 3410 C C . VAL A 1 459 ? -44.987 14.471 -5.276 1.00 92.94 459 VAL A C 1
ATOM 3412 O O . VAL A 1 459 ? -45.314 15.551 -4.790 1.00 92.94 459 VAL A O 1
ATOM 3415 N N . LEU A 1 460 ? -43.718 14.174 -5.576 1.00 91.00 460 LEU A N 1
ATOM 3416 C CA . LEU A 1 460 ? -42.597 15.081 -5.295 1.00 91.00 460 LEU A CA 1
ATOM 3417 C C . LEU A 1 460 ? -42.464 16.223 -6.311 1.00 91.00 460 LEU A C 1
ATOM 3419 O O . LEU A 1 460 ? -42.091 17.336 -5.946 1.00 91.00 460 LEU A O 1
ATOM 3423 N N . PHE A 1 461 ? -42.784 15.957 -7.575 1.00 92.62 461 PHE A N 1
ATOM 3424 C CA . PHE A 1 461 ? -42.612 16.866 -8.708 1.00 92.62 461 PHE A CA 1
ATOM 3425 C C . PHE A 1 461 ? -43.921 16.968 -9.518 1.00 92.62 461 PHE A C 1
ATOM 3427 O O . PHE A 1 461 ? -43.978 16.565 -10.685 1.00 92.62 461 PHE A O 1
ATOM 3434 N N . PRO A 1 462 ? -45.013 17.476 -8.914 1.00 93.00 462 PRO A N 1
ATOM 3435 C CA . PRO A 1 462 ? -46.333 17.461 -9.535 1.00 93.00 462 PRO A CA 1
ATOM 3436 C C . PRO A 1 462 ? -46.371 18.276 -10.835 1.00 93.00 462 PRO A C 1
ATOM 3438 O O . PRO A 1 462 ? -45.991 19.446 -10.872 1.00 93.00 462 PRO A O 1
ATOM 3441 N N . GLY A 1 463 ? -46.880 17.656 -11.905 1.00 89.69 463 GLY A N 1
ATOM 3442 C CA . GLY A 1 463 ? -47.023 18.279 -13.228 1.00 89.69 463 GLY A CA 1
ATOM 3443 C C . GLY A 1 463 ? -45.738 18.332 -14.061 1.00 89.69 463 GLY A C 1
ATOM 3444 O O . GLY A 1 463 ? -45.734 18.929 -15.138 1.00 89.69 463 GLY A O 1
ATOM 3445 N N . ASP A 1 464 ? -44.653 17.715 -13.592 1.00 89.62 464 ASP A N 1
ATOM 3446 C CA . ASP A 1 464 ? -43.377 17.706 -14.294 1.00 89.62 464 ASP A CA 1
ATOM 3447 C C . ASP A 1 464 ? -43.284 16.562 -15.309 1.00 89.62 464 ASP A C 1
ATOM 3449 O O . ASP A 1 464 ? -43.084 15.403 -14.954 1.00 89.62 464 ASP A O 1
ATOM 3453 N N . GLY A 1 465 ? -43.386 16.896 -16.596 1.00 86.06 465 GLY A N 1
ATOM 3454 C CA . GLY A 1 465 ? -43.346 15.915 -17.685 1.00 86.06 465 GLY A CA 1
ATOM 3455 C C . GLY A 1 465 ? -42.013 15.174 -17.865 1.00 86.06 465 GLY A C 1
ATOM 3456 O O . GLY A 1 465 ? -41.924 14.352 -18.770 1.00 86.06 465 GLY A O 1
ATOM 3457 N N . GLN A 1 466 ? -40.982 15.463 -17.058 1.00 86.31 466 GLN A N 1
ATOM 3458 C CA . GLN A 1 466 ? -39.733 14.682 -17.027 1.00 86.31 466 GLN A CA 1
ATOM 3459 C C . GLN A 1 466 ? -39.881 13.348 -16.292 1.00 86.31 466 GLN A C 1
ATOM 3461 O O . GLN A 1 466 ? -39.039 12.467 -16.447 1.00 86.31 466 GLN A O 1
ATOM 3466 N N . TRP A 1 467 ? -40.924 13.203 -15.476 1.00 89.75 467 TRP A N 1
ATOM 3467 C CA . TRP A 1 467 ? -41.111 12.036 -14.633 1.00 89.75 467 TRP A CA 1
ATOM 3468 C C . TRP A 1 467 ? -42.310 11.198 -15.077 1.00 89.75 467 TRP A C 1
ATOM 3470 O O . TRP A 1 467 ? -43.356 11.718 -15.464 1.00 89.75 467 TRP A O 1
ATOM 3480 N N . GLY A 1 468 ? -42.148 9.875 -15.003 1.00 89.75 468 GLY A N 1
ATOM 3481 C CA . GLY A 1 468 ? -43.237 8.921 -15.197 1.00 89.75 468 GLY A CA 1
ATOM 3482 C C . GLY A 1 468 ? -44.166 8.835 -13.983 1.00 89.75 468 GLY A C 1
ATOM 3483 O O . GLY A 1 468 ? -43.904 9.415 -12.932 1.00 89.75 468 GLY A O 1
ATOM 3484 N N . ALA A 1 469 ? -45.253 8.071 -14.122 1.00 94.50 469 ALA A N 1
ATOM 3485 C CA . ALA A 1 469 ? -46.227 7.866 -13.045 1.00 94.50 469 ALA A CA 1
ATOM 3486 C C . ALA A 1 469 ? -45.755 6.888 -11.950 1.00 94.50 469 ALA A C 1
ATOM 3488 O O . ALA A 1 469 ? -46.384 6.802 -10.901 1.00 94.50 469 ALA A O 1
ATOM 3489 N N . PHE A 1 470 ? -44.689 6.136 -12.220 1.00 96.19 470 PHE A N 1
ATOM 3490 C CA . PHE A 1 470 ? -44.238 5.005 -11.420 1.00 96.19 470 PHE A CA 1
ATOM 3491 C C . PHE A 1 470 ? -43.260 5.404 -10.322 1.00 96.19 470 PHE A C 1
ATOM 3493 O O . PHE A 1 470 ? -42.478 6.343 -10.481 1.00 96.19 470 PHE A O 1
ATOM 3500 N N . ASP A 1 471 ? -43.289 4.645 -9.233 1.00 97.75 471 ASP A N 1
ATOM 3501 C CA . ASP A 1 471 ? -42.386 4.818 -8.106 1.00 97.75 471 ASP A CA 1
ATOM 3502 C C . ASP A 1 471 ? -40.936 4.555 -8.505 1.00 97.75 471 ASP A C 1
ATOM 3504 O O . ASP A 1 471 ? -40.634 3.689 -9.333 1.00 97.75 471 ASP A O 1
ATOM 3508 N N . VAL A 1 472 ? -40.035 5.292 -7.865 1.00 96.94 472 VAL A N 1
ATOM 3509 C CA . VAL A 1 472 ? -38.595 5.233 -8.086 1.00 96.94 472 VAL A CA 1
ATOM 3510 C C . VAL A 1 472 ? -37.896 4.955 -6.762 1.00 96.94 472 VAL A C 1
ATOM 3512 O O . VAL A 1 472 ? -38.275 5.479 -5.712 1.00 96.94 472 VAL A O 1
ATOM 3515 N N . ARG A 1 473 ? -36.841 4.142 -6.813 1.00 96.44 473 ARG A N 1
ATOM 3516 C CA . ARG A 1 473 ? -35.889 3.992 -5.712 1.00 96.44 473 ARG A CA 1
ATOM 3517 C C . ARG A 1 473 ? -34.473 4.108 -6.236 1.00 96.44 473 ARG A C 1
ATOM 3519 O O . ARG A 1 473 ? -34.049 3.334 -7.092 1.00 96.44 473 ARG A O 1
ATOM 3526 N N . ASP A 1 474 ? -33.750 5.053 -5.661 1.00 95.50 474 ASP A N 1
ATOM 3527 C CA . ASP A 1 474 ? -32.344 5.300 -5.937 1.00 95.50 474 ASP A CA 1
ATOM 3528 C C . ASP A 1 474 ? -31.495 4.622 -4.859 1.00 95.50 474 ASP A C 1
ATOM 3530 O O . ASP A 1 474 ? -31.701 4.852 -3.669 1.00 95.50 474 ASP A O 1
ATOM 3534 N N . ALA A 1 475 ? -30.555 3.770 -5.247 1.00 91.19 475 ALA A N 1
ATOM 3535 C CA . ALA A 1 475 ? -29.639 3.085 -4.339 1.00 91.19 475 ALA A CA 1
ATOM 3536 C C . ALA A 1 475 ? -28.224 3.087 -4.920 1.00 91.19 475 ALA A C 1
ATOM 3538 O O . ALA A 1 475 ? -28.044 3.200 -6.128 1.00 91.19 475 ALA A O 1
ATOM 3539 N N . MET A 1 476 ? -27.211 2.950 -4.070 1.00 87.69 476 MET A N 1
ATOM 3540 C CA . MET A 1 476 ? -25.855 2.713 -4.562 1.00 87.69 476 MET A CA 1
ATOM 3541 C C . MET A 1 476 ? -25.673 1.230 -4.850 1.00 87.69 476 MET A C 1
ATOM 3543 O O . MET A 1 476 ? -25.905 0.400 -3.971 1.00 87.69 476 MET A O 1
ATOM 3547 N N . ASP A 1 477 ? -25.225 0.923 -6.060 1.00 80.12 477 ASP A N 1
ATOM 3548 C CA . ASP A 1 477 ? -24.745 -0.395 -6.456 1.00 80.12 477 ASP A CA 1
ATOM 3549 C C . ASP A 1 477 ? -23.266 -0.255 -6.833 1.00 80.12 477 ASP A C 1
ATOM 3551 O O . ASP A 1 477 ? -22.891 0.208 -7.916 1.00 80.12 477 ASP A O 1
ATOM 3555 N N . GLY A 1 478 ? -22.408 -0.482 -5.836 1.00 82.56 478 GLY A N 1
ATOM 3556 C CA . GLY A 1 478 ? -20.987 -0.150 -5.906 1.00 82.56 478 GLY A CA 1
ATOM 3557 C C . GLY A 1 478 ? -20.739 1.343 -6.167 1.00 82.56 478 GLY A C 1
ATOM 3558 O O . GLY A 1 478 ? -20.922 2.180 -5.282 1.00 82.56 478 GLY A O 1
ATOM 3559 N N . ALA A 1 479 ? -20.265 1.659 -7.378 1.00 78.31 479 ALA A N 1
ATOM 3560 C CA . ALA A 1 479 ? -19.947 3.015 -7.854 1.00 78.31 479 ALA A CA 1
ATOM 3561 C C . ALA A 1 479 ? -21.069 3.746 -8.550 1.00 78.31 479 ALA A C 1
ATOM 3563 O O . ALA A 1 479 ? -20.991 4.958 -8.767 1.00 78.31 479 ALA A O 1
ATOM 3564 N N . LYS A 1 480 ? -22.067 2.991 -8.973 1.00 84.81 480 LYS A N 1
ATOM 3565 C CA . LYS A 1 480 ? -23.126 3.517 -9.796 1.00 84.81 480 LYS A CA 1
ATOM 3566 C C . LYS A 1 480 ? -24.327 3.753 -8.915 1.00 84.81 480 LYS A C 1
ATOM 3568 O O . LYS A 1 480 ? -24.583 3.042 -7.941 1.00 84.81 480 LYS A O 1
ATOM 3573 N N . LEU A 1 481 ? -25.078 4.765 -9.289 1.00 91.69 481 LEU A N 1
ATOM 3574 C CA . LEU A 1 481 ? -26.426 4.906 -8.816 1.00 91.69 481 LEU A CA 1
ATOM 3575 C C . LEU A 1 481 ? -27.282 3.886 -9.572 1.00 91.69 481 LEU A C 1
ATOM 3577 O O . LEU A 1 481 ? -27.418 3.956 -10.792 1.00 91.69 481 LEU A O 1
ATOM 3581 N N . ARG A 1 482 ? -27.860 2.937 -8.849 1.00 94.81 482 ARG A N 1
ATOM 3582 C CA . ARG A 1 482 ? -28.940 2.093 -9.343 1.00 94.81 482 ARG A CA 1
ATOM 3583 C C . ARG A 1 482 ? -30.254 2.834 -9.137 1.00 94.81 482 ARG A C 1
ATOM 3585 O O . ARG A 1 482 ? -30.694 3.018 -8.002 1.00 94.81 482 ARG A O 1
ATOM 3592 N N . ARG A 1 483 ? -30.894 3.224 -10.233 1.00 94.88 483 ARG A N 1
ATOM 3593 C CA . ARG A 1 483 ? -32.249 3.775 -10.245 1.00 94.88 483 ARG A CA 1
ATOM 3594 C C . ARG A 1 483 ? -33.221 2.695 -10.690 1.00 94.88 483 ARG A C 1
ATOM 3596 O O . ARG A 1 483 ? -33.211 2.324 -11.859 1.00 94.88 483 ARG A O 1
ATOM 3603 N N . ALA A 1 484 ? -34.049 2.209 -9.776 1.00 96.06 484 ALA A N 1
ATOM 3604 C CA . ALA A 1 484 ? -35.070 1.202 -10.052 1.00 96.06 484 ALA A CA 1
ATOM 3605 C C . ALA A 1 484 ? -36.468 1.830 -10.135 1.00 96.06 484 ALA A C 1
ATOM 3607 O O . ALA A 1 484 ? -36.767 2.767 -9.391 1.00 96.06 484 ALA A O 1
ATOM 3608 N N . PHE A 1 485 ? -37.318 1.286 -11.006 1.00 96.94 485 PHE A N 1
ATOM 3609 C CA . PHE A 1 485 ? -38.710 1.691 -11.212 1.00 96.94 485 PHE A CA 1
ATOM 3610 C C . PHE A 1 485 ? -39.659 0.566 -10.816 1.00 96.94 485 PHE A C 1
ATOM 3612 O O . PHE A 1 485 ? -39.404 -0.606 -11.106 1.00 96.94 485 PHE A O 1
ATOM 3619 N N . PHE A 1 486 ? -40.789 0.908 -10.208 1.00 97.31 486 PHE A N 1
ATOM 3620 C CA . PHE A 1 486 ? -41.719 -0.065 -9.638 1.00 97.31 486 PHE A CA 1
ATOM 3621 C C . PHE A 1 486 ? -43.128 0.107 -10.197 1.00 97.31 486 PHE A C 1
ATOM 3623 O O . PHE A 1 486 ? -43.519 1.188 -10.616 1.00 97.31 486 PHE A O 1
ATOM 3630 N N . ASN A 1 487 ? -43.923 -0.960 -10.186 1.00 96.56 487 ASN A N 1
ATOM 3631 C CA . ASN A 1 487 ? -45.286 -0.937 -10.730 1.00 96.56 487 ASN A CA 1
ATOM 3632 C C . ASN A 1 487 ? -46.306 -0.128 -9.897 1.00 96.56 487 ASN A C 1
ATOM 3634 O O . ASN A 1 487 ? -47.456 0.009 -10.317 1.00 96.56 487 ASN A O 1
ATOM 3638 N N . THR A 1 488 ? -45.913 0.369 -8.724 1.00 96.50 488 THR A N 1
ATOM 3639 C CA . THR A 1 488 ? -46.715 1.224 -7.837 1.00 96.50 488 THR A CA 1
ATOM 3640 C C . THR A 1 488 ? -46.525 2.707 -8.170 1.00 96.50 488 THR A C 1
ATOM 3642 O O . THR A 1 488 ? -45.633 3.066 -8.935 1.00 96.50 488 THR A O 1
ATOM 3645 N N . THR A 1 489 ? -47.389 3.574 -7.636 1.00 96.56 489 THR A N 1
ATOM 3646 C CA . THR A 1 489 ? -47.391 5.024 -7.936 1.00 96.56 489 THR A CA 1
ATOM 3647 C C . THR A 1 489 ? -47.569 5.896 -6.685 1.00 96.56 489 THR A C 1
ATOM 3649 O O . THR A 1 489 ? -47.893 7.082 -6.789 1.00 96.56 489 THR A O 1
ATOM 3652 N N . ASP A 1 490 ? -47.462 5.310 -5.495 1.00 94.69 490 ASP A N 1
ATOM 3653 C CA . ASP A 1 490 ? -47.796 5.910 -4.197 1.00 94.69 490 ASP A CA 1
ATOM 3654 C C . ASP A 1 490 ? -46.590 6.018 -3.245 1.00 94.69 490 ASP A C 1
ATOM 3656 O O . ASP A 1 490 ? -46.741 6.431 -2.095 1.00 94.69 490 ASP A O 1
ATOM 3660 N N . GLY A 1 491 ? -45.387 5.704 -3.728 1.00 93.44 491 GLY A N 1
ATOM 3661 C CA . GLY A 1 491 ? -44.133 5.735 -2.980 1.00 93.44 491 GLY A CA 1
ATOM 3662 C C . GLY A 1 491 ? -43.858 4.464 -2.176 1.00 93.44 491 GLY A C 1
ATOM 3663 O O . GLY A 1 491 ? -43.030 4.500 -1.266 1.00 93.44 491 GLY A O 1
ATOM 3664 N N . THR A 1 492 ? -44.534 3.351 -2.472 1.00 94.25 492 THR A N 1
ATOM 3665 C CA . THR A 1 492 ? -44.375 2.083 -1.736 1.00 94.25 492 THR A CA 1
ATOM 3666 C C . THR A 1 492 ? -43.368 1.118 -2.365 1.00 94.25 492 THR A C 1
ATOM 3668 O O . THR A 1 492 ? -42.831 0.273 -1.650 1.00 94.25 492 THR A O 1
ATOM 3671 N N . CYS A 1 493 ? -43.065 1.267 -3.660 1.00 95.62 493 CYS A N 1
ATOM 3672 C CA . CYS A 1 493 ? -42.160 0.410 -4.441 1.00 95.62 493 CYS A CA 1
ATOM 3673 C C . CYS A 1 493 ? -42.529 -1.077 -4.366 1.00 95.62 493 CYS A C 1
ATOM 3675 O O . CYS A 1 493 ? -41.846 -1.862 -3.708 1.00 95.62 493 CYS A O 1
ATOM 3677 N N . GLY A 1 494 ? -43.599 -1.459 -5.069 1.00 94.12 494 GLY A N 1
ATOM 3678 C CA . GLY A 1 494 ? -44.060 -2.844 -5.199 1.00 94.12 494 GLY A CA 1
ATOM 3679 C C . GLY A 1 494 ? -43.092 -3.759 -5.963 1.00 94.12 494 GLY A C 1
ATOM 3680 O O . GLY A 1 494 ? -41.970 -4.018 -5.538 1.00 94.12 494 GLY A O 1
ATOM 3681 N N . ALA A 1 495 ? -43.528 -4.311 -7.094 1.00 96.19 495 ALA A N 1
ATOM 3682 C CA . ALA A 1 495 ? -42.645 -5.133 -7.921 1.00 96.19 495 ALA A CA 1
ATOM 3683 C C . ALA A 1 495 ? -41.747 -4.231 -8.778 1.00 96.19 495 ALA A C 1
ATOM 3685 O O . ALA A 1 495 ? -42.252 -3.336 -9.459 1.00 96.19 495 ALA A O 1
ATOM 3686 N N . GLU A 1 496 ? -40.433 -4.476 -8.753 1.00 97.00 496 GLU A N 1
ATOM 3687 C CA . GLU A 1 496 ? -39.490 -3.819 -9.663 1.00 97.00 496 GLU A CA 1
ATOM 3688 C C . GLU A 1 496 ? -39.838 -4.208 -11.105 1.00 97.00 496 GLU A C 1
ATOM 3690 O O . GLU A 1 496 ? -40.053 -5.382 -11.412 1.00 97.00 496 GLU A O 1
ATOM 3695 N N . THR A 1 497 ? -39.936 -3.209 -11.974 1.00 96.31 497 THR A N 1
ATOM 3696 C CA . THR A 1 497 ? -40.299 -3.370 -13.388 1.00 96.31 497 THR A CA 1
ATOM 3697 C C . THR A 1 497 ? -39.109 -3.166 -14.310 1.00 96.31 497 THR A C 1
ATOM 3699 O O . THR A 1 497 ? -39.008 -3.863 -15.315 1.00 96.31 497 THR A O 1
ATOM 3702 N N . ASP A 1 498 ? -38.213 -2.241 -13.958 1.00 95.12 498 ASP A N 1
ATOM 3703 C CA . ASP A 1 498 ? -37.008 -1.918 -14.719 1.00 95.12 498 ASP A CA 1
ATOM 3704 C C . ASP A 1 498 ? -35.982 -1.195 -13.828 1.00 95.12 498 ASP A C 1
ATOM 3706 O O . ASP A 1 498 ? -36.324 -0.717 -12.739 1.00 95.12 498 ASP A O 1
ATOM 3710 N N . HIS A 1 499 ? -34.735 -1.081 -14.284 1.00 95.00 499 HIS A N 1
ATOM 3711 C CA . HIS A 1 499 ? -33.707 -0.282 -13.624 1.00 95.00 499 HIS A CA 1
ATOM 3712 C C . HIS A 1 499 ? -32.601 0.190 -14.576 1.00 95.00 499 HIS A C 1
ATOM 3714 O O . HIS A 1 499 ? -32.290 -0.448 -15.578 1.00 95.00 499 HIS A O 1
ATOM 3720 N N . PHE A 1 500 ? -31.927 1.270 -14.184 1.00 92.56 500 PHE A N 1
ATOM 3721 C CA . PHE A 1 500 ? -30.683 1.726 -14.802 1.00 92.56 500 PHE A CA 1
ATOM 3722 C C . PHE A 1 500 ? -29.553 1.782 -13.783 1.00 92.56 500 PHE A C 1
ATOM 3724 O O . PHE A 1 500 ? -29.764 2.110 -12.615 1.00 92.56 500 PHE A O 1
ATOM 3731 N N . GLU A 1 501 ? -28.335 1.536 -14.256 1.00 92.56 501 GLU A N 1
ATOM 3732 C CA . GLU A 1 501 ? -27.112 1.848 -13.529 1.00 92.56 501 GLU A CA 1
ATOM 3733 C C . GLU A 1 501 ? -26.452 3.068 -14.161 1.00 92.56 501 GLU A C 1
ATOM 3735 O O . GLU A 1 501 ? -25.969 3.009 -15.295 1.00 92.56 501 GLU A O 1
ATOM 3740 N N . VAL A 1 502 ? -26.413 4.175 -13.429 1.00 89.25 502 VAL A N 1
ATOM 3741 C CA . VAL A 1 502 ? -25.862 5.437 -13.920 1.00 89.25 502 VAL A CA 1
ATOM 3742 C C . VAL A 1 502 ? -24.630 5.833 -13.106 1.00 89.25 502 VAL A C 1
ATOM 3744 O O . VAL A 1 502 ? -24.664 5.799 -11.875 1.00 89.25 502 VAL A O 1
ATOM 3747 N N . PRO A 1 503 ? -23.505 6.171 -13.758 1.00 87.88 503 PRO A N 1
ATOM 3748 C CA . PRO A 1 503 ? -22.337 6.680 -13.052 1.00 87.88 503 PRO A CA 1
ATOM 3749 C C . PRO A 1 503 ? -22.665 8.009 -12.365 1.00 87.88 503 PRO A C 1
ATOM 3751 O O . PRO A 1 503 ? -23.370 8.855 -12.919 1.00 87.88 503 PRO A O 1
ATOM 3754 N N . LEU A 1 504 ? -22.120 8.204 -11.165 1.00 87.38 504 LEU A N 1
ATOM 3755 C CA . LEU A 1 504 ? -22.116 9.515 -10.527 1.00 87.38 504 LEU A CA 1
ATOM 3756 C C . LEU A 1 504 ? -21.139 10.443 -11.250 1.00 87.38 504 LEU A C 1
ATOM 3758 O O . LEU A 1 504 ? -20.146 10.007 -11.834 1.00 87.38 504 LEU A O 1
ATOM 3762 N N . ASP A 1 505 ? -21.440 11.734 -11.207 1.00 84.00 505 ASP A N 1
ATOM 3763 C CA . ASP A 1 505 ? -20.615 12.821 -11.726 1.00 84.00 505 ASP A CA 1
ATOM 3764 C C . ASP A 1 505 ? -20.306 12.805 -13.229 1.00 84.00 505 ASP A C 1
ATOM 3766 O O . ASP A 1 505 ? -19.549 13.647 -13.713 1.00 84.00 505 ASP A O 1
ATOM 3770 N N . ALA A 1 506 ? -20.939 11.909 -13.981 1.00 84.44 506 ALA A N 1
ATOM 3771 C CA . ALA A 1 506 ? -20.846 11.841 -15.429 1.00 84.44 506 ALA A CA 1
ATOM 3772 C C . ALA A 1 506 ? -22.177 12.229 -16.076 1.00 84.44 506 ALA A C 1
ATOM 3774 O O . ALA A 1 506 ? -23.255 11.980 -15.532 1.00 84.44 506 ALA A O 1
ATOM 3775 N N . CYS A 1 507 ? -22.082 12.846 -17.251 1.00 86.69 507 CYS A N 1
ATOM 3776 C CA . CYS A 1 507 ? -23.244 13.143 -18.067 1.00 86.69 507 CYS A CA 1
ATOM 3777 C C . CYS A 1 507 ? -23.637 11.907 -18.876 1.00 86.69 507 CYS A C 1
ATOM 3779 O O . CYS A 1 507 ? -22.846 11.424 -19.685 1.00 86.69 507 CYS A O 1
ATOM 3781 N N . VAL A 1 508 ? -24.837 11.382 -18.654 1.00 84.94 508 VAL A N 1
ATOM 3782 C CA . VAL A 1 508 ? -25.330 10.157 -19.298 1.00 84.94 508 VAL A CA 1
ATOM 3783 C C . VAL A 1 508 ? -26.787 10.315 -19.734 1.00 84.94 508 VAL A C 1
ATOM 3785 O O . VAL A 1 508 ? -27.470 11.247 -19.320 1.00 84.94 508 VAL A O 1
ATOM 3788 N N . GLY A 1 509 ? -27.256 9.452 -20.631 1.00 81.06 509 GLY A N 1
ATOM 3789 C CA . GLY A 1 509 ? -28.579 9.542 -21.252 1.00 81.06 509 GLY A CA 1
ATOM 3790 C C . GLY A 1 509 ? -28.726 8.553 -22.418 1.00 81.06 509 GLY A C 1
ATOM 3791 O O . GLY A 1 509 ? -27.760 7.852 -22.732 1.00 81.06 509 GLY A O 1
ATOM 3792 N N . PRO A 1 510 ? -29.901 8.476 -23.077 1.00 80.88 510 PRO A N 1
ATOM 3793 C CA . PRO A 1 510 ? -31.070 9.333 -22.888 1.00 80.88 510 PRO A CA 1
ATOM 3794 C C . PRO A 1 510 ? -31.996 8.924 -21.713 1.00 80.88 510 PRO A C 1
ATOM 3796 O O . PRO A 1 510 ? -32.346 7.758 -21.588 1.00 80.88 510 PRO A O 1
ATOM 3799 N N . PHE A 1 511 ? -32.491 9.889 -20.926 1.00 79.06 511 PHE A N 1
ATOM 3800 C CA . PHE A 1 511 ? -33.535 9.744 -19.890 1.00 79.06 511 PHE A CA 1
ATOM 3801 C C . PHE A 1 511 ? -34.949 10.103 -20.381 1.00 79.06 511 PHE A C 1
ATOM 3803 O O . PHE A 1 511 ? -35.903 10.090 -19.608 1.00 79.06 511 PHE A O 1
ATOM 3810 N N . GLY A 1 512 ? -35.086 10.400 -21.676 1.00 73.69 512 GLY A N 1
ATOM 3811 C CA . GLY A 1 512 ? -36.350 10.735 -22.331 1.00 73.69 512 GLY A CA 1
ATOM 3812 C C . GLY A 1 512 ? -36.423 12.181 -22.845 1.00 73.69 512 GLY A C 1
ATOM 3813 O O . GLY A 1 512 ? -35.649 13.049 -22.437 1.00 73.69 512 GLY A O 1
ATOM 3814 N N . PRO A 1 513 ? -37.322 12.471 -23.800 1.00 70.75 513 PRO A N 1
ATOM 3815 C CA . PRO A 1 513 ? -37.548 13.830 -24.282 1.00 70.75 513 PRO A CA 1
ATOM 3816 C C . PRO A 1 513 ? -38.313 14.671 -23.242 1.00 70.75 513 PRO A C 1
ATOM 3818 O O . PRO A 1 513 ? -39.178 14.136 -22.553 1.00 70.75 513 PRO A O 1
ATOM 3821 N N . PRO A 1 514 ? -38.093 16.001 -23.160 1.00 74.62 514 PRO A N 1
ATOM 3822 C CA . PRO A 1 514 ? -37.181 16.832 -23.956 1.00 74.62 514 PRO A CA 1
ATOM 3823 C C . PRO A 1 514 ? -35.745 16.950 -23.403 1.00 74.62 514 PRO A C 1
ATOM 3825 O O . PRO A 1 514 ? -34.960 17.718 -23.963 1.00 74.62 514 PRO A O 1
ATOM 3828 N N . ARG A 1 515 ? -35.402 16.263 -22.303 1.00 82.12 515 ARG A N 1
ATOM 3829 C CA . ARG A 1 515 ? -34.089 16.361 -21.641 1.00 82.12 515 ARG A CA 1
ATOM 3830 C C . ARG A 1 515 ? -33.406 14.992 -21.573 1.00 82.12 515 ARG A C 1
ATOM 3832 O O . ARG A 1 515 ? -33.410 14.358 -20.521 1.00 82.12 515 ARG A O 1
ATOM 3839 N N . PRO A 1 516 ? -32.842 14.510 -22.695 1.00 77.75 516 PRO A N 1
ATOM 3840 C CA . PRO A 1 516 ? -32.281 13.170 -22.737 1.00 77.75 516 PRO A CA 1
ATOM 3841 C C . PRO A 1 516 ? -31.039 13.033 -21.848 1.00 77.75 516 PRO A C 1
ATOM 3843 O O . PRO A 1 516 ? -30.796 11.957 -21.331 1.00 77.75 516 PRO A O 1
ATOM 3846 N N . TRP A 1 517 ? -30.261 14.079 -21.603 1.00 83.81 517 TRP A N 1
ATOM 3847 C CA . TRP A 1 517 ? -29.002 13.935 -20.868 1.00 83.81 517 TRP A CA 1
ATOM 3848 C C . TRP A 1 517 ? -29.120 14.435 -19.433 1.00 83.81 517 TRP A C 1
ATOM 3850 O O . TRP A 1 517 ? -29.848 15.391 -19.160 1.00 83.81 517 TRP A O 1
ATOM 3860 N N . GLY A 1 518 ? -28.394 13.807 -18.513 1.00 86.88 518 GLY A N 1
ATOM 3861 C CA . GLY A 1 518 ? -28.398 14.182 -17.107 1.00 86.88 518 GLY A CA 1
ATOM 3862 C C . GLY A 1 518 ? -27.174 13.722 -16.326 1.00 86.88 518 GLY A C 1
ATOM 3863 O O . GLY A 1 518 ? -26.449 12.824 -16.750 1.00 86.88 518 GLY A O 1
ATOM 3864 N N . ARG A 1 519 ? -26.959 14.345 -15.166 1.00 89.31 519 ARG A N 1
ATOM 3865 C CA . ARG A 1 519 ? -25.885 14.042 -14.213 1.00 89.31 519 ARG A CA 1
ATOM 3866 C C . ARG A 1 519 ? -26.460 13.839 -12.814 1.00 89.31 519 ARG A C 1
ATOM 3868 O O . ARG A 1 519 ? -27.352 14.574 -12.393 1.00 89.31 519 ARG A O 1
ATOM 3875 N N . PHE A 1 520 ? -25.900 12.881 -12.082 1.00 91.38 520 PHE A N 1
ATOM 3876 C CA . PHE A 1 520 ? -26.226 12.601 -10.683 1.00 91.38 520 PHE A CA 1
ATOM 3877 C C . PHE A 1 520 ? -25.029 12.912 -9.790 1.00 91.38 520 PHE A C 1
ATOM 3879 O O . PHE A 1 520 ? -23.914 12.501 -10.104 1.00 91.38 520 PHE A O 1
ATOM 3886 N N . ALA A 1 521 ? -25.248 13.623 -8.689 1.00 87.12 521 ALA A N 1
ATOM 3887 C CA . ALA A 1 521 ? -24.213 13.974 -7.717 1.00 87.12 521 ALA A CA 1
ATOM 3888 C C . ALA A 1 521 ? -24.822 14.090 -6.315 1.00 87.12 521 ALA A C 1
ATOM 3890 O O . ALA A 1 521 ? -26.013 14.347 -6.181 1.00 87.12 521 ALA A O 1
ATOM 3891 N N . PHE A 1 522 ? -24.032 13.924 -5.259 1.00 83.56 522 PHE A N 1
ATOM 3892 C CA . PHE A 1 522 ? -24.494 14.255 -3.906 1.00 83.56 522 PHE A CA 1
ATOM 3893 C C . PHE A 1 522 ? -24.336 15.757 -3.654 1.00 83.56 522 PHE A C 1
ATOM 3895 O O . PHE A 1 522 ? -23.322 16.333 -4.052 1.00 83.56 522 PHE A O 1
ATOM 3902 N N . ALA A 1 523 ? -25.354 16.370 -3.042 1.00 69.56 523 ALA A N 1
ATOM 3903 C CA . ALA A 1 523 ? -25.352 17.782 -2.659 1.00 69.56 523 ALA A CA 1
ATOM 3904 C C . ALA A 1 523 ? -24.485 18.059 -1.424 1.00 69.56 523 ALA A C 1
ATOM 3906 O O . ALA A 1 523 ? -24.403 17.169 -0.539 1.00 69.56 523 ALA A O 1
#